Protein AF-0000000084926775 (afdb_homodimer)

Solvent-accessible surface area (backbone atoms only — not comparable to full-atom values): 22899 Å² total; per-residue (Å²): 77,38,40,33,48,39,17,22,18,26,62,29,55,31,72,79,33,17,6,27,13,30,39,41,38,49,98,85,39,32,35,34,40,29,31,0,30,30,13,67,26,46,43,47,79,78,42,57,82,84,58,52,57,34,36,39,28,37,33,69,52,37,29,26,39,25,33,50,56,19,51,41,49,56,33,50,78,67,76,38,68,42,47,31,34,32,37,70,37,57,55,71,59,34,62,63,65,49,51,89,34,38,50,69,40,73,56,49,72,70,37,73,48,76,58,88,71,35,39,38,38,30,40,64,50,40,38,95,52,56,18,26,21,40,35,40,34,44,94,90,42,29,41,28,35,38,41,55,18,21,88,52,77,66,51,26,68,68,39,51,59,16,50,34,37,43,30,32,26,52,33,46,66,71,56,49,71,77,40,55,76,92,70,34,42,44,15,18,29,45,55,41,20,45,39,35,51,76,10,51,38,63,31,39,30,38,23,32,33,34,68,84,54,62,60,66,58,43,53,51,49,14,41,75,64,28,74,57,60,51,51,31,82,80,39,56,75,46,78,96,76,36,41,33,49,38,17,21,18,26,59,31,56,30,72,79,32,18,6,29,13,31,39,39,37,47,97,86,40,33,34,35,38,29,32,1,31,29,13,66,25,45,42,47,78,78,43,56,81,85,57,52,57,36,37,40,27,38,31,70,50,38,28,26,39,25,33,50,55,21,51,41,49,56,33,50,78,67,76,40,69,41,46,31,35,30,38,70,38,57,55,71,58,35,61,64,63,49,50,88,33,37,50,69,40,73,56,48,72,70,36,72,47,75,58,89,70,34,39,39,36,30,39,63,49,40,40,95,51,55,18,25,22,40,34,40,33,46,93,89,42,28,40,29,35,38,41,55,18,22,86,52,76,68,52,27,67,69,39,51,60,15,50,34,36,43,31,33,27,53,33,47,66,72,56,51,70,77,41,55,75,93,71,34,40,45,16,18,29,46,56,40,20,46,39,36,50,75,11,52,38,64,32,39,30,38,23,32,33,35,66,85,55,62,60,67,59,43,53,52,49,14,42,75,65,29,73,56,61,49,50,31,80,81,39,55,75,47,78,96

Foldseek 3Di:
DKKFQQAFAPDQADDVGAFGWMWDDDPQFTEIEFDAPPSQVSCVVPPHLVRHQAYEYQEQRRSRHVCLVVSQVVQQVVVAAHEYEYACPDPVSNVVNCDHRYPYDHDDAQDWDDDPQKIKGWHFAQAPTGGIKIWIDGPHAIEIEGTWHEADPVLLCVCAAHQEYEFEAADAPVRQVPDDRSHGRGYHLQSQLQSCVSSVYNAYEYGNYHPVDPVVNRQVNNCVRHPRYDYSRPDGMDDD/DKKFQQAFAPDQADDVGAFGWMWDDDPQFTEIEFDAPRSQVSVVVPPHLVRHQAYEYQEQRRSRHVCLVVSQVVQQVVVAAHEYEYACPDPVSNVVNCDHRYPYDHDDAQDWDDDPQKIKGWHFAQAPTGGIKIWIDGPRAIEIEGTWHEADPVLLQVCAAHQEYEFEAADAPVRQVPDDRSPRRGYHLQSQLQSCVSSVYNAYEYGNYHPVDPVVNRQVNNCVRHPRYYYSRPDGMDDD

Structure (mmCIF, N/CA/C/O backbone):
data_AF-0000000084926775-model_v1
#
loop_
_entity.id
_entity.type
_entity.pdbx_description
1 polymer 'Beta-lactamase domain protein'
#
loop_
_atom_site.group_PDB
_atom_site.id
_atom_site.type_symbol
_atom_site.label_atom_id
_atom_site.label_alt_id
_atom_site.label_comp_id
_atom_site.label_asym_id
_atom_site.label_entity_id
_atom_site.label_seq_id
_atom_site.pdbx_PDB_ins_code
_atom_site.Cartn_x
_atom_site.Cartn_y
_atom_site.Cartn_z
_atom_site.occupancy
_atom_site.B_iso_or_equiv
_atom_site.auth_seq_id
_atom_site.auth_comp_id
_atom_site.auth_asym_id
_atom_site.auth_atom_id
_atom_site.pdbx_PDB_model_num
ATOM 1 N N . MET A 1 1 ? -9.922 -18.312 -19.062 1 97.94 1 MET A N 1
ATOM 2 C CA . MET A 1 1 ? -9.57 -17.469 -17.922 1 97.94 1 MET A CA 1
ATOM 3 C C . MET A 1 1 ? -8.914 -16.172 -18.375 1 97.94 1 MET A C 1
ATOM 5 O O . MET A 1 1 ? -8.383 -16.094 -19.484 1 97.94 1 MET A O 1
ATOM 9 N N . ILE A 1 2 ? -9.102 -15.125 -17.578 1 98.75 2 ILE A N 1
ATOM 10 C CA . ILE A 1 2 ? -8.492 -13.836 -17.875 1 98.75 2 ILE A CA 1
ATOM 11 C C . ILE A 1 2 ? -7.602 -13.414 -16.703 1 98.75 2 ILE A C 1
ATOM 13 O O . ILE A 1 2 ? -8.055 -13.352 -15.562 1 98.75 2 ILE A O 1
ATOM 17 N N . LEU A 1 3 ? -6.34 -13.164 -17.016 1 98.88 3 LEU A N 1
ATOM 18 C CA . LEU A 1 3 ? -5.402 -12.633 -16.031 1 98.88 3 LEU A CA 1
ATOM 19 C C . LEU A 1 3 ? -5.164 -11.141 -16.266 1 98.88 3 LEU A C 1
ATOM 21 O O . LEU A 1 3 ? -4.746 -10.734 -17.344 1 98.88 3 LEU A O 1
ATOM 25 N N . ASN A 1 4 ? -5.484 -10.359 -15.281 1 98.88 4 ASN A N 1
ATOM 26 C CA . ASN A 1 4 ? -5.117 -8.945 -15.266 1 98.88 4 ASN A CA 1
ATOM 27 C C . ASN A 1 4 ? -3.92 -8.688 -14.352 1 98.88 4 ASN A C 1
ATOM 29 O O . ASN A 1 4 ? -3.969 -8.984 -13.156 1 98.88 4 ASN A O 1
ATOM 33 N N . ILE A 1 5 ? -2.867 -8.133 -14.945 1 98.88 5 ILE A N 1
ATOM 34 C CA . ILE A 1 5 ? -1.692 -7.781 -14.156 1 98.88 5 ILE A CA 1
ATOM 35 C C . ILE A 1 5 ? -1.875 -6.391 -13.547 1 98.88 5 ILE A C 1
ATOM 37 O O . ILE A 1 5 ? -1.853 -5.387 -14.266 1 98.88 5 ILE A O 1
ATOM 41 N N . LEU A 1 6 ? -2 -6.363 -12.273 1 98.75 6 LEU A N 1
ATOM 42 C CA . LEU A 1 6 ? -2.219 -5.102 -11.57 1 98.75 6 LEU A CA 1
ATOM 43 C C . LEU A 1 6 ? -0.892 -4.469 -11.164 1 98.75 6 LEU A C 1
ATOM 45 O O . LEU A 1 6 ? -0.759 -3.244 -11.164 1 98.75 6 LEU A O 1
ATOM 49 N N . GLY A 1 7 ? 0.028 -5.262 -10.852 1 98.69 7 GLY A N 1
ATOM 50 C CA . GLY A 1 7 ? 1.386 -4.891 -10.484 1 98.69 7 GLY A CA 1
ATOM 51 C C . GLY A 1 7 ? 2.369 -6.043 -10.602 1 98.69 7 GLY A C 1
ATOM 52 O O . GLY A 1 7 ? 2.08 -7.16 -10.164 1 98.69 7 GLY A O 1
ATOM 53 N N . ALA A 1 8 ? 3.525 -5.742 -11.109 1 98.81 8 ALA A N 1
ATOM 54 C CA . ALA A 1 8 ? 4.488 -6.805 -11.383 1 98.81 8 ALA A CA 1
ATOM 55 C C . ALA A 1 8 ? 5.875 -6.438 -10.875 1 98.81 8 ALA A C 1
ATOM 57 O O . ALA A 1 8 ? 6.871 -7.051 -11.266 1 98.81 8 ALA A O 1
ATOM 58 N N . ARG A 1 9 ? 5.957 -5.352 -10.055 1 98.75 9 ARG A N 1
ATOM 59 C CA . ARG A 1 9 ? 7.238 -4.949 -9.484 1 98.75 9 ARG A CA 1
ATOM 60 C C . ARG A 1 9 ? 7.465 -5.602 -8.125 1 98.75 9 ARG A C 1
ATOM 62 O O . ARG A 1 9 ? 6.508 -6.004 -7.457 1 98.75 9 ARG A O 1
ATOM 69 N N . GLY A 1 10 ? 8.727 -5.711 -7.691 1 98.44 10 GLY A N 1
ATOM 70 C CA . GLY A 1 10 ? 9.141 -6.18 -6.375 1 98.44 10 GLY A CA 1
ATOM 71 C C . GLY A 1 10 ? 10.609 -5.945 -6.098 1 98.44 10 GLY A C 1
ATOM 72 O O . GLY A 1 10 ? 11.422 -5.875 -7.023 1 98.44 10 GLY A O 1
ATOM 73 N N . PRO A 1 11 ? 10.906 -5.773 -4.902 1 98.44 11 PRO A N 1
ATOM 74 C CA . PRO A 1 11 ? 10.07 -5.75 -3.699 1 98.44 11 PRO A CA 1
ATOM 75 C C . PRO A 1 11 ? 9.523 -4.355 -3.393 1 98.44 11 PRO A C 1
ATOM 77 O O . PRO A 1 11 ? 8.875 -4.156 -2.361 1 98.44 11 PRO A O 1
ATOM 80 N N . TYR A 1 12 ? 9.773 -3.389 -4.148 1 98.75 12 TYR A N 1
ATOM 81 C CA . TYR A 1 12 ? 9.211 -2.043 -4.055 1 98.75 12 TYR A CA 1
ATOM 82 C C . TYR A 1 12 ? 8.711 -1.565 -5.41 1 98.75 12 TYR A C 1
ATOM 84 O O . TYR A 1 12 ? 9.047 -2.148 -6.445 1 98.75 12 TYR A O 1
ATOM 92 N N . PRO A 1 13 ? 7.844 -0.582 -5.418 1 98.69 13 PRO A N 1
ATOM 93 C CA . PRO A 1 13 ? 7.227 -0.151 -6.672 1 98.69 13 PRO A CA 1
ATOM 94 C C . PRO A 1 13 ? 8.164 0.704 -7.527 1 98.69 13 PRO A C 1
ATOM 96 O O . PRO A 1 13 ? 9.219 1.129 -7.055 1 98.69 13 PRO A O 1
ATOM 99 N N . ALA A 1 14 ? 7.805 0.848 -8.797 1 98.31 14 ALA A N 1
ATOM 100 C CA . ALA A 1 14 ? 8.383 1.814 -9.727 1 98.31 14 ALA A CA 1
ATOM 101 C C . ALA A 1 14 ? 7.391 2.92 -10.062 1 98.31 14 ALA A C 1
ATOM 103 O O . ALA A 1 14 ? 6.262 2.922 -9.562 1 98.31 14 ALA A O 1
ATOM 104 N N . LYS A 1 15 ? 7.891 3.928 -10.797 1 97.56 15 LYS A N 1
ATOM 105 C CA . LYS A 1 15 ? 7.016 5.031 -11.195 1 97.56 15 LYS A CA 1
ATOM 106 C C . LYS A 1 15 ? 5.785 4.516 -11.93 1 97.56 15 LYS A C 1
ATOM 108 O O . LYS A 1 15 ? 5.898 3.951 -13.023 1 97.56 15 LYS A O 1
ATOM 113 N N . GLY A 1 16 ? 4.637 4.652 -11.25 1 96.44 16 GLY A N 1
ATOM 114 C CA . GLY A 1 16 ? 3.381 4.246 -11.852 1 96.44 16 GLY A CA 1
ATOM 115 C C . GLY A 1 16 ? 3.199 2.74 -11.898 1 96.44 16 GLY A C 1
ATOM 116 O O . GLY A 1 16 ? 2.277 2.238 -12.547 1 96.44 16 GLY A O 1
ATOM 117 N N . GLU A 1 17 ? 4.004 2.02 -11.258 1 97.88 17 GLU A N 1
ATOM 118 C CA . GLU A 1 17 ? 3.967 0.562 -11.336 1 97.88 17 GLU A CA 1
ATOM 119 C C . GLU A 1 17 ? 3.9 -0.068 -9.953 1 97.88 17 GLU A C 1
ATOM 121 O O . GLU A 1 17 ? 4.906 -0.122 -9.242 1 97.88 17 GLU A O 1
ATOM 126 N N . PRO A 1 18 ? 2.797 -0.643 -9.594 1 98.62 18 PRO A N 1
ATOM 127 C CA . PRO A 1 18 ? 2.596 -1.248 -8.273 1 98.62 18 PRO A CA 1
ATOM 128 C C . PRO A 1 18 ? 3.424 -2.516 -8.07 1 98.62 18 PRO A C 1
ATOM 130 O O . PRO A 1 18 ? 4.027 -3.021 -9.023 1 98.62 18 PRO A O 1
ATOM 133 N N . THR A 1 19 ? 3.449 -2.895 -6.805 1 98.88 19 THR A N 1
ATOM 134 C CA . THR A 1 19 ? 4.059 -4.188 -6.512 1 98.88 19 THR A CA 1
ATOM 135 C C . THR A 1 19 ? 3.078 -5.324 -6.785 1 98.88 19 THR A C 1
ATOM 137 O O . THR A 1 19 ? 2.051 -5.121 -7.434 1 98.88 19 THR A O 1
ATOM 140 N N . SER A 1 20 ? 3.346 -6.508 -6.309 1 98.88 20 SER A N 1
ATOM 141 C CA . SER A 1 20 ? 2.699 -7.746 -6.727 1 98.88 20 SER A CA 1
ATOM 142 C C . SER A 1 20 ? 1.194 -7.691 -6.48 1 98.88 20 SER A C 1
ATOM 144 O O . SER A 1 20 ? 0.75 -7.449 -5.359 1 98.88 20 SER A O 1
ATOM 146 N N . GLY A 1 21 ? 0.417 -7.867 -7.484 1 98.94 21 GLY A N 1
ATOM 147 C CA . GLY A 1 21 ? -1.032 -7.988 -7.484 1 98.94 21 GLY A CA 1
ATOM 148 C C . GLY A 1 21 ? -1.591 -8.438 -8.82 1 98.94 21 GLY A C 1
ATOM 149 O O . GLY A 1 21 ? -1.212 -7.902 -9.867 1 98.94 21 GLY A O 1
ATOM 150 N N . TYR A 1 22 ? -2.518 -9.406 -8.805 1 98.94 22 TYR A N 1
ATOM 151 C CA . TYR A 1 22 ? -3.059 -10.031 -10.008 1 98.94 22 TYR A CA 1
ATOM 152 C C . TYR A 1 22 ? -4.527 -10.391 -9.82 1 98.94 22 TYR A C 1
ATOM 154 O O . TYR A 1 22 ? -4.926 -10.867 -8.758 1 98.94 22 TYR A O 1
ATOM 162 N N . LEU A 1 23 ? -5.285 -10.094 -10.828 1 98.94 23 LEU A N 1
ATOM 163 C CA . LEU A 1 23 ? -6.691 -10.477 -10.844 1 98.94 23 LEU A CA 1
ATOM 164 C C . LEU A 1 23 ? -6.938 -11.602 -11.844 1 98.94 23 LEU A C 1
ATOM 166 O O . LEU A 1 23 ? -6.773 -11.406 -13.055 1 98.94 23 LEU A O 1
ATOM 170 N N . LEU A 1 24 ? -7.227 -12.781 -11.336 1 98.94 24 LEU A N 1
ATOM 171 C CA . LEU A 1 24 ? -7.617 -13.906 -12.188 1 98.94 24 LEU A CA 1
ATOM 172 C C . LEU A 1 24 ? -9.133 -14.039 -12.25 1 98.94 24 LEU A C 1
ATOM 174 O O . LEU A 1 24 ? -9.773 -14.359 -11.25 1 98.94 24 LEU A O 1
ATOM 178 N N . MET A 1 25 ? -9.672 -13.766 -13.375 1 98.81 25 MET A N 1
ATOM 179 C CA . MET A 1 25 ? -11.109 -13.914 -13.602 1 98.81 25 MET A CA 1
ATOM 180 C C . MET A 1 25 ? -11.422 -15.258 -14.242 1 98.81 25 MET A C 1
ATOM 182 O O . MET A 1 25 ? -10.891 -15.586 -15.305 1 98.81 25 MET A O 1
ATOM 186 N N . THR A 1 26 ? -12.219 -16.031 -13.539 1 98.44 26 THR A N 1
ATOM 187 C CA . THR A 1 26 ? -12.703 -17.312 -14.047 1 98.44 26 THR A CA 1
ATOM 188 C C . THR A 1 26 ? -14.227 -17.297 -14.172 1 98.44 26 THR A C 1
ATOM 190 O O . THR A 1 26 ? -14.867 -16.281 -13.891 1 98.44 26 THR A O 1
ATOM 193 N N . LYS A 1 27 ? -14.797 -18.375 -14.703 1 97 27 LYS A N 1
ATOM 194 C CA . LYS A 1 27 ? -16.25 -18.5 -14.734 1 97 27 LYS A CA 1
ATOM 195 C C . LYS A 1 27 ? -16.828 -18.5 -13.328 1 97 27 LYS A C 1
ATOM 197 O O . LYS A 1 27 ? -17.906 -17.953 -13.094 1 97 27 LYS A O 1
ATOM 202 N N . GLU A 1 28 ? -16.062 -18.953 -12.391 1 96.81 28 GLU A N 1
ATOM 203 C CA . GLU A 1 28 ? -16.547 -19.203 -11.039 1 96.81 28 GLU A CA 1
ATOM 204 C C . GLU A 1 28 ? -16.281 -18.016 -10.133 1 96.81 28 GLU A C 1
ATOM 206 O O . GLU A 1 28 ? -17.062 -17.734 -9.211 1 96.81 28 GLU A O 1
ATOM 211 N N . ALA A 1 29 ? -15.156 -17.312 -10.438 1 98.38 29 ALA A N 1
ATOM 212 C CA . ALA A 1 29 ? -14.758 -16.375 -9.398 1 98.38 29 ALA A CA 1
ATOM 213 C C . ALA A 1 29 ? -13.812 -15.312 -9.961 1 98.38 29 ALA A C 1
ATOM 215 O O . ALA A 1 29 ? -13.102 -15.555 -10.938 1 98.38 29 ALA A O 1
ATOM 216 N N . ASN A 1 30 ? -13.836 -14.125 -9.344 1 98.88 30 ASN A N 1
ATOM 217 C CA . ASN A 1 30 ? -12.773 -13.133 -9.445 1 98.88 30 ASN A CA 1
ATOM 218 C C . ASN A 1 30 ? -11.781 -13.258 -8.297 1 98.88 30 ASN A C 1
ATOM 220 O O . ASN A 1 30 ? -12.07 -12.852 -7.172 1 98.88 30 ASN A O 1
ATOM 224 N N . ILE A 1 31 ? -10.609 -13.773 -8.617 1 98.94 31 ILE A N 1
ATOM 225 C CA . ILE A 1 31 ? -9.633 -14.086 -7.574 1 98.94 31 ILE A CA 1
ATOM 226 C C . ILE A 1 31 ? -8.539 -13.016 -7.559 1 98.94 31 ILE A C 1
ATOM 228 O O . ILE A 1 31 ? -7.871 -12.789 -8.57 1 98.94 31 ILE A O 1
ATOM 232 N N . LEU A 1 32 ? -8.438 -12.336 -6.457 1 99 32 LEU A N 1
ATOM 233 C CA . LEU A 1 32 ? -7.289 -11.453 -6.281 1 99 32 LEU A CA 1
ATOM 234 C C . LEU A 1 32 ? -6.098 -12.219 -5.719 1 99 32 LEU A C 1
ATOM 236 O O . LEU A 1 32 ? -6.164 -12.75 -4.609 1 99 32 LEU A O 1
ATOM 240 N N . ILE A 1 33 ? -5.039 -12.289 -6.477 1 98.94 33 ILE A N 1
ATOM 241 C CA . ILE A 1 33 ? -3.803 -12.953 -6.078 1 98.94 33 ILE A CA 1
ATOM 242 C C . ILE A 1 33 ? -2.752 -11.906 -5.711 1 98.94 33 ILE A C 1
ATOM 244 O O . ILE A 1 33 ? -2.279 -11.164 -6.57 1 98.94 33 ILE A O 1
ATOM 248 N N . GLU A 1 34 ? -2.307 -11.891 -4.465 1 98.94 34 GLU A N 1
ATOM 249 C CA . GLU A 1 34 ? -1.454 -10.859 -3.873 1 98.94 34 GLU A CA 1
ATOM 250 C C . GLU A 1 34 ? -2.172 -9.516 -3.809 1 98.94 34 GLU A C 1
ATOM 252 O O . GLU A 1 34 ? -3.09 -9.258 -4.59 1 98.94 34 GLU A O 1
ATOM 257 N N . CYS A 1 35 ? -1.789 -8.727 -2.873 1 98.94 35 CYS A N 1
ATOM 258 C CA . CYS A 1 35 ? -2.385 -7.418 -2.65 1 98.94 35 CYS A CA 1
ATOM 259 C C . CYS A 1 35 ? -1.339 -6.418 -2.172 1 98.94 35 CYS A C 1
ATOM 261 O O . CYS A 1 35 ? -1.468 -5.852 -1.086 1 98.94 35 CYS A O 1
ATOM 263 N N . GLY A 1 36 ? -0.394 -6.168 -3.023 1 98.88 36 GLY A N 1
ATOM 264 C CA . GLY A 1 36 ? 0.741 -5.324 -2.68 1 98.88 36 GLY A CA 1
ATOM 265 C C . GLY A 1 36 ? 0.439 -3.844 -2.793 1 98.88 36 GLY A C 1
ATOM 266 O O . GLY A 1 36 ? -0.722 -3.447 -2.918 1 98.88 36 GLY A O 1
ATOM 267 N N . SER A 1 37 ? 1.455 -3.045 -2.752 1 98.69 37 SER A N 1
ATOM 268 C CA . SER A 1 37 ? 1.372 -1.588 -2.752 1 98.69 37 SER A CA 1
ATOM 269 C C . SER A 1 37 ? 0.826 -1.063 -4.074 1 98.69 37 SER A C 1
ATOM 271 O O . SER A 1 37 ? 1.401 -1.32 -5.137 1 98.69 37 SER A O 1
ATOM 273 N N . GLY A 1 38 ? -0.266 -0.305 -3.984 1 98.69 38 GLY A N 1
ATOM 274 C CA . GLY A 1 38 ? -0.821 0.349 -5.16 1 98.69 38 GLY A CA 1
ATOM 275 C C . GLY A 1 38 ? -1.719 -0.56 -5.98 1 98.69 38 GLY A C 1
ATOM 276 O 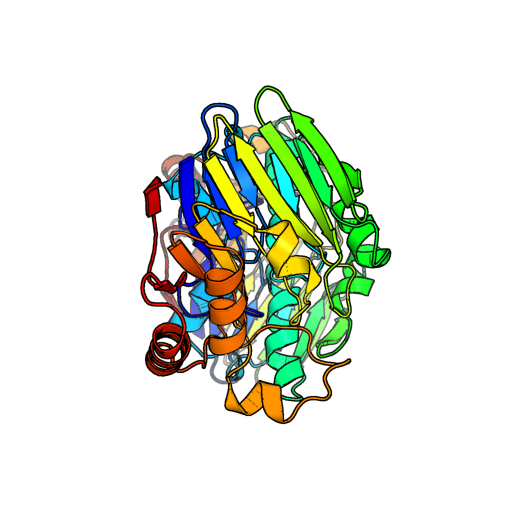O . GLY A 1 38 ? -2.252 -0.147 -7.012 1 98.69 38 GLY A O 1
ATOM 277 N N . VAL A 1 39 ? -1.927 -1.77 -5.551 1 98.81 39 VAL A N 1
ATOM 278 C CA . VAL A 1 39 ? -2.646 -2.781 -6.316 1 98.81 39 VAL A CA 1
ATOM 279 C C . VAL A 1 39 ? -4.125 -2.418 -6.391 1 98.81 39 VAL A C 1
ATOM 281 O O . VAL A 1 39 ? -4.754 -2.557 -7.445 1 98.81 39 VAL A O 1
ATOM 284 N N . LEU A 1 40 ? -4.668 -1.921 -5.309 1 98.88 40 LEU A N 1
ATOM 285 C CA . LEU A 1 40 ? -6.109 -1.702 -5.238 1 98.88 40 LEU A CA 1
ATOM 286 C C . LEU A 1 40 ? -6.531 -0.562 -6.16 1 98.88 40 LEU A C 1
ATOM 288 O O . LEU A 1 40 ? -7.621 -0.597 -6.738 1 98.88 40 LEU A O 1
ATOM 292 N N . THR A 1 41 ? -5.691 0.451 -6.305 1 98.31 41 THR A N 1
ATOM 293 C CA . THR A 1 41 ? -6.004 1.527 -7.238 1 98.31 41 THR A CA 1
ATOM 294 C C . THR A 1 41 ? -6.133 0.989 -8.664 1 98.31 41 THR A C 1
ATOM 296 O O . THR A 1 41 ? -6.996 1.433 -9.422 1 98.31 41 THR A O 1
ATOM 299 N N . ARG A 1 42 ? -5.355 0.001 -9.023 1 98 42 ARG A N 1
ATOM 300 C CA . ARG A 1 42 ? -5.348 -0.585 -10.359 1 98 42 ARG A CA 1
ATOM 301 C C . ARG A 1 42 ? -6.5 -1.566 -10.539 1 98 42 ARG A C 1
ATOM 303 O O . ARG A 1 42 ? -7.07 -1.678 -11.625 1 98 42 ARG A O 1
ATOM 310 N N . LEU A 1 43 ? -6.773 -2.244 -9.461 1 98.81 43 LEU A N 1
ATOM 311 C CA . LEU A 1 43 ? -7.852 -3.227 -9.492 1 98.81 43 LEU A CA 1
ATOM 312 C C . LEU A 1 43 ? -9.156 -2.592 -9.969 1 98.81 43 LEU A C 1
ATOM 314 O O . LEU A 1 43 ? -9.922 -3.215 -10.711 1 98.81 43 LEU A O 1
ATOM 318 N N . LEU A 1 44 ? -9.367 -1.393 -9.641 1 98.69 44 LEU A N 1
ATOM 319 C CA . LEU A 1 44 ? -10.625 -0.688 -9.875 1 98.69 44 LEU A CA 1
ATOM 320 C C . LEU A 1 44 ? -10.797 -0.373 -11.359 1 98.69 44 LEU A C 1
ATOM 322 O O . LEU A 1 44 ? -11.883 0.006 -11.797 1 98.69 44 LEU A O 1
ATOM 326 N N . ASN A 1 45 ? -9.773 -0.541 -12.164 1 98.25 45 ASN A N 1
ATOM 327 C CA . ASN A 1 45 ? -9.922 -0.451 -13.617 1 98.25 45 ASN A CA 1
ATOM 328 C C . ASN A 1 45 ? -10.711 -1.63 -14.172 1 98.25 45 ASN A C 1
ATOM 330 O O . ASN A 1 45 ? -11.211 -1.572 -15.297 1 98.25 45 ASN A O 1
ATOM 334 N N . PHE A 1 46 ? -10.82 -2.678 -13.398 1 98.56 46 PHE A N 1
ATOM 335 C CA . PHE A 1 46 ? -11.352 -3.916 -13.945 1 98.56 46 PHE A CA 1
ATOM 336 C C . PHE A 1 46 ? -12.625 -4.328 -13.211 1 98.56 46 PHE A C 1
ATOM 338 O O . PHE A 1 46 ? -13.602 -4.754 -13.836 1 98.56 46 PHE A O 1
ATOM 345 N N . ILE A 1 47 ? -12.578 -4.195 -11.891 1 98.75 47 ILE A N 1
ATOM 346 C CA . ILE A 1 47 ? -13.734 -4.574 -11.086 1 98.75 47 ILE A CA 1
ATOM 347 C C . ILE A 1 47 ? -13.812 -3.686 -9.852 1 98.75 47 ILE A C 1
ATOM 349 O O . ILE A 1 47 ? -12.844 -3.002 -9.508 1 98.75 47 ILE A O 1
ATOM 353 N N . SER A 1 48 ? -14.984 -3.68 -9.164 1 98.56 48 SER A N 1
ATOM 354 C CA . SER A 1 48 ? -15.094 -3.035 -7.863 1 98.56 48 SER A CA 1
ATOM 355 C C . SER A 1 48 ? -14.586 -3.945 -6.75 1 98.56 48 SER A C 1
ATOM 357 O O . SER A 1 48 ? -14.414 -5.148 -6.957 1 98.56 48 SER A O 1
ATOM 359 N N . PHE A 1 49 ? -14.375 -3.383 -5.629 1 98.81 49 PHE A N 1
ATOM 360 C CA . PHE A 1 49 ? -13.93 -4.18 -4.492 1 98.81 49 PHE A CA 1
ATOM 361 C C . PHE A 1 49 ? -14.961 -5.25 -4.145 1 98.81 49 PHE A C 1
ATOM 363 O O . PHE A 1 49 ? -14.602 -6.344 -3.705 1 98.81 49 PHE A O 1
ATOM 370 N N . ASP A 1 50 ? -16.188 -4.949 -4.383 1 98.5 50 ASP A N 1
ATOM 371 C CA . ASP A 1 50 ? -17.281 -5.852 -4.039 1 98.5 50 ASP A CA 1
ATOM 372 C C . ASP A 1 50 ? -17.281 -7.086 -4.938 1 98.5 50 ASP A C 1
ATOM 374 O O . ASP A 1 50 ? -17.922 -8.094 -4.621 1 98.5 50 ASP A O 1
ATOM 378 N N . ASP A 1 51 ? -16.594 -6.996 -6.02 1 98.75 51 ASP A N 1
ATOM 379 C CA . ASP A 1 51 ? -16.625 -8.062 -7.012 1 98.75 51 ASP A CA 1
ATOM 380 C C . ASP A 1 51 ? -15.508 -9.078 -6.754 1 98.75 51 ASP A C 1
ATOM 382 O O . ASP A 1 51 ? -15.43 -10.109 -7.43 1 98.75 51 ASP A O 1
ATOM 386 N N . ILE A 1 52 ? -14.664 -8.867 -5.773 1 98.88 52 ILE A N 1
ATOM 387 C CA . ILE A 1 52 ? -13.648 -9.844 -5.406 1 98.88 52 ILE A CA 1
ATOM 388 C C . ILE A 1 52 ? -14.305 -11.047 -4.727 1 98.88 52 ILE A C 1
ATOM 390 O O . ILE A 1 52 ? -15.008 -10.898 -3.73 1 98.88 52 ILE A O 1
ATOM 394 N N . SER A 1 53 ? -14.039 -12.188 -5.262 1 98.81 53 SER A N 1
ATOM 395 C CA . SER A 1 53 ? -14.602 -13.391 -4.664 1 98.81 53 SER A CA 1
ATOM 396 C C . SER A 1 53 ? -13.82 -13.812 -3.426 1 98.81 53 SER A C 1
ATOM 398 O O . SER A 1 53 ? -14.398 -14.094 -2.377 1 98.81 53 SER A O 1
ATOM 400 N N . PHE A 1 54 ? -12.539 -13.922 -3.523 1 98.81 54 PHE A N 1
ATOM 401 C CA . PHE A 1 54 ? -11.633 -14.195 -2.416 1 98.81 54 PHE A CA 1
ATOM 402 C C . PHE A 1 54 ? -10.203 -13.797 -2.777 1 98.81 54 PHE A C 1
ATOM 404 O O . PHE A 1 54 ? -9.922 -13.461 -3.928 1 98.81 54 PHE A O 1
ATOM 411 N N . ILE A 1 55 ? -9.344 -13.781 -1.79 1 98.94 55 ILE A N 1
ATOM 412 C CA . ILE A 1 55 ? -7.969 -13.312 -1.954 1 98.94 55 ILE A CA 1
ATOM 413 C C . ILE A 1 55 ? -6.992 -14.414 -1.556 1 98.94 55 ILE A C 1
ATOM 415 O O . ILE A 1 55 ? -7.223 -15.133 -0.579 1 98.94 55 ILE A O 1
ATOM 419 N N . ILE A 1 56 ? -5.941 -14.578 -2.334 1 98.94 56 ILE A N 1
ATOM 420 C CA . ILE A 1 56 ? -4.824 -15.453 -1.991 1 98.94 56 ILE A CA 1
ATOM 421 C C . ILE A 1 56 ? -3.529 -14.641 -1.941 1 98.94 56 ILE A C 1
ATOM 423 O O . ILE A 1 56 ? -3.164 -13.984 -2.92 1 98.94 56 ILE A O 1
ATOM 427 N N . CYS A 1 57 ? -2.879 -14.609 -0.817 1 98.94 57 CYS A N 1
ATOM 428 C CA . CYS A 1 57 ? -1.514 -14.094 -0.744 1 98.94 57 CYS A CA 1
ATOM 429 C C . CYS A 1 57 ? -0.524 -15.219 -0.466 1 98.94 57 CYS A C 1
ATOM 431 O O . CYS A 1 57 ? -0.654 -15.938 0.53 1 98.94 57 CYS A O 1
ATOM 433 N N . SER A 1 58 ? 0.433 -15.305 -1.316 1 98.94 58 SER A N 1
ATOM 434 C CA . SER A 1 58 ? 1.396 -16.406 -1.242 1 98.94 58 SER A CA 1
ATOM 435 C C . SER A 1 58 ? 2.205 -16.344 0.048 1 98.94 58 SER A C 1
ATOM 437 O O . SER A 1 58 ? 2.625 -17.375 0.575 1 98.94 58 SER A O 1
ATOM 439 N N . HIS A 1 59 ? 2.549 -15.148 0.481 1 98.88 59 HIS A N 1
ATOM 440 C CA . HIS A 1 59 ? 3.293 -14.945 1.718 1 98.88 59 HIS A CA 1
ATOM 441 C C . HIS A 1 59 ? 3.092 -13.531 2.256 1 98.88 59 HIS A C 1
ATOM 443 O O . HIS A 1 59 ? 2.346 -12.742 1.672 1 98.88 59 HIS A O 1
ATOM 449 N N . LEU A 1 60 ? 3.758 -13.242 3.389 1 98.75 60 LEU A N 1
ATOM 450 C CA . LEU A 1 60 ? 3.281 -12.102 4.164 1 98.75 60 LEU A CA 1
ATOM 451 C C . LEU A 1 60 ? 4.258 -10.93 4.062 1 98.75 60 LEU A C 1
ATOM 453 O O . LEU A 1 60 ? 4.242 -10.031 4.906 1 98.75 60 LEU A O 1
ATOM 457 N N . HIS A 1 61 ? 5.113 -10.891 3.014 1 98.62 61 HIS A N 1
ATOM 458 C CA . HIS A 1 61 ? 5.906 -9.688 2.779 1 98.62 61 HIS A CA 1
ATOM 459 C C . HIS A 1 61 ? 5.016 -8.508 2.391 1 98.62 61 HIS A C 1
ATOM 461 O O . HIS A 1 61 ? 3.977 -8.695 1.754 1 98.62 61 HIS A O 1
ATOM 467 N N . ALA A 1 62 ? 5.473 -7.363 2.668 1 98.31 62 ALA A N 1
ATOM 468 C CA . ALA A 1 62 ? 4.684 -6.145 2.492 1 98.31 62 ALA A CA 1
ATOM 469 C C . ALA A 1 62 ? 4.363 -5.906 1.019 1 98.31 62 ALA A C 1
ATOM 471 O O . ALA A 1 62 ? 3.277 -5.43 0.682 1 98.31 62 ALA A O 1
ATOM 472 N N . ASP A 1 63 ? 5.293 -6.184 0.123 1 98.75 63 ASP A N 1
ATOM 473 C CA . ASP A 1 63 ? 5.074 -5.918 -1.295 1 98.75 63 ASP A CA 1
ATOM 474 C C . ASP A 1 63 ? 4.055 -6.891 -1.885 1 98.75 63 ASP A C 1
ATOM 476 O O . ASP A 1 63 ? 3.689 -6.777 -3.057 1 98.75 63 ASP A O 1
ATOM 480 N N . HIS A 1 64 ? 3.521 -7.805 -1.091 1 98.94 64 HIS A N 1
ATOM 481 C CA . HIS A 1 64 ? 2.473 -8.734 -1.501 1 98.94 64 HIS A CA 1
ATOM 482 C C . HIS A 1 64 ? 1.188 -8.492 -0.714 1 98.94 64 HIS A C 1
ATOM 484 O O . HIS A 1 64 ? 0.134 -9.031 -1.063 1 98.94 64 HIS A O 1
ATOM 490 N N . THR A 1 65 ? 1.25 -7.648 0.392 1 98.81 65 THR A N 1
ATOM 491 C CA . THR A 1 65 ? 0.105 -7.637 1.295 1 98.81 65 THR A CA 1
ATOM 492 C C . THR A 1 65 ? -0.232 -6.211 1.723 1 98.81 65 THR A C 1
ATOM 494 O O . THR A 1 65 ? -1.213 -5.984 2.436 1 98.81 65 THR A O 1
ATOM 497 N N . SER A 1 66 ? 0.499 -5.219 1.329 1 98.38 66 SER A N 1
ATOM 498 C CA . SER A 1 66 ? 0.452 -3.871 1.89 1 98.38 66 SER A CA 1
ATOM 499 C C . SER A 1 66 ? -0.955 -3.289 1.812 1 98.38 66 SER A C 1
ATOM 501 O O . SER A 1 66 ? -1.375 -2.543 2.699 1 98.38 66 SER A O 1
ATOM 503 N N . ASP A 1 67 ? -1.689 -3.596 0.772 1 98.81 67 ASP A N 1
ATOM 504 C CA . ASP A 1 67 ? -2.969 -2.93 0.543 1 98.81 67 ASP A CA 1
ATOM 505 C C . ASP A 1 67 ? -4.098 -3.639 1.287 1 98.81 67 ASP A C 1
ATOM 507 O O . ASP A 1 67 ? -5.223 -3.133 1.347 1 98.81 67 ASP A O 1
ATOM 511 N N . LEU A 1 68 ? -3.857 -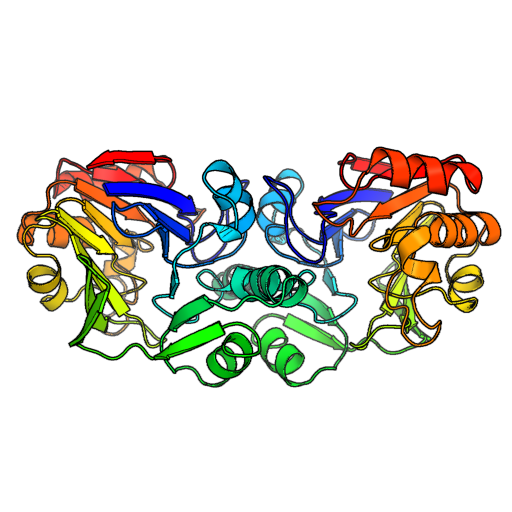4.77 1.954 1 98.81 68 LEU A N 1
ATOM 512 C CA . LEU A 1 68 ? -4.906 -5.477 2.682 1 98.81 68 LEU A CA 1
ATOM 513 C C . LEU A 1 68 ? -5.477 -4.605 3.795 1 98.81 68 LEU A C 1
ATOM 515 O O . LEU A 1 68 ? -6.668 -4.688 4.105 1 98.81 68 LEU A O 1
ATOM 519 N N . GLY A 1 69 ? -4.602 -3.832 4.348 1 98.25 69 GLY A N 1
ATOM 520 C CA . GLY A 1 69 ? -5.047 -2.99 5.445 1 98.25 69 GLY A CA 1
ATOM 521 C C . GLY A 1 69 ? -6.102 -1.981 5.031 1 98.25 69 GLY A C 1
ATOM 522 O O . GLY A 1 69 ? -7.031 -1.7 5.793 1 98.25 69 GLY A O 1
ATOM 523 N N . VAL A 1 70 ? -5.996 -1.371 3.848 1 98.56 70 VAL A N 1
ATOM 524 C CA . VAL A 1 70 ? -6.945 -0.348 3.422 1 98.56 70 VAL A CA 1
ATOM 525 C C . VAL A 1 70 ? -8.211 -1.011 2.873 1 98.56 70 VAL A C 1
ATOM 527 O O . VAL A 1 70 ? -9.312 -0.474 3.012 1 98.56 70 VAL A O 1
ATOM 530 N N . LEU A 1 71 ? -8.062 -2.234 2.275 1 98.81 71 LEU A N 1
ATOM 531 C CA . LEU A 1 71 ? -9.242 -2.982 1.856 1 98.81 71 LEU A CA 1
ATOM 532 C C . LEU A 1 71 ? -10.125 -3.328 3.057 1 98.81 71 LEU A C 1
ATOM 534 O O . LEU A 1 71 ? -11.352 -3.328 2.951 1 98.81 71 LEU A O 1
ATOM 538 N N . ARG A 1 72 ? -9.492 -3.596 4.145 1 98.56 72 ARG A N 1
ATOM 539 C CA . ARG A 1 72 ? -10.188 -3.883 5.391 1 98.56 72 ARG A CA 1
ATOM 540 C C . ARG A 1 72 ? -11.172 -2.764 5.738 1 98.56 72 ARG A C 1
ATOM 542 O O . ARG A 1 72 ? -12.305 -3.027 6.148 1 98.56 72 ARG A O 1
ATOM 549 N N . TYR A 1 73 ? -10.766 -1.536 5.566 1 98.25 73 TYR A N 1
ATOM 550 C CA . TYR A 1 73 ? -11.609 -0.4 5.91 1 98.25 73 TYR A CA 1
ATOM 551 C C . TYR A 1 73 ? -12.836 -0.34 5.004 1 98.25 73 TYR A C 1
ATOM 553 O O . TYR A 1 73 ? -13.945 -0.053 5.461 1 98.25 73 TYR A O 1
ATOM 561 N N . TYR A 1 74 ? -12.617 -0.616 3.729 1 98.62 74 TYR A N 1
ATOM 562 C CA . TYR A 1 74 ? -13.734 -0.633 2.791 1 98.62 74 TYR A CA 1
ATOM 563 C C . TYR A 1 74 ? -14.773 -1.668 3.201 1 98.62 74 TYR A C 1
ATOM 565 O O . TYR A 1 74 ? -15.961 -1.352 3.32 1 98.62 74 TYR A O 1
ATOM 573 N N . LEU A 1 75 ? -14.305 -2.869 3.414 1 98.69 75 LEU A N 1
ATOM 574 C CA . LEU A 1 75 ? -15.195 -3.973 3.746 1 98.69 75 LEU A CA 1
ATOM 575 C C . LEU A 1 75 ? -15.875 -3.732 5.09 1 98.69 75 LEU A C 1
ATOM 577 O O . LEU A 1 75 ? -17.094 -3.928 5.219 1 98.69 75 LEU A O 1
ATOM 581 N N . ALA A 1 76 ? -15.125 -3.273 6.055 1 98.19 76 ALA A N 1
ATOM 582 C CA . ALA A 1 76 ? -15.656 -3.037 7.391 1 98.19 76 ALA A CA 1
ATOM 583 C C . ALA A 1 76 ? -16.766 -1.994 7.359 1 98.19 76 ALA A C 1
ATOM 585 O O . ALA A 1 76 ? -17.797 -2.152 8.023 1 98.19 76 ALA A O 1
ATOM 586 N N . SER A 1 77 ? -16.578 -0.936 6.598 1 96.56 77 SER A N 1
ATOM 587 C CA . SER A 1 77 ? -17.562 0.149 6.535 1 96.56 77 SER A CA 1
ATOM 588 C C . SER A 1 77 ? -18.859 -0.319 5.91 1 96.56 77 SER A C 1
ATOM 590 O O . SER A 1 77 ? -19.891 0.359 6.02 1 96.56 77 SER A O 1
ATOM 592 N N . ARG A 1 78 ? -18.812 -1.513 5.32 1 97.38 78 ARG A N 1
ATOM 593 C CA . ARG A 1 78 ? -20 -2.043 4.652 1 97.38 78 ARG A CA 1
ATOM 594 C C . ARG A 1 78 ? -20.484 -3.322 5.328 1 97.38 78 ARG A C 1
ATOM 596 O O . ARG A 1 78 ? -21.391 -3.992 4.824 1 97.38 78 ARG A O 1
ATOM 603 N N . GLY A 1 79 ? -19.859 -3.684 6.43 1 97.88 79 GLY A N 1
ATOM 604 C CA . GLY A 1 79 ? -20.219 -4.891 7.156 1 97.88 79 GLY A CA 1
ATOM 605 C C . GLY A 1 79 ? -19.984 -6.16 6.359 1 97.88 79 GLY A C 1
ATOM 606 O O . GLY A 1 79 ? -20.75 -7.121 6.465 1 97.88 79 GLY A O 1
ATOM 607 N N . LYS A 1 80 ? -18.984 -6.125 5.52 1 98.31 80 LYS A N 1
ATOM 608 C CA . LYS A 1 80 ? -18.703 -7.27 4.66 1 98.31 80 LYS A CA 1
ATOM 609 C C . LYS A 1 80 ? -17.438 -8 5.125 1 98.31 80 LYS A C 1
ATOM 611 O O . LYS A 1 80 ? -16.562 -7.395 5.727 1 98.31 80 LYS A O 1
ATOM 616 N N . GLU A 1 81 ? -17.391 -9.227 4.855 1 98.56 81 GLU A N 1
ATOM 617 C CA . GLU A 1 81 ? -16.219 -10.078 5.078 1 98.56 81 GLU A CA 1
ATOM 618 C C . GLU A 1 81 ? -15.781 -10.758 3.789 1 98.56 81 GLU A C 1
ATOM 620 O O . GLU A 1 81 ? -16.547 -10.836 2.826 1 98.56 81 GLU A O 1
ATOM 625 N N . ILE A 1 82 ? -14.594 -11.258 3.781 1 98.69 82 ILE A N 1
ATOM 626 C CA . ILE A 1 82 ? -14.094 -11.938 2.592 1 98.69 82 ILE A CA 1
ATOM 627 C C . ILE A 1 82 ? -13.109 -13.031 3 1 98.69 82 ILE A C 1
ATOM 629 O O . ILE A 1 82 ? -12.391 -12.891 3.992 1 98.69 82 ILE A O 1
ATOM 633 N N . ASP A 1 83 ? -13.078 -14.148 2.254 1 98.81 83 ASP A N 1
ATOM 634 C CA . ASP A 1 83 ? -12.102 -15.211 2.482 1 98.81 83 ASP A CA 1
ATOM 635 C C . ASP A 1 83 ? -10.703 -14.773 2.053 1 98.81 83 ASP A C 1
ATOM 637 O O . ASP A 1 83 ? -10.523 -14.234 0.959 1 98.81 83 ASP A O 1
ATOM 641 N N . LEU A 1 84 ? -9.789 -14.945 2.928 1 98.88 84 LEU A N 1
ATOM 642 C CA . LEU A 1 84 ? -8.383 -14.625 2.682 1 98.88 84 LEU A CA 1
ATOM 643 C C . LEU A 1 84 ? -7.496 -15.836 2.973 1 98.88 84 LEU A C 1
ATOM 645 O O . LEU A 1 84 ? -7.422 -16.297 4.113 1 98.88 84 LEU A O 1
ATOM 649 N N . TYR A 1 85 ? -6.852 -16.328 1.938 1 98.88 85 TYR A N 1
ATOM 650 C CA . TYR A 1 85 ? -5.902 -17.422 2.082 1 98.88 85 TYR A CA 1
ATOM 651 C C . TYR A 1 85 ? -4.484 -16.906 2.26 1 98.88 85 TYR A C 1
ATOM 653 O O . TYR A 1 85 ? -3.93 -16.266 1.355 1 98.88 85 TYR A O 1
ATOM 661 N N . ILE A 1 86 ? -3.873 -17.156 3.41 1 98.88 86 ILE A N 1
ATOM 662 C CA . ILE A 1 86 ? -2.52 -16.703 3.709 1 98.88 86 ILE A CA 1
ATOM 663 C C . ILE A 1 86 ? -1.803 -17.734 4.562 1 98.88 86 ILE A C 1
ATOM 665 O O . ILE A 1 86 ? -2.445 -18.578 5.211 1 98.88 86 ILE A O 1
ATOM 669 N N . PRO A 1 87 ? -0.434 -17.719 4.531 1 98.81 87 PRO A N 1
ATOM 670 C CA . PRO A 1 87 ? 0.296 -18.531 5.516 1 98.81 87 PRO A CA 1
ATOM 671 C C . PRO A 1 87 ? 0.131 -18.016 6.941 1 98.81 87 PRO A C 1
ATOM 673 O O . PRO A 1 87 ? -0.162 -16.828 7.145 1 98.81 87 PRO A O 1
ATOM 676 N N . SER A 1 88 ? 0.416 -18.844 7.934 1 97.88 88 SER A N 1
ATOM 677 C CA . SER A 1 88 ? 0.211 -18.484 9.328 1 97.88 88 SER A CA 1
ATOM 678 C C . SER A 1 88 ? 1.462 -17.844 9.93 1 97.88 88 SER A C 1
ATOM 680 O O . SER A 1 88 ? 1.471 -17.469 11.094 1 97.88 88 SER A O 1
ATOM 682 N N . GLU A 1 89 ? 2.52 -17.781 9.094 1 96.94 89 GLU A N 1
ATOM 683 C CA . GLU A 1 89 ? 3.793 -17.219 9.531 1 96.94 89 GLU A CA 1
ATOM 684 C C . GLU A 1 89 ? 4.336 -16.219 8.516 1 96.94 89 GLU A C 1
ATOM 686 O O . GLU A 1 89 ? 4.094 -16.344 7.312 1 96.94 89 GLU A O 1
ATOM 691 N N . PRO A 1 90 ? 5.055 -15.242 9.102 1 96.75 90 PRO A N 1
ATOM 692 C CA . PRO A 1 90 ? 5.406 -14.977 10.5 1 96.75 90 PRO A CA 1
ATOM 693 C C . PRO A 1 90 ? 4.227 -14.469 11.32 1 96.75 90 PRO A C 1
ATOM 695 O O . PRO A 1 90 ? 3.322 -13.828 10.773 1 96.75 90 PRO A O 1
ATOM 698 N N . LYS A 1 91 ? 4.273 -14.617 12.586 1 96.25 91 LYS A N 1
ATOM 699 C CA . LYS A 1 91 ? 3.133 -14.391 13.469 1 96.25 91 LYS A CA 1
ATOM 700 C C . LYS A 1 91 ? 2.799 -12.906 13.57 1 96.25 91 LYS A C 1
ATOM 702 O O . LYS A 1 91 ? 1.627 -12.531 13.656 1 96.25 91 LYS A O 1
ATOM 707 N N . GLU A 1 92 ? 3.73 -12.094 13.656 1 94.94 92 GLU A N 1
ATOM 708 C CA . GLU A 1 92 ? 3.494 -10.664 13.812 1 94.94 92 GLU A CA 1
ATOM 709 C C . GLU A 1 92 ? 2.652 -10.117 12.656 1 94.94 92 GLU A C 1
ATOM 711 O O . GLU A 1 92 ? 1.629 -9.469 12.883 1 94.94 92 GLU A O 1
ATOM 716 N N . GLU A 1 93 ? 3.133 -10.398 11.406 1 96.94 93 GLU A N 1
ATOM 717 C CA . GLU A 1 93 ? 2.377 -9.984 10.227 1 96.94 93 GLU A CA 1
ATOM 718 C C . GLU A 1 93 ? 1.01 -10.656 10.188 1 96.94 93 GLU A C 1
ATOM 720 O O . GLU A 1 93 ? -0.006 -10 9.945 1 96.94 93 GLU A O 1
ATOM 725 N N . TYR A 1 94 ? 1.035 -11.953 10.492 1 98.06 94 TYR A N 1
ATOM 726 C CA . TYR A 1 94 ? -0.196 -12.734 10.461 1 98.06 94 TYR A CA 1
ATOM 727 C C . TYR A 1 94 ? -1.242 -12.133 11.398 1 98.06 94 TYR A C 1
ATOM 729 O O . TYR A 1 94 ? -2.398 -11.961 11.008 1 98.06 94 TYR A O 1
ATOM 737 N N . ASN A 1 95 ? -0.84 -11.766 12.594 1 96.38 95 ASN A N 1
ATOM 738 C CA . ASN A 1 95 ? -1.755 -11.258 13.609 1 96.38 95 ASN A CA 1
ATOM 739 C C . ASN A 1 95 ? -2.35 -9.914 13.203 1 96.38 95 ASN A C 1
ATOM 741 O O . ASN A 1 95 ? -3.512 -9.625 13.5 1 96.38 95 ASN A O 1
ATOM 745 N N . LEU A 1 96 ? -1.62 -9.172 12.57 1 95.81 96 LEU A N 1
ATOM 746 C CA . LEU A 1 96 ? -2.113 -7.871 12.133 1 95.81 96 LEU A CA 1
ATOM 747 C C . LEU A 1 96 ? -3.07 -8.023 10.953 1 95.81 96 LEU A C 1
ATOM 749 O O . LEU A 1 96 ? -4.105 -7.355 10.898 1 95.81 96 LEU A O 1
ATOM 753 N N . ILE A 1 97 ? -2.75 -8.891 10.023 1 97.12 97 ILE A N 1
ATOM 754 C CA . ILE A 1 97 ? -3.484 -9.047 8.773 1 97.12 97 ILE A CA 1
ATOM 755 C C . ILE A 1 97 ? -4.824 -9.727 9.039 1 97.12 97 ILE A C 1
ATOM 757 O O . ILE A 1 97 ? -5.836 -9.383 8.422 1 97.12 97 ILE A O 1
ATOM 761 N N . ARG A 1 98 ? -4.902 -10.586 9.945 1 95.38 98 ARG A N 1
ATOM 762 C CA . ARG A 1 98 ? -6.059 -11.461 10.109 1 95.38 98 ARG A CA 1
ATOM 763 C C . ARG A 1 98 ? -7.191 -10.734 10.828 1 95.38 98 ARG A C 1
ATOM 765 O O . ARG A 1 98 ? -8.281 -11.289 10.992 1 95.38 98 ARG A O 1
ATOM 772 N N . LYS A 1 99 ? -7.07 -9.594 11.266 1 90.44 99 LYS A N 1
ATOM 773 C CA . LYS A 1 99 ? -8.062 -8.891 12.078 1 90.44 99 LYS A CA 1
ATOM 774 C C . LYS A 1 99 ? -9.258 -8.461 11.234 1 90.44 99 LYS A C 1
ATOM 776 O O . LYS A 1 99 ? -9.109 -8.133 10.055 1 90.44 99 LYS A O 1
ATOM 781 N N . GLY A 1 100 ? -10.477 -8.5 11.992 1 93.69 100 GLY A N 1
ATOM 782 C CA . GLY A 1 100 ? -11.609 -7.773 11.438 1 93.69 100 GLY A CA 1
ATOM 783 C C . GLY A 1 100 ? -12.406 -8.586 10.43 1 93.69 100 GLY A C 1
ATOM 784 O O . GLY A 1 100 ? -12.984 -9.617 10.781 1 93.69 100 GLY A O 1
ATOM 785 N N . VAL A 1 101 ? -12.25 -8.172 9.117 1 98 101 VAL A N 1
ATOM 786 C CA . VAL A 1 101 ? -13.195 -8.523 8.062 1 98 101 VAL A CA 1
ATOM 787 C C . VAL A 1 101 ? -12.664 -9.727 7.277 1 98 101 VAL A C 1
ATOM 789 O O . VAL A 1 101 ? -13.359 -10.258 6.41 1 98 101 VAL A O 1
ATOM 792 N N . TYR A 1 102 ? -11.469 -10.188 7.551 1 98.62 102 TYR A N 1
ATOM 793 C CA . TYR A 1 102 ? -10.875 -11.281 6.797 1 98.62 102 TYR A CA 1
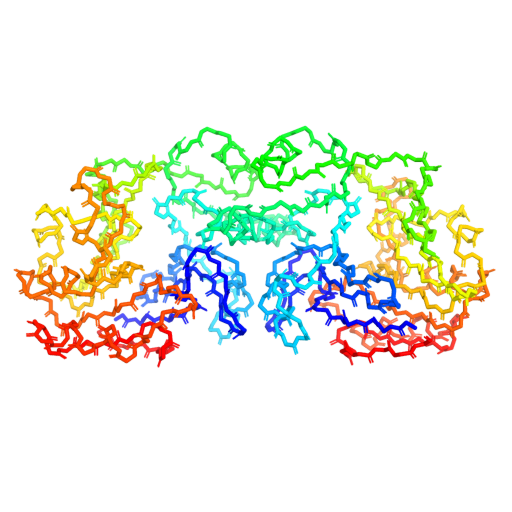ATOM 794 C C . TYR A 1 102 ? -11.164 -12.625 7.465 1 98.62 102 TYR A C 1
ATOM 796 O O . TYR A 1 102 ? -10.781 -12.852 8.609 1 98.62 102 TYR A O 1
ATOM 804 N N . ARG A 1 103 ? -11.938 -13.469 6.797 1 98.56 103 ARG A N 1
ATOM 805 C CA . ARG A 1 103 ? -12.047 -14.875 7.164 1 98.56 103 ARG A CA 1
ATOM 806 C C . ARG A 1 103 ? -10.828 -15.656 6.699 1 98.56 103 ARG A C 1
ATOM 808 O O . ARG A 1 103 ? -10.805 -16.172 5.578 1 98.56 103 ARG A O 1
ATOM 815 N N . VAL A 1 104 ? -9.906 -15.812 7.559 1 98.75 104 VAL A N 1
ATOM 816 C CA . VAL A 1 104 ? -8.586 -16.312 7.18 1 98.75 104 VAL A CA 1
ATOM 817 C C . VAL A 1 104 ? -8.625 -17.828 7.055 1 98.75 104 VAL A C 1
ATOM 819 O O . VAL A 1 104 ? -9.164 -18.516 7.922 1 98.75 104 VAL A O 1
ATOM 822 N N . LYS A 1 105 ? -8.148 -18.266 5.98 1 98.44 105 LYS A N 1
ATOM 823 C CA . LYS A 1 105 ? -7.84 -19.672 5.727 1 98.44 105 LYS A CA 1
ATOM 824 C C . LYS A 1 105 ? -6.336 -19.891 5.605 1 98.44 105 LYS A C 1
ATOM 826 O O . LYS A 1 105 ? -5.707 -19.406 4.66 1 98.44 105 LYS A O 1
ATOM 831 N N . GLU A 1 106 ? -5.762 -20.641 6.531 1 98.69 106 GLU A N 1
ATOM 832 C CA . GLU A 1 106 ? -4.312 -20.812 6.539 1 98.69 106 GLU A CA 1
ATOM 833 C C . GLU A 1 106 ? -3.869 -21.781 5.445 1 98.69 106 GLU A C 1
ATOM 835 O O . GLU A 1 106 ? -4.375 -22.906 5.359 1 98.69 106 GLU A O 1
ATOM 840 N N . ILE A 1 107 ? -2.963 -21.344 4.656 1 98.75 107 ILE A N 1
ATOM 841 C CA . ILE A 1 107 ? -2.398 -22.172 3.596 1 98.75 107 ILE A CA 1
ATOM 842 C C . ILE A 1 107 ? -1.365 -23.125 4.184 1 98.75 107 ILE A C 1
ATOM 844 O O . ILE A 1 107 ? -0.534 -22.734 5 1 98.75 107 ILE A O 1
ATOM 848 N N . GLU A 1 108 ? -1.396 -24.312 3.756 1 98.31 108 GLU A N 1
ATOM 849 C CA . GLU A 1 108 ? -0.416 -25.328 4.133 1 98.31 108 GLU A CA 1
ATOM 850 C C . GLU A 1 108 ? 0.169 -26.016 2.902 1 98.31 108 GLU A C 1
ATOM 852 O O . GLU A 1 108 ? -0.431 -25.984 1.826 1 98.31 108 GLU A O 1
ATOM 857 N N . ASN A 1 109 ? 1.333 -26.578 3.121 1 98.44 109 ASN A N 1
ATOM 858 C CA . ASN A 1 109 ? 1.962 -27.312 2.025 1 98.44 109 ASN A CA 1
ATOM 859 C C . ASN A 1 109 ? 1.094 -28.469 1.558 1 98.44 109 ASN A C 1
ATOM 861 O O . ASN A 1 109 ? 0.568 -29.234 2.377 1 98.44 109 ASN A O 1
ATOM 865 N N . ASN A 1 110 ? 0.907 -28.547 0.235 1 98.31 110 ASN A N 1
ATOM 866 C CA . ASN A 1 110 ? 0.153 -29.609 -0.432 1 98.31 110 ASN A CA 1
ATOM 867 C C . ASN A 1 110 ? -1.337 -29.516 -0.111 1 98.31 110 ASN A C 1
ATOM 869 O O . ASN A 1 110 ? -2.061 -30.516 -0.227 1 98.31 110 ASN A O 1
ATOM 873 N N . MET A 1 111 ? -1.717 -28.375 0.357 1 98.31 111 MET A N 1
ATOM 874 C CA . MET A 1 111 ? -3.137 -28.125 0.592 1 98.31 111 MET A CA 1
ATOM 875 C C . MET A 1 111 ? -3.898 -28.031 -0.725 1 98.31 111 MET A C 1
ATOM 877 O O . MET A 1 111 ? -3.396 -27.469 -1.702 1 98.31 111 MET A O 1
ATOM 881 N N . GLU A 1 112 ? -5.043 -28.688 -0.773 1 98.12 112 GLU A N 1
ATOM 882 C CA . GLU A 1 112 ? -5.949 -28.625 -1.915 1 98.12 112 GLU A CA 1
ATOM 883 C C . GLU A 1 112 ? -7.344 -28.172 -1.489 1 98.12 112 GLU A C 1
ATOM 885 O O . GLU A 1 112 ? -7.863 -28.625 -0.467 1 98.12 112 GLU A O 1
ATOM 890 N N . ILE A 1 113 ? -7.863 -27.203 -2.232 1 97.44 113 ILE A N 1
ATOM 891 C CA . ILE A 1 113 ? -9.211 -26.703 -1.943 1 97.44 113 ILE A CA 1
ATOM 892 C C . ILE A 1 113 ? -10.062 -26.766 -3.209 1 97.44 113 ILE A C 1
ATOM 894 O O . ILE A 1 113 ? -9.547 -26.609 -4.32 1 97.44 113 ILE A O 1
ATOM 898 N N . GLU A 1 114 ? -11.305 -27.062 -2.982 1 97.31 114 GLU A N 1
ATOM 899 C CA . GLU A 1 114 ? -12.289 -27.016 -4.059 1 97.31 114 GLU A CA 1
ATOM 900 C C . GLU A 1 114 ? -13.352 -25.953 -3.795 1 97.31 114 GLU A C 1
ATOM 902 O O . GLU A 1 114 ? -13.945 -25.922 -2.713 1 97.31 114 GLU A O 1
ATOM 907 N N . ILE A 1 115 ? -13.523 -25.062 -4.723 1 95.81 115 ILE A N 1
ATOM 908 C CA . ILE A 1 115 ? -14.578 -24.047 -4.695 1 95.81 115 ILE A CA 1
ATOM 909 C C . ILE A 1 115 ? -15.375 -24.094 -5.992 1 95.81 115 ILE A C 1
ATOM 911 O O . ILE A 1 115 ? -14.953 -23.547 -7.012 1 95.81 115 ILE A O 1
ATOM 915 N N . GLY A 1 116 ? -16.578 -24.641 -5.945 1 96 116 GLY A N 1
ATOM 916 C CA . GLY A 1 116 ? -17.281 -24.891 -7.191 1 96 116 GLY A CA 1
ATOM 917 C C . GLY A 1 116 ? -16.484 -25.734 -8.164 1 96 116 GLY A C 1
ATOM 918 O O . GLY A 1 116 ? -16.031 -26.828 -7.82 1 96 116 GLY A O 1
ATOM 919 N N . ASN A 1 117 ? -16.281 -25.125 -9.281 1 96.25 117 ASN A N 1
ATOM 920 C CA . ASN A 1 117 ? -15.547 -25.859 -10.312 1 96.25 117 ASN A CA 1
ATOM 921 C C . ASN A 1 117 ? -14.055 -25.531 -10.273 1 96.25 117 ASN A C 1
ATOM 923 O O . ASN A 1 117 ? -13.305 -25.953 -11.148 1 96.25 117 ASN A O 1
ATOM 927 N N . LEU A 1 118 ? -13.648 -24.781 -9.273 1 97.69 118 LEU A N 1
ATOM 928 C CA . LEU A 1 118 ? -12.242 -24.438 -9.117 1 97.69 118 LEU A CA 1
ATOM 929 C C . LEU A 1 118 ? -11.516 -25.453 -8.25 1 97.69 118 LEU A C 1
ATOM 931 O O . LEU A 1 118 ? -12.016 -25.844 -7.199 1 97.69 118 LEU A O 1
ATOM 935 N N . SER A 1 119 ? -10.422 -25.906 -8.758 1 98.56 119 SER A N 1
ATOM 936 C CA . SER A 1 119 ? -9.445 -26.625 -7.945 1 98.56 119 SER A CA 1
ATOM 937 C C . SER A 1 119 ? -8.203 -25.781 -7.691 1 98.56 119 SER A C 1
ATOM 939 O O . SER A 1 119 ? -7.582 -25.281 -8.633 1 98.56 119 SER A O 1
ATOM 941 N N . ILE A 1 120 ? -7.844 -25.594 -6.4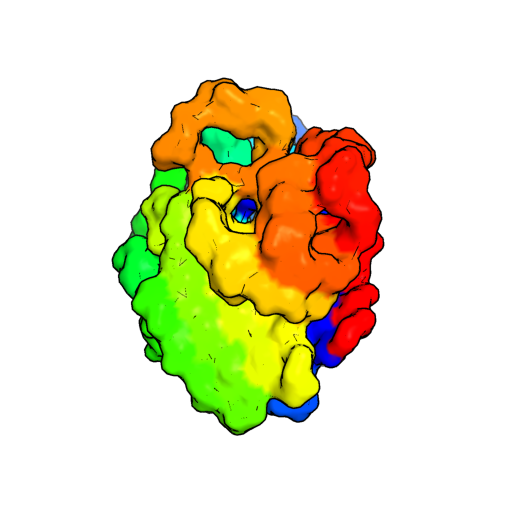02 1 98.88 120 ILE A N 1
ATOM 942 C CA . ILE A 1 120 ? -6.691 -24.797 -6.016 1 98.88 120 ILE A CA 1
ATOM 943 C C . ILE A 1 120 ? -5.723 -25.641 -5.188 1 98.88 120 ILE A C 1
ATOM 945 O O . ILE A 1 120 ? -6.129 -26.281 -4.223 1 98.88 120 ILE A O 1
ATOM 949 N N . LYS A 1 121 ? -4.523 -25.656 -5.617 1 98.88 121 LYS A N 1
ATOM 950 C CA . LYS A 1 121 ? -3.479 -26.391 -4.906 1 98.88 121 LYS A CA 1
ATOM 951 C C . LYS A 1 121 ? -2.332 -25.469 -4.508 1 98.88 121 LYS A C 1
ATOM 953 O O . LYS A 1 121 ? -2.057 -24.469 -5.188 1 98.88 121 LYS A O 1
ATOM 958 N N . PHE A 1 122 ? -1.699 -25.812 -3.406 1 98.88 122 PHE A N 1
ATOM 959 C CA . PHE A 1 122 ? -0.589 -25.016 -2.896 1 98.88 122 PHE A CA 1
ATOM 960 C C . PHE A 1 122 ? 0.655 -25.875 -2.713 1 98.88 122 PHE A C 1
ATOM 962 O O . PHE A 1 122 ? 0.558 -27.031 -2.311 1 98.88 122 PHE A O 1
ATOM 969 N N . LEU A 1 123 ? 1.788 -25.328 -2.99 1 98.88 123 LEU A N 1
ATOM 970 C CA . LEU A 1 123 ? 3.086 -25.969 -2.775 1 98.88 123 LEU A CA 1
ATOM 971 C C . LEU A 1 123 ? 4.062 -24.984 -2.129 1 98.88 123 LEU A C 1
ATOM 973 O O . LEU A 1 123 ? 4.258 -23.875 -2.627 1 98.88 123 LEU A O 1
ATOM 977 N N . GLU A 1 124 ? 4.625 -25.391 -1.028 1 98.69 124 GLU A N 1
ATOM 978 C CA . GLU A 1 124 ? 5.566 -24.5 -0.337 1 98.69 124 GLU A CA 1
ATOM 979 C C . GLU A 1 124 ? 6.84 -24.312 -1.154 1 98.69 124 GLU A C 1
ATOM 981 O O . GLU A 1 124 ? 7.398 -25.266 -1.683 1 98.69 124 GLU A O 1
ATOM 986 N N . GLY A 1 125 ? 7.273 -23.047 -1.305 1 98.25 125 GLY A N 1
ATOM 987 C CA . GLY A 1 125 ? 8.484 -22.703 -2.033 1 98.25 125 GLY A CA 1
ATOM 988 C C . GLY A 1 125 ? 9.695 -22.547 -1.137 1 98.25 125 GLY A C 1
ATOM 989 O O . GLY A 1 125 ? 9.727 -23.078 -0.027 1 98.25 125 GLY A O 1
ATOM 990 N N . GLN A 1 126 ? 10.789 -22 -1.706 1 97.94 126 GLN A N 1
ATOM 991 C CA . GLN A 1 126 ? 12.016 -21.656 -0.996 1 97.94 126 GLN A CA 1
ATOM 992 C C . GLN A 1 126 ? 12.125 -20.141 -0.794 1 97.94 126 GLN A C 1
ATOM 994 O O . GLN A 1 126 ? 12.492 -19.406 -1.718 1 97.94 126 GLN A O 1
ATOM 999 N N . HIS A 1 127 ? 11.852 -19.703 0.34 1 98.06 127 HIS A N 1
ATOM 1000 C CA . HIS A 1 127 ? 11.805 -18.297 0.693 1 98.06 127 HIS A CA 1
ATOM 1001 C C . HIS A 1 127 ? 11.953 -18.094 2.197 1 98.06 127 HIS A C 1
ATOM 1003 O O . HIS A 1 127 ? 11.672 -19 2.979 1 98.06 127 HIS A O 1
ATOM 1009 N N . PRO A 1 128 ? 12.508 -16.938 2.639 1 96.12 128 PRO A N 1
ATOM 1010 C CA . PRO A 1 128 ? 12.672 -16.734 4.078 1 96.12 128 PRO A CA 1
ATOM 1011 C C . PRO A 1 128 ? 11.352 -16.797 4.844 1 96.12 128 PRO A C 1
ATOM 1013 O O . PRO A 1 128 ? 11.297 -17.344 5.949 1 96.12 128 PRO A O 1
ATOM 1016 N N . TYR A 1 129 ? 10.352 -16.125 4.305 1 97 129 TYR A N 1
ATOM 1017 C CA . TYR A 1 129 ? 8.992 -16.312 4.812 1 97 129 TYR A CA 1
ATOM 1018 C C . TYR A 1 129 ? 8.359 -17.578 4.223 1 97 129 TYR A C 1
ATOM 1020 O O . TYR A 1 129 ? 8.695 -17.984 3.107 1 97 129 TYR A O 1
ATOM 1028 N N . LYS A 1 130 ? 7.492 -18.219 5.039 1 97.94 130 LYS A N 1
ATOM 1029 C CA . LYS A 1 130 ? 6.68 -19.266 4.414 1 97.94 130 LYS A CA 1
ATOM 1030 C C . LYS A 1 130 ? 5.941 -18.719 3.191 1 97.94 130 LYS A C 1
ATOM 1032 O O . LYS A 1 130 ? 5.168 -17.766 3.299 1 97.94 130 LYS A O 1
ATOM 1037 N N . SER A 1 131 ? 6.234 -19.266 2.066 1 98.62 131 SER A N 1
ATOM 1038 C CA . SER A 1 131 ? 5.703 -18.797 0.79 1 98.62 131 SER A CA 1
ATOM 1039 C C . SER A 1 131 ? 5.188 -19.953 -0.051 1 98.62 131 SER A C 1
ATOM 1041 O O . SER A 1 131 ? 5.777 -21.047 -0.048 1 98.62 131 SER A O 1
ATOM 1043 N N . PHE A 1 132 ? 4.141 -19.719 -0.831 1 98.94 132 PHE A N 1
ATOM 1044 C CA . PHE A 1 132 ? 3.5 -20.844 -1.509 1 98.94 132 PHE A CA 1
ATOM 1045 C C . PHE A 1 132 ? 3.262 -20.531 -2.98 1 98.94 132 PHE A C 1
ATOM 1047 O O . PHE A 1 132 ? 2.867 -19.406 -3.32 1 98.94 132 PHE A O 1
ATOM 1054 N N . ALA A 1 133 ? 3.521 -21.516 -3.826 1 98.94 133 ALA A N 1
ATOM 1055 C CA . ALA A 1 133 ? 3.016 -21.531 -5.195 1 98.94 133 ALA A CA 1
ATOM 1056 C C . ALA A 1 133 ? 1.542 -21.922 -5.234 1 98.94 133 ALA A C 1
ATOM 1058 O O . ALA A 1 133 ? 1.06 -22.625 -4.344 1 98.94 133 ALA A O 1
ATOM 1059 N N . VAL A 1 134 ? 0.844 -21.453 -6.254 1 98.94 134 VAL A N 1
ATOM 1060 C CA . VAL A 1 134 ? -0.589 -21.703 -6.379 1 98.94 134 VAL A CA 1
ATOM 1061 C C . VAL A 1 134 ? -0.901 -22.25 -7.77 1 98.94 134 VAL A C 1
ATOM 1063 O O . VAL A 1 134 ? -0.433 -21.719 -8.773 1 98.94 134 VAL A O 1
ATOM 1066 N N . ARG A 1 135 ? -1.58 -23.375 -7.859 1 98.94 135 ARG A N 1
ATOM 1067 C CA . ARG A 1 135 ? -2.109 -23.953 -9.086 1 98.94 135 ARG A CA 1
ATOM 1068 C C . ARG A 1 135 ? -3.633 -23.922 -9.094 1 98.94 135 ARG A C 1
ATOM 1070 O O . ARG A 1 135 ? -4.27 -24.453 -8.18 1 98.94 135 ARG A O 1
ATOM 1077 N N . ILE A 1 136 ? -4.219 -23.219 -10.055 1 98.94 136 ILE A N 1
ATOM 1078 C CA . ILE A 1 136 ? -5.668 -23.094 -10.148 1 98.94 136 ILE A CA 1
ATOM 1079 C C . ILE A 1 136 ? -6.16 -23.75 -11.438 1 98.94 136 ILE A C 1
ATOM 1081 O O . ILE A 1 136 ? -5.656 -23.438 -12.523 1 98.94 136 ILE A O 1
ATOM 1085 N N . GLU A 1 137 ? -7.098 -24.609 -11.32 1 98.75 137 GLU A N 1
ATOM 1086 C CA . GLU A 1 137 ? -7.656 -25.312 -12.477 1 98.75 137 GLU A CA 1
ATOM 1087 C C . GLU A 1 137 ? -9.172 -25.156 -12.539 1 98.75 137 GLU A C 1
ATOM 1089 O O . GLU A 1 137 ? -9.852 -25.203 -11.516 1 98.75 137 GLU A O 1
ATOM 1094 N N . GLU A 1 138 ? -9.625 -24.812 -13.688 1 98.19 138 GLU A N 1
ATOM 1095 C CA . GLU A 1 138 ? -11.055 -24.766 -13.984 1 98.19 138 GLU A CA 1
ATOM 1096 C C . GLU A 1 138 ? -11.336 -25.172 -15.422 1 98.19 138 GLU A C 1
ATOM 1098 O O . GLU A 1 138 ? -10.734 -24.641 -16.359 1 98.19 138 GLU A O 1
ATOM 1103 N N . ASP A 1 139 ? -12.266 -26.172 -15.602 1 96.38 139 ASP A N 1
ATOM 1104 C CA . ASP A 1 139 ? -12.719 -26.625 -16.906 1 96.38 139 ASP A CA 1
ATOM 1105 C C . ASP A 1 139 ? -11.531 -26.953 -17.812 1 96.38 139 ASP A C 1
ATOM 1107 O O . ASP A 1 139 ? -11.469 -26.5 -18.969 1 96.38 139 ASP A O 1
ATOM 1111 N N . GLY A 1 140 ? -10.5 -27.578 -17.281 1 96.31 140 GLY A N 1
ATOM 1112 C CA . GLY A 1 140 ? -9.367 -28.062 -18.047 1 96.31 140 GLY A CA 1
ATOM 1113 C C . GLY A 1 140 ? -8.289 -27.016 -18.25 1 96.31 140 GLY A C 1
ATOM 1114 O O . GLY A 1 140 ? -7.215 -27.312 -18.781 1 96.31 140 GLY A O 1
ATOM 1115 N N . LYS A 1 141 ? -8.562 -25.766 -17.859 1 98.31 141 LYS A N 1
ATOM 1116 C CA . LYS A 1 141 ? -7.562 -24.719 -17.938 1 98.31 141 LYS A CA 1
ATOM 1117 C C . LYS A 1 141 ? -6.762 -24.625 -16.641 1 98.31 141 LYS A C 1
ATOM 1119 O O . LYS A 1 141 ? -7.316 -24.75 -15.555 1 98.31 141 LYS A O 1
ATOM 1124 N N . ILE A 1 142 ? -5.461 -24.406 -16.844 1 98.81 142 ILE A N 1
ATOM 1125 C CA . ILE A 1 142 ? -4.586 -24.422 -15.672 1 98.81 142 ILE A CA 1
ATOM 1126 C C . ILE A 1 142 ? -3.801 -23.109 -15.609 1 98.81 142 ILE A C 1
ATOM 1128 O O . ILE A 1 142 ? -3.139 -22.734 -16.578 1 98.81 142 ILE A O 1
ATOM 1132 N N . PHE A 1 143 ? -3.92 -22.406 -14.5 1 98.94 143 PHE A N 1
ATOM 1133 C CA . PHE A 1 143 ? -3.117 -21.234 -14.156 1 98.94 143 PHE A CA 1
ATOM 1134 C C . PHE A 1 143 ? -2.143 -21.562 -13.031 1 98.94 143 PHE A C 1
ATOM 1136 O O . PHE A 1 143 ? -2.506 -22.234 -12.062 1 98.94 143 PHE A O 1
ATOM 1143 N N . GLY A 1 144 ? -0.917 -21.125 -13.172 1 98.94 144 GLY A N 1
ATOM 1144 C CA . GLY A 1 144 ? 0.073 -21.281 -12.117 1 98.94 144 GLY A CA 1
ATOM 1145 C C . GLY A 1 144 ? 0.721 -19.969 -11.711 1 98.94 144 GLY A C 1
ATOM 1146 O O . GLY A 1 144 ? 1.025 -19.141 -12.562 1 98.94 144 GLY A O 1
ATOM 1147 N N . PHE A 1 145 ? 0.938 -19.797 -10.453 1 98.94 145 PHE A N 1
ATOM 1148 C CA . PHE A 1 145 ? 1.623 -18.656 -9.852 1 98.94 145 PHE A CA 1
ATOM 1149 C C . PHE A 1 145 ? 2.676 -19.125 -8.859 1 98.94 145 PHE A C 1
ATOM 1151 O O . PHE A 1 145 ? 2.379 -19.906 -7.949 1 98.94 145 PHE A O 1
ATOM 1158 N N . SER A 1 146 ? 3.854 -18.609 -8.953 1 98.81 146 SER A N 1
ATOM 1159 C CA . SER A 1 146 ? 4.941 -19.188 -8.172 1 98.81 146 SER A CA 1
ATOM 1160 C C . SER A 1 146 ? 5.008 -18.578 -6.773 1 98.81 146 SER A C 1
ATOM 1162 O O . SER A 1 146 ? 5.629 -19.141 -5.871 1 98.81 146 SER A O 1
ATOM 1164 N N . GLY A 1 147 ? 4.375 -17.375 -6.539 1 98.62 147 GLY A N 1
ATOM 1165 C CA . GLY A 1 147 ? 4.828 -16.609 -5.391 1 98.62 147 GLY A CA 1
ATOM 1166 C C . GLY A 1 147 ? 6.305 -16.266 -5.449 1 98.62 147 GLY A C 1
ATOM 1167 O O . GLY A 1 147 ? 6.887 -16.188 -6.535 1 98.62 147 GLY A O 1
ATOM 1168 N N . ASP A 1 148 ? 6.859 -15.898 -4.309 1 98.81 148 ASP A N 1
ATOM 1169 C CA . ASP A 1 148 ? 8.312 -15.734 -4.234 1 98.81 148 ASP A CA 1
ATOM 1170 C C . ASP A 1 148 ? 8.984 -17.047 -3.828 1 98.81 148 ASP A C 1
ATOM 1172 O O . ASP A 1 148 ? 8.648 -17.625 -2.799 1 98.81 148 ASP A O 1
ATOM 1176 N N . THR A 1 149 ? 9.906 -17.5 -4.641 1 98.81 149 THR A N 1
ATOM 1177 C CA . THR A 1 149 ? 10.602 -18.766 -4.395 1 98.81 149 THR A CA 1
ATOM 1178 C C . THR A 1 149 ? 11.844 -18.875 -5.27 1 98.81 149 THR A C 1
ATOM 1180 O O . THR A 1 149 ? 11.906 -18.297 -6.355 1 98.81 149 THR A O 1
ATOM 1183 N N . GLY A 1 150 ? 12.805 -19.578 -4.746 1 98.5 150 GLY A N 1
ATOM 1184 C CA . GLY A 1 150 ? 13.867 -20.078 -5.609 1 98.5 150 GLY A CA 1
ATOM 1185 C C . GLY A 1 150 ? 13.445 -21.281 -6.438 1 98.5 150 GLY A C 1
ATOM 1186 O O . GLY A 1 150 ? 12.289 -21.688 -6.398 1 98.5 150 GLY A O 1
ATOM 1187 N N . PHE A 1 151 ? 14.422 -21.766 -7.207 1 98.12 151 PHE A N 1
ATOM 1188 C CA . PHE A 1 151 ? 14.156 -22.906 -8.062 1 98.12 151 PHE A CA 1
ATOM 1189 C C . PHE A 1 151 ? 13.938 -24.172 -7.227 1 98.12 151 PHE A C 1
ATOM 1191 O O . PHE A 1 151 ? 14.719 -24.453 -6.32 1 98.12 151 PHE A O 1
ATOM 1198 N N . LYS A 1 152 ? 12.961 -24.812 -7.449 1 97.19 152 LYS A N 1
ATOM 1199 C CA . LYS A 1 152 ? 12.641 -26.125 -6.918 1 97.19 152 LYS A CA 1
ATOM 1200 C C . LYS A 1 152 ? 12.164 -27.062 -8.023 1 97.19 152 LYS A C 1
ATOM 1202 O O . LYS A 1 152 ? 11.242 -26.734 -8.781 1 97.19 152 LYS A O 1
ATOM 1207 N N . GLU A 1 153 ? 12.75 -28.219 -8.016 1 97.12 153 GLU A N 1
ATOM 1208 C CA . GLU A 1 153 ? 12.359 -29.188 -9.031 1 97.12 153 GLU A CA 1
ATOM 1209 C C . GLU A 1 153 ? 10.883 -29.547 -8.914 1 97.12 153 GLU A C 1
ATOM 1211 O O . GLU A 1 153 ? 10.219 -29.812 -9.922 1 97.12 153 GLU A O 1
ATOM 1216 N N . GLU A 1 154 ? 10.352 -29.547 -7.742 1 98.56 154 GLU A N 1
ATOM 1217 C CA . GLU A 1 154 ? 8.961 -29.922 -7.473 1 98.56 154 GLU A CA 1
ATOM 1218 C C . GLU A 1 154 ? 7.996 -28.984 -8.203 1 98.56 154 GLU A C 1
ATOM 1220 O O . GLU A 1 154 ? 6.848 -29.359 -8.461 1 98.56 154 GLU A O 1
ATOM 1225 N N . LEU A 1 155 ? 8.461 -27.828 -8.508 1 98.81 155 LEU A N 1
ATOM 1226 C CA . LEU A 1 155 ? 7.605 -26.859 -9.195 1 98.81 155 LEU A CA 1
ATOM 1227 C C . LEU A 1 155 ? 7.258 -27.344 -10.602 1 98.81 155 LEU A C 1
ATOM 1229 O O . LEU A 1 155 ? 6.184 -27.031 -11.117 1 98.81 155 LEU A O 1
ATOM 1233 N N . ILE A 1 156 ? 8.164 -28.078 -11.234 1 98.88 156 ILE A N 1
ATOM 1234 C CA . ILE A 1 156 ? 7.965 -28.562 -12.594 1 98.88 156 ILE A CA 1
ATOM 1235 C C . ILE A 1 156 ? 6.742 -29.469 -12.648 1 98.88 156 ILE A C 1
ATOM 1237 O O . ILE A 1 156 ? 5.84 -29.266 -13.469 1 98.88 156 ILE A O 1
ATOM 1241 N N . GLU A 1 157 ? 6.734 -30.406 -11.742 1 98.81 157 GLU A N 1
ATOM 1242 C CA . GLU A 1 157 ? 5.578 -31.297 -11.688 1 98.81 157 GLU A CA 1
ATOM 1243 C C . GLU A 1 157 ? 4.332 -30.562 -11.219 1 98.81 157 GLU A C 1
ATOM 1245 O O . GLU A 1 157 ? 3.23 -30.812 -11.719 1 98.81 157 GLU A O 1
ATOM 1250 N N . PHE A 1 158 ? 4.438 -29.672 -10.305 1 98.88 158 PHE A N 1
ATOM 1251 C CA . PHE A 1 158 ? 3.328 -28.922 -9.734 1 98.88 158 PHE A CA 1
ATOM 1252 C C . PHE A 1 158 ? 2.611 -28.109 -10.812 1 98.88 158 PHE A C 1
ATOM 1254 O O . PHE A 1 158 ? 1.384 -28 -10.797 1 98.88 158 PHE A O 1
ATOM 1261 N N . PHE A 1 159 ? 3.355 -27.594 -11.812 1 98.88 159 PHE A N 1
ATOM 1262 C CA . PHE A 1 159 ? 2.805 -26.703 -12.82 1 98.88 159 PHE A CA 1
ATOM 1263 C C . PHE A 1 159 ? 2.607 -27.438 -14.141 1 98.88 159 PHE A C 1
ATOM 1265 O O . PHE A 1 159 ? 2.404 -26.812 -15.188 1 98.88 159 PHE A O 1
ATOM 1272 N N . LYS A 1 160 ? 2.668 -28.766 -14.133 1 98.81 160 LYS A N 1
ATOM 1273 C CA . LYS A 1 160 ? 2.625 -29.562 -15.352 1 98.81 160 LYS A CA 1
ATOM 1274 C C . LYS A 1 160 ? 1.421 -29.203 -16.219 1 98.81 160 LYS A C 1
ATOM 1276 O O . LYS A 1 160 ? 0.298 -29.109 -15.711 1 98.81 160 LYS A O 1
ATOM 1281 N N . ASP A 1 161 ? 1.659 -28.906 -17.5 1 98.88 161 ASP A N 1
ATOM 1282 C CA . ASP A 1 161 ? 0.678 -28.688 -18.562 1 98.88 161 ASP A CA 1
ATOM 1283 C C . ASP A 1 161 ? -0.103 -27.406 -18.328 1 98.88 161 ASP A C 1
ATOM 1285 O O . ASP A 1 161 ? -1.245 -27.281 -18.781 1 98.88 161 ASP A O 1
ATOM 1289 N N . ALA A 1 162 ? 0.472 -26.469 -17.594 1 98.88 162 ALA A N 1
ATOM 1290 C CA . ALA A 1 162 ? -0.19 -25.188 -17.328 1 98.88 162 ALA A CA 1
ATOM 1291 C C . ALA A 1 162 ? -0.433 -24.438 -18.641 1 98.88 162 ALA A C 1
ATOM 1293 O O . ALA A 1 162 ? 0.418 -24.422 -19.531 1 98.88 162 ALA A O 1
ATOM 1294 N N . ASP A 1 163 ? -1.617 -23.828 -18.703 1 98.94 163 ASP A N 1
ATOM 1295 C CA . ASP A 1 163 ? -1.894 -22.953 -19.844 1 98.94 163 ASP A CA 1
ATOM 1296 C C . ASP A 1 163 ? -1.146 -21.625 -19.688 1 98.94 163 ASP A C 1
ATOM 1298 O O . ASP A 1 163 ? -0.661 -21.062 -20.688 1 98.94 163 ASP A O 1
ATOM 1302 N N . LEU A 1 164 ? -1.05 -21.094 -18.531 1 98.94 164 LEU A N 1
ATOM 1303 C CA . LEU A 1 164 ? -0.326 -19.875 -18.219 1 98.94 164 LEU A CA 1
ATOM 1304 C C . LEU A 1 164 ? 0.399 -19.984 -16.891 1 98.94 164 LEU A C 1
ATOM 1306 O O . LEU A 1 164 ? -0.199 -20.375 -15.883 1 98.94 164 LEU A O 1
ATOM 1310 N N . LEU A 1 165 ? 1.698 -19.672 -16.922 1 98.94 165 LEU A N 1
ATOM 1311 C CA . LEU A 1 165 ? 2.502 -19.562 -15.711 1 98.94 165 LEU A CA 1
ATOM 1312 C C . LEU A 1 165 ? 2.908 -18.125 -15.453 1 98.94 165 LEU A C 1
ATOM 1314 O O . LEU A 1 165 ? 3.398 -17.438 -16.359 1 98.94 165 LEU A O 1
ATOM 1318 N N . LEU A 1 166 ? 2.619 -17.656 -14.281 1 98.94 166 LEU A N 1
ATOM 1319 C CA . LEU A 1 166 ? 3.098 -16.391 -13.742 1 98.94 166 LEU A CA 1
ATOM 1320 C C . LEU A 1 166 ? 4.211 -16.609 -12.727 1 98.94 166 LEU A C 1
ATOM 1322 O O . LEU A 1 166 ? 3.941 -16.938 -11.562 1 98.94 166 LEU A O 1
ATOM 1326 N N . LEU A 1 167 ? 5.488 -16.453 -13.102 1 98.94 167 LEU A N 1
ATOM 1327 C CA . LEU A 1 167 ? 6.609 -16.844 -12.258 1 98.94 167 LEU A CA 1
ATOM 1328 C C . LEU A 1 167 ? 7.488 -15.648 -11.922 1 98.94 167 LEU A C 1
ATOM 1330 O O . LEU A 1 167 ? 7.75 -14.805 -12.781 1 98.94 167 LEU A O 1
ATOM 1334 N N . ASN A 1 168 ? 7.945 -15.547 -10.695 1 98.75 168 ASN A N 1
ATOM 1335 C CA . ASN A 1 168 ? 8.828 -14.461 -10.289 1 98.75 168 ASN A CA 1
ATOM 1336 C C . ASN A 1 168 ? 10.18 -14.547 -10.992 1 98.75 168 ASN A C 1
ATOM 1338 O O . ASN A 1 168 ? 10.648 -15.641 -11.312 1 98.75 168 ASN A O 1
ATOM 1342 N N . ALA A 1 169 ? 10.758 -13.477 -11.227 1 98 169 ALA A N 1
ATOM 1343 C CA . ALA A 1 169 ? 12.078 -13.398 -11.828 1 98 169 ALA A CA 1
ATOM 1344 C C . ALA A 1 169 ? 12.852 -12.188 -11.305 1 98 169 ALA A C 1
ATOM 1346 O O . ALA A 1 169 ? 13.352 -11.375 -12.086 1 98 169 ALA A O 1
ATOM 1347 N N . ALA A 1 170 ? 13.023 -12.164 -10.055 1 97.56 170 ALA A N 1
ATOM 1348 C CA . ALA A 1 170 ? 13.602 -10.992 -9.406 1 97.56 170 ALA A CA 1
ATOM 1349 C C . ALA A 1 170 ? 15.117 -10.961 -9.594 1 97.56 170 ALA A C 1
ATOM 1351 O O . ALA A 1 170 ? 15.719 -9.883 -9.648 1 97.56 170 ALA A O 1
ATOM 1352 N N . TYR A 1 171 ? 15.789 -12.133 -9.68 1 97.75 171 TYR A N 1
ATOM 1353 C CA . TYR A 1 171 ? 17.234 -12.188 -9.891 1 97.75 171 TYR A CA 1
ATOM 1354 C C . TYR A 1 171 ? 17.578 -12.086 -11.367 1 97.75 171 TYR A C 1
ATOM 1356 O O . TYR A 1 171 ? 16.797 -12.523 -12.219 1 97.75 171 TYR A O 1
ATOM 1364 N N . THR A 1 172 ? 18.766 -11.523 -11.641 1 97.12 172 THR A N 1
ATOM 1365 C CA . THR A 1 172 ? 19.359 -11.781 -12.945 1 97.12 172 THR A CA 1
ATOM 1366 C C . THR A 1 172 ? 20.016 -13.156 -12.984 1 97.12 172 THR A C 1
ATOM 1368 O O . THR A 1 172 ? 20.297 -13.742 -11.938 1 97.12 172 THR A O 1
ATOM 1371 N N . ASP A 1 173 ? 20.25 -13.57 -14.203 1 97.44 173 ASP A N 1
ATOM 1372 C CA . ASP A 1 173 ? 20.922 -14.859 -14.344 1 97.44 173 ASP A CA 1
ATOM 1373 C C . ASP A 1 173 ? 22.328 -14.812 -13.758 1 97.44 173 ASP A C 1
ATOM 1375 O O . ASP A 1 173 ? 22.797 -15.797 -13.18 1 97.44 173 ASP A O 1
ATOM 1379 N N . LYS A 1 174 ? 22.969 -13.672 -13.852 1 96.38 174 LYS A N 1
ATOM 1380 C CA . LYS A 1 174 ? 24.312 -13.508 -13.289 1 96.38 174 LYS A CA 1
ATOM 1381 C C . LYS A 1 174 ? 24.266 -13.461 -11.766 1 96.38 174 LYS A C 1
ATOM 1383 O O . LYS A 1 174 ? 25.094 -14.086 -11.094 1 96.38 174 LYS A O 1
ATOM 1388 N N . GLU A 1 175 ? 23.25 -12.781 -11.227 1 95.06 175 GLU A N 1
ATOM 1389 C CA . GLU A 1 175 ? 23.094 -12.625 -9.781 1 95.06 175 GLU A CA 1
ATOM 1390 C C . GLU A 1 175 ? 22.844 -13.969 -9.109 1 95.06 175 GLU A C 1
ATOM 1392 O O . GLU A 1 175 ? 23.422 -14.258 -8.055 1 95.06 175 GLU A O 1
ATOM 1397 N N . VAL A 1 176 ? 21.984 -14.719 -9.711 1 96.62 176 VAL A N 1
ATOM 1398 C CA . VAL A 1 176 ? 21.547 -15.953 -9.062 1 96.62 176 VAL A CA 1
ATOM 1399 C C . VAL A 1 176 ? 22.719 -16.938 -8.969 1 96.62 176 VAL A C 1
ATOM 1401 O O . VAL A 1 176 ? 22.812 -17.688 -8 1 96.62 176 VAL A O 1
ATOM 1404 N N . GLU A 1 177 ? 23.609 -16.922 -9.852 1 95.06 177 GLU A N 1
ATOM 1405 C CA . GLU A 1 177 ? 24.766 -17.812 -9.867 1 95.06 177 GLU A CA 1
ATOM 1406 C C . GLU A 1 177 ? 25.703 -17.516 -8.703 1 95.06 177 GLU A C 1
ATOM 1408 O O . GLU A 1 177 ? 26.469 -18.391 -8.281 1 95.06 177 GLU A O 1
ATOM 1413 N N . LYS A 1 178 ? 25.719 -16.312 -8.211 1 96.25 178 LYS A N 1
ATOM 1414 C CA . LYS A 1 178 ? 26.609 -15.883 -7.137 1 96.25 178 LYS A CA 1
ATOM 1415 C C . LYS A 1 178 ? 26.016 -16.203 -5.766 1 96.25 178 LYS A C 1
ATOM 1417 O O . LYS A 1 178 ? 26.672 -16.016 -4.742 1 96.25 178 LYS A O 1
ATOM 1422 N N . ILE A 1 179 ? 24.781 -16.688 -5.801 1 97 179 ILE A N 1
ATOM 1423 C CA . ILE A 1 179 ? 24.094 -16.969 -4.547 1 97 179 ILE A CA 1
ATOM 1424 C C . ILE A 1 179 ? 24.094 -18.469 -4.285 1 97 179 ILE A C 1
ATOM 1426 O O . ILE A 1 179 ? 23.828 -19.266 -5.191 1 97 179 ILE A O 1
ATOM 1430 N N . GLU A 1 180 ? 24.344 -18.797 -3.029 1 96.69 180 GLU A N 1
ATOM 1431 C CA . GLU A 1 180 ? 24.266 -20.203 -2.664 1 96.69 180 GLU A CA 1
ATOM 1432 C C . GLU A 1 180 ? 22.859 -20.75 -2.896 1 96.69 180 GLU A C 1
ATOM 1434 O O . GLU A 1 180 ? 21.859 -20.078 -2.613 1 96.69 180 GLU A O 1
ATOM 1439 N N . PRO A 1 181 ? 22.75 -21.953 -3.391 1 94 181 PRO A N 1
ATOM 1440 C CA . PRO A 1 181 ? 21.453 -22.516 -3.768 1 94 181 PRO A CA 1
ATOM 1441 C C . PRO A 1 181 ? 20.422 -22.438 -2.641 1 94 181 PRO A C 1
ATOM 1443 O O . PRO A 1 181 ? 19.266 -22.109 -2.879 1 94 181 PRO A O 1
ATOM 1446 N N . GLU A 1 182 ? 20.875 -22.672 -1.442 1 93.62 182 GLU A N 1
ATOM 1447 C CA . GLU A 1 182 ? 19.953 -22.703 -0.301 1 93.62 182 GLU A CA 1
ATOM 1448 C C . GLU A 1 182 ? 19.484 -21.312 0.069 1 93.62 182 GLU A C 1
ATOM 1450 O O . GLU A 1 182 ? 18.516 -21.156 0.819 1 93.62 182 GLU A O 1
ATOM 1455 N N . LYS A 1 183 ? 20.172 -20.281 -0.495 1 96 183 LYS A N 1
ATOM 1456 C CA . LYS A 1 183 ? 19.828 -18.906 -0.172 1 96 183 LYS A CA 1
ATOM 1457 C C . LYS A 1 183 ? 19.203 -18.188 -1.37 1 96 183 LYS A C 1
ATOM 1459 O O . LYS A 1 183 ? 19.062 -16.969 -1.37 1 96 183 LYS A O 1
ATOM 1464 N N . ARG A 1 184 ? 18.891 -19 -2.414 1 97.94 184 ARG A N 1
ATOM 1465 C CA . ARG A 1 184 ? 18.203 -18.453 -3.57 1 97.94 184 ARG A CA 1
ATOM 1466 C C . ARG A 1 184 ? 16.688 -18.375 -3.312 1 97.94 184 ARG A C 1
ATOM 1468 O O . ARG A 1 184 ? 16 -19.391 -3.359 1 97.94 184 ARG A O 1
ATOM 1475 N N . PHE A 1 185 ? 16.188 -17.188 -3.133 1 98.31 185 PHE A N 1
ATOM 1476 C CA . PHE A 1 185 ? 14.82 -17.016 -2.666 1 98.31 185 PHE A CA 1
ATOM 1477 C C . PHE A 1 185 ? 13.938 -16.469 -3.783 1 98.31 185 PHE A C 1
ATOM 1479 O O . PHE A 1 185 ? 12.75 -16.203 -3.566 1 98.31 185 PHE A O 1
ATOM 1486 N N . HIS A 1 186 ? 14.516 -16.281 -4.938 1 98.69 186 HIS A N 1
ATOM 1487 C CA . HIS A 1 186 ? 13.805 -15.922 -6.16 1 98.69 186 HIS A CA 1
ATOM 1488 C C . HIS A 1 186 ? 14.391 -16.656 -7.367 1 98.69 186 HIS A C 1
ATOM 1490 O O . HIS A 1 186 ? 15.492 -17.203 -7.297 1 98.69 186 HIS A O 1
ATOM 1496 N N . LEU A 1 187 ? 13.664 -16.641 -8.422 1 98.69 187 LEU A N 1
ATOM 1497 C CA . LEU A 1 187 ? 14.102 -17.219 -9.68 1 98.69 187 LEU A CA 1
ATOM 1498 C C . LEU A 1 187 ? 14.805 -16.188 -10.547 1 98.69 187 LEU A C 1
ATOM 1500 O O . LEU A 1 187 ? 14.562 -14.984 -10.398 1 98.69 187 LEU A O 1
ATOM 1504 N N . SER A 1 188 ? 15.672 -16.672 -11.422 1 98.31 188 SER A N 1
ATOM 1505 C CA . SER A 1 188 ? 16.156 -15.906 -12.57 1 98.31 188 SER A CA 1
ATOM 1506 C C . SER A 1 188 ? 15.297 -16.156 -13.805 1 98.31 188 SER A C 1
ATOM 1508 O O . SER A 1 188 ? 14.5 -17.109 -13.828 1 98.31 188 SER A O 1
ATOM 1510 N N . PRO A 1 189 ? 15.469 -15.305 -14.812 1 98.56 189 PRO A N 1
ATOM 1511 C CA . PRO A 1 189 ? 14.695 -15.516 -16.031 1 98.56 189 PRO A CA 1
ATOM 1512 C C . PRO A 1 189 ? 14.906 -16.891 -16.641 1 98.56 189 PRO A C 1
ATOM 1514 O O . PRO A 1 189 ? 13.938 -17.562 -17.031 1 98.56 189 PRO A O 1
ATOM 1517 N N . LYS A 1 190 ? 16.047 -17.375 -16.688 1 98.56 190 LYS A N 1
ATOM 1518 C CA . LYS A 1 190 ? 16.344 -18.688 -17.266 1 98.56 190 LYS A CA 1
ATOM 1519 C C . LYS A 1 190 ? 15.711 -19.797 -16.438 1 98.56 190 LYS A C 1
ATOM 1521 O O . LYS A 1 190 ? 15.188 -20.766 -16.984 1 98.56 190 LYS A O 1
ATOM 1526 N N . GLN A 1 191 ? 15.812 -19.672 -15.156 1 98.69 191 GLN A N 1
ATOM 1527 C CA . GLN A 1 191 ? 15.219 -20.672 -14.273 1 98.69 191 GLN A CA 1
ATOM 1528 C C . GLN A 1 191 ? 13.711 -20.719 -14.445 1 98.69 191 GLN A C 1
ATOM 1530 O O . GLN A 1 191 ? 13.125 -21.797 -14.5 1 98.69 191 GLN A O 1
ATOM 1535 N N . ALA A 1 192 ? 13.07 -19.578 -14.461 1 98.88 192 ALA A N 1
ATOM 1536 C CA . ALA A 1 192 ? 11.633 -19.516 -14.695 1 98.88 192 ALA A CA 1
ATOM 1537 C C . ALA A 1 192 ? 11.273 -20.172 -16.031 1 98.88 192 ALA A C 1
ATOM 1539 O O . ALA A 1 192 ? 10.328 -20.969 -16.109 1 98.88 192 ALA A O 1
ATOM 1540 N N . ALA A 1 193 ? 12.047 -19.859 -17.047 1 98.88 193 ALA A N 1
ATOM 1541 C CA . ALA A 1 193 ? 11.82 -20.406 -18.375 1 98.88 193 ALA A CA 1
ATOM 1542 C C . ALA A 1 193 ? 12.016 -21.922 -18.391 1 98.88 193 ALA A C 1
ATOM 1544 O O . ALA A 1 193 ? 11.289 -22.641 -19.078 1 98.88 193 ALA A O 1
ATOM 1545 N N . GLU A 1 194 ? 12.992 -22.375 -17.688 1 98.81 194 GLU A N 1
ATOM 1546 C CA . GLU A 1 194 ? 13.242 -23.812 -17.594 1 98.81 194 GLU A CA 1
ATOM 1547 C C . GLU A 1 194 ? 12.039 -24.531 -16.984 1 98.81 194 GLU A C 1
ATOM 1549 O O . GLU A 1 194 ? 11.641 -25.594 -17.453 1 98.81 194 GLU A O 1
ATOM 1554 N N . ILE A 1 195 ? 11.5 -23.969 -15.922 1 98.88 195 ILE A N 1
ATOM 1555 C CA . ILE A 1 195 ? 10.312 -24.531 -15.297 1 98.88 195 ILE A CA 1
ATOM 1556 C C . ILE A 1 195 ? 9.172 -24.594 -16.312 1 98.88 195 ILE A C 1
ATOM 1558 O O . ILE A 1 195 ? 8.516 -25.625 -16.469 1 98.88 195 ILE A O 1
ATOM 1562 N N . ALA A 1 196 ? 8.977 -23.5 -17 1 98.94 196 ALA A N 1
ATOM 1563 C CA . ALA A 1 196 ? 7.898 -23.438 -17.984 1 98.94 196 ALA A CA 1
ATOM 1564 C C . ALA A 1 196 ? 8.07 -24.484 -19.062 1 98.94 196 ALA A C 1
ATOM 1566 O O . ALA A 1 196 ? 7.117 -25.188 -19.422 1 98.94 196 ALA A O 1
ATOM 1567 N N . LYS A 1 197 ? 9.266 -24.578 -19.547 1 98.88 197 LYS A N 1
ATOM 1568 C CA . LYS A 1 197 ? 9.57 -25.547 -20.609 1 98.88 197 LYS A CA 1
ATOM 1569 C C . LYS A 1 197 ? 9.328 -26.969 -20.125 1 98.88 197 LYS A C 1
ATOM 1571 O O . LYS A 1 197 ? 8.602 -27.734 -20.781 1 98.88 197 LYS A O 1
ATOM 1576 N N . LYS A 1 198 ? 9.898 -27.328 -19.031 1 98.88 198 LYS A N 1
ATOM 1577 C CA . LYS A 1 198 ? 9.82 -28.688 -18.5 1 98.88 198 LYS A CA 1
ATOM 1578 C C . LYS A 1 198 ? 8.398 -29.031 -18.062 1 98.88 198 LYS A C 1
ATOM 1580 O O . LYS A 1 198 ? 7.992 -30.188 -18.109 1 98.88 198 LYS A O 1
ATOM 1585 N N . ALA A 1 199 ? 7.609 -28.031 -17.656 1 98.88 199 ALA A N 1
ATOM 1586 C CA . ALA A 1 199 ? 6.227 -28.234 -17.234 1 98.88 199 ALA A CA 1
ATOM 1587 C C . ALA A 1 199 ? 5.285 -28.297 -18.438 1 98.88 199 ALA A C 1
ATOM 1589 O O . ALA A 1 199 ? 4.086 -28.531 -18.281 1 98.88 199 ALA A O 1
ATOM 1590 N N . ASN A 1 200 ? 5.812 -28.078 -19.594 1 98.75 200 ASN A N 1
ATOM 1591 C CA . ASN A 1 200 ? 5.016 -28.031 -20.812 1 98.75 200 ASN A CA 1
ATOM 1592 C C . ASN A 1 200 ? 3.961 -26.922 -20.75 1 98.75 200 ASN A C 1
ATOM 1594 O O . ASN A 1 200 ? 2.793 -27.156 -21.078 1 98.75 200 ASN A O 1
ATOM 1598 N N . ALA A 1 201 ? 4.352 -25.797 -20.266 1 98.88 201 ALA A N 1
ATOM 1599 C CA . ALA A 1 201 ? 3.439 -24.656 -20.188 1 98.88 201 ALA A CA 1
ATOM 1600 C C . ALA A 1 201 ? 3.215 -24.047 -21.562 1 98.88 201 ALA A C 1
ATOM 1602 O O . ALA A 1 201 ? 4.059 -24.172 -22.453 1 98.88 201 ALA A O 1
ATOM 1603 N N . LYS A 1 202 ? 2.098 -23.391 -21.75 1 98.88 202 LYS A N 1
ATOM 1604 C CA . LYS A 1 202 ? 1.818 -22.75 -23.031 1 98.88 202 LYS A CA 1
ATOM 1605 C C . LYS A 1 202 ? 2.332 -21.312 -23.062 1 98.88 202 LYS A C 1
ATOM 1607 O O . LYS A 1 202 ? 2.766 -20.828 -24.109 1 98.88 202 LYS A O 1
ATOM 1612 N N . LEU A 1 203 ? 2.252 -20.609 -21.969 1 98.81 203 LEU A N 1
ATOM 1613 C CA . LEU A 1 203 ? 2.658 -19.203 -21.859 1 98.81 203 LEU A CA 1
ATOM 1614 C C . LEU A 1 203 ? 3.318 -18.938 -20.516 1 98.81 203 LEU A C 1
ATOM 1616 O O . LEU A 1 203 ? 2.832 -19.391 -19.484 1 98.81 203 LEU A O 1
ATOM 1620 N N . LEU A 1 204 ? 4.477 -18.234 -20.562 1 98.88 204 LEU A N 1
ATOM 1621 C CA . LEU A 1 204 ? 5.176 -17.812 -19.359 1 98.88 204 LEU A CA 1
ATOM 1622 C C . LEU A 1 204 ? 5.141 -16.297 -19.219 1 98.88 204 LEU A C 1
ATOM 1624 O O . LEU A 1 204 ? 5.469 -15.57 -20.156 1 98.88 204 LEU A O 1
ATOM 1628 N N . VAL A 1 205 ? 4.672 -15.797 -18.109 1 98.88 205 VAL A N 1
ATOM 1629 C CA . VAL A 1 205 ? 4.723 -14.391 -17.734 1 98.88 205 VAL A CA 1
ATOM 1630 C C . VAL A 1 205 ? 5.727 -14.188 -16.594 1 98.88 205 VAL A C 1
ATOM 1632 O O . VAL A 1 205 ? 5.594 -14.789 -15.531 1 98.88 205 VAL A O 1
ATOM 1635 N N . LEU A 1 206 ? 6.73 -13.375 -16.828 1 98.81 206 LEU A N 1
ATOM 1636 C CA . LEU A 1 206 ? 7.676 -13.039 -15.781 1 98.81 206 LEU A CA 1
ATOM 1637 C C . LEU A 1 206 ? 7.152 -11.875 -14.938 1 98.81 206 LEU A C 1
ATOM 1639 O O . LEU A 1 206 ? 6.703 -10.859 -15.477 1 98.81 206 LEU A O 1
ATOM 1643 N N . THR A 1 207 ? 7.234 -12.047 -13.633 1 98.75 207 THR A N 1
ATOM 1644 C CA . THR A 1 207 ? 6.754 -11.008 -12.719 1 98.75 207 THR A CA 1
ATOM 1645 C C . THR A 1 207 ? 7.754 -10.773 -11.594 1 98.75 207 THR A C 1
ATOM 1647 O O . THR A 1 207 ? 8.859 -11.312 -11.617 1 98.75 207 THR A O 1
ATOM 1650 N N . HIS A 1 208 ? 7.348 -9.836 -10.633 1 98.75 208 HIS A N 1
ATOM 1651 C CA . HIS A 1 208 ? 8.18 -9.461 -9.492 1 98.75 208 HIS A CA 1
ATOM 1652 C C . HIS A 1 208 ? 9.531 -8.93 -9.945 1 98.75 208 HIS A C 1
ATOM 1654 O O . HIS A 1 208 ? 10.57 -9.352 -9.445 1 98.75 208 HIS A O 1
ATOM 1660 N N . ILE A 1 209 ? 9.5 -8.086 -10.953 1 98.44 209 ILE A N 1
ATOM 1661 C CA . ILE A 1 209 ? 10.695 -7.543 -11.586 1 98.44 209 ILE A CA 1
ATOM 1662 C C . ILE A 1 209 ? 11.188 -6.328 -10.797 1 98.44 209 ILE A C 1
ATOM 1664 O O . ILE A 1 209 ? 10.43 -5.395 -10.547 1 98.44 209 ILE A O 1
ATOM 1668 N N . LYS A 1 210 ? 12.484 -6.348 -10.461 1 98.06 210 LYS A N 1
ATOM 1669 C CA . LYS A 1 210 ? 13.055 -5.188 -9.789 1 98.06 210 LYS A CA 1
ATOM 1670 C C . LYS A 1 210 ? 12.969 -3.941 -10.664 1 98.06 210 LYS A C 1
ATOM 1672 O O . LYS A 1 210 ? 13.211 -4.008 -11.875 1 98.06 210 LYS A O 1
ATOM 1677 N N . PRO A 1 211 ? 12.641 -2.809 -10.031 1 97.56 211 PRO A N 1
ATOM 1678 C CA . PRO A 1 211 ? 12.508 -1.589 -10.828 1 97.56 211 PRO A CA 1
ATOM 1679 C C . PRO A 1 211 ? 13.789 -1.241 -11.586 1 97.56 211 PRO A C 1
ATOM 1681 O O . PRO A 1 211 ? 13.727 -0.673 -12.68 1 97.56 211 PRO A O 1
ATOM 1684 N N . GLU A 1 212 ? 14.906 -1.611 -11.133 1 95.94 212 GLU A N 1
ATOM 1685 C CA . GLU A 1 212 ? 16.172 -1.249 -11.75 1 95.94 212 GLU A CA 1
ATOM 1686 C C . GLU A 1 212 ? 16.594 -2.279 -12.797 1 95.94 212 GLU A C 1
ATOM 1688 O O . GLU A 1 212 ? 17.609 -2.107 -13.477 1 95.94 212 GLU A O 1
ATOM 1693 N N . CYS A 1 213 ? 15.836 -3.275 -12.922 1 94.44 213 CYS A N 1
ATOM 1694 C CA . CYS A 1 213 ? 16.172 -4.398 -13.797 1 94.44 213 CYS A CA 1
ATOM 1695 C C . CYS A 1 213 ? 16.203 -3.959 -15.258 1 94.44 213 CYS A C 1
ATOM 1697 O O . CYS A 1 213 ? 15.352 -3.172 -15.688 1 94.44 213 CYS A O 1
ATOM 1699 N N . ASN A 1 214 ? 17.203 -4.445 -16.047 1 97.12 214 ASN A N 1
ATOM 1700 C CA . ASN A 1 214 ? 17.125 -4.379 -17.5 1 97.12 214 ASN A CA 1
ATOM 1701 C C . ASN A 1 214 ? 16.125 -5.379 -18.062 1 97.12 214 ASN A C 1
ATOM 1703 O O . ASN A 1 214 ? 16.453 -6.543 -18.281 1 97.12 214 ASN A O 1
ATOM 1707 N N . GLU A 1 215 ? 14.984 -4.93 -18.344 1 97.5 215 GLU A N 1
ATOM 1708 C CA . GLU A 1 215 ? 13.867 -5.801 -18.703 1 97.5 215 GLU A CA 1
ATOM 1709 C C . GLU A 1 215 ? 14.117 -6.504 -20.031 1 97.5 215 GLU A C 1
ATOM 1711 O O . GLU A 1 215 ? 13.727 -7.66 -20.219 1 97.5 215 GLU A O 1
ATOM 1716 N N . LYS A 1 216 ? 14.766 -5.812 -20.938 1 97.25 216 LYS A N 1
ATOM 1717 C CA . LYS A 1 216 ? 15.102 -6.438 -22.203 1 97.25 216 LYS A CA 1
ATOM 1718 C C . LYS A 1 216 ? 16.016 -7.637 -22.016 1 97.25 216 LYS A C 1
ATOM 1720 O O . LYS A 1 216 ? 15.812 -8.688 -22.625 1 97.25 216 LYS A O 1
ATOM 1725 N N . GLU A 1 217 ? 16.953 -7.445 -21.203 1 97.06 217 GLU A N 1
ATOM 1726 C CA . GLU A 1 217 ? 17.875 -8.531 -20.922 1 97.06 217 GLU A CA 1
ATOM 1727 C C . GLU A 1 217 ? 17.172 -9.695 -20.234 1 97.06 217 GLU A C 1
ATOM 1729 O O . GLU A 1 217 ? 17.453 -10.859 -20.531 1 97.06 217 GLU A O 1
ATOM 1734 N N . HIS A 1 218 ? 16.297 -9.367 -19.328 1 97.31 218 HIS A N 1
ATOM 1735 C CA . HIS A 1 218 ? 15.508 -10.391 -18.656 1 97.31 218 HIS A CA 1
ATOM 1736 C C . HIS A 1 218 ? 14.711 -11.219 -19.656 1 97.31 218 HIS A C 1
ATOM 1738 O O . HIS A 1 218 ? 14.742 -12.453 -19.609 1 97.31 218 HIS A O 1
ATOM 1744 N N . LEU A 1 219 ? 14.016 -10.516 -20.5 1 97.62 219 LEU A N 1
ATOM 1745 C CA . LEU A 1 219 ? 13.164 -11.172 -21.484 1 97.62 219 LEU A CA 1
ATOM 1746 C C . LEU A 1 219 ? 13.992 -12.039 -22.422 1 97.62 219 LEU A C 1
ATOM 1748 O O . LEU A 1 219 ? 13.648 -13.195 -22.672 1 97.62 219 LEU A O 1
ATOM 1752 N N . MET A 1 220 ? 15.102 -11.516 -22.906 1 97.75 220 MET A N 1
ATOM 1753 C CA . MET A 1 220 ? 15.938 -12.227 -23.875 1 97.75 220 MET A CA 1
ATOM 1754 C C . MET A 1 220 ? 16.562 -13.469 -23.25 1 97.75 220 MET A C 1
ATOM 1756 O O . MET A 1 220 ? 16.656 -14.516 -23.875 1 97.75 220 MET A O 1
ATOM 1760 N N . SER A 1 221 ? 16.953 -13.273 -22.047 1 97.5 221 SER A N 1
ATOM 1761 C CA . SER A 1 221 ? 17.531 -14.406 -21.328 1 97.5 221 SER A CA 1
ATOM 1762 C C . SER A 1 221 ? 16.547 -15.555 -21.203 1 97.5 221 SER A C 1
ATOM 1764 O O . SER A 1 221 ? 16.891 -16.719 -21.438 1 97.5 221 SER A O 1
ATOM 1766 N N . ALA A 1 222 ? 15.344 -15.289 -20.828 1 98.31 222 ALA A N 1
ATOM 1767 C CA . ALA A 1 222 ? 14.305 -16.312 -20.703 1 98.31 222 ALA A CA 1
ATOM 1768 C C . ALA A 1 222 ? 13.953 -16.906 -22.047 1 98.31 222 ALA A C 1
ATOM 1770 O O . ALA A 1 222 ? 13.727 -18.109 -22.172 1 98.31 222 ALA A O 1
ATOM 1771 N N . LYS A 1 223 ? 13.953 -16.125 -23.109 1 98.19 223 LYS A N 1
ATOM 1772 C CA . LYS A 1 223 ? 13.57 -16.547 -24.453 1 98.19 223 LYS A CA 1
ATOM 1773 C C . LYS A 1 223 ? 14.578 -17.547 -25 1 98.19 223 LYS A C 1
ATOM 1775 O O . LYS A 1 223 ? 14.242 -18.344 -25.891 1 98.19 223 LYS A O 1
ATOM 1780 N N . ASP A 1 224 ? 15.711 -17.453 -24.531 1 97.88 224 ASP A N 1
ATOM 1781 C CA . ASP A 1 224 ? 16.734 -18.422 -24.938 1 97.88 224 ASP A CA 1
ATOM 1782 C C . ASP A 1 224 ? 16.328 -19.844 -24.547 1 97.88 224 ASP A C 1
ATOM 1784 O O . ASP A 1 224 ? 16.828 -20.812 -25.125 1 97.88 224 ASP A O 1
ATOM 1788 N N . VAL A 1 225 ? 15.438 -19.969 -23.609 1 98.44 225 VAL A N 1
ATOM 1789 C CA . VAL A 1 225 ? 15.086 -21.281 -23.047 1 98.44 225 VAL A CA 1
ATOM 1790 C C . VAL A 1 225 ? 13.648 -21.641 -23.422 1 98.44 225 VAL A C 1
ATOM 1792 O O . VAL A 1 225 ? 13.344 -22.797 -23.688 1 98.44 225 VAL A O 1
ATOM 1795 N N . PHE A 1 226 ? 12.789 -20.688 -23.422 1 98.38 226 PHE A N 1
ATOM 1796 C CA . PHE A 1 226 ? 11.359 -20.844 -23.672 1 98.38 226 PHE A CA 1
ATOM 1797 C C . PHE A 1 226 ? 10.828 -19.703 -24.531 1 98.38 226 PHE A C 1
ATOM 1799 O O . PHE A 1 226 ? 11.023 -18.531 -24.203 1 98.38 226 PHE A O 1
ATOM 1806 N N . GLU A 1 227 ? 10.109 -19.953 -25.547 1 97.12 227 GLU A N 1
ATOM 1807 C CA . GLU A 1 227 ? 9.828 -18.969 -26.594 1 97.12 227 GLU A CA 1
ATOM 1808 C C . GLU A 1 227 ? 8.617 -18.125 -26.234 1 97.12 227 GLU A C 1
ATOM 1810 O O . GLU A 1 227 ? 8.656 -16.891 -26.359 1 97.12 227 GLU A O 1
ATOM 1815 N N . ASN A 1 228 ? 7.457 -18.719 -25.812 1 98.19 228 ASN A N 1
ATOM 1816 C CA . ASN A 1 228 ? 6.219 -17.984 -25.562 1 98.19 228 ASN A CA 1
ATOM 1817 C C . ASN A 1 228 ? 6.219 -17.328 -24.188 1 98.19 228 ASN A C 1
ATOM 1819 O O . ASN A 1 228 ? 5.66 -17.875 -23.234 1 98.19 228 ASN A O 1
ATOM 1823 N N . ILE A 1 229 ? 6.836 -16.141 -24.141 1 98.06 229 ILE A N 1
ATOM 1824 C CA . ILE A 1 229 ? 7.082 -15.477 -22.875 1 98.06 229 ILE A CA 1
ATOM 1825 C C . ILE A 1 229 ? 6.77 -13.992 -23 1 98.06 229 ILE A C 1
ATOM 1827 O O . ILE A 1 229 ? 7.055 -13.375 -24.031 1 98.06 229 ILE A O 1
ATOM 1831 N N . VAL A 1 230 ? 6.18 -13.336 -21.984 1 98.19 230 VAL A N 1
ATOM 1832 C CA . VAL A 1 230 ? 6 -11.891 -21.891 1 98.19 230 VAL A CA 1
ATOM 1833 C C . VAL A 1 230 ? 6.406 -11.406 -20.5 1 98.19 230 VAL A C 1
ATOM 1835 O O . VAL A 1 230 ? 6.59 -12.211 -19.594 1 98.19 230 VAL A O 1
ATOM 1838 N N . LEU A 1 231 ? 6.633 -10.117 -20.375 1 98.38 231 LEU A N 1
ATOM 1839 C CA . LEU A 1 231 ? 6.879 -9.492 -19.078 1 98.38 231 LEU A CA 1
ATOM 1840 C C . LEU A 1 231 ? 5.578 -8.977 -18.469 1 98.38 231 LEU A C 1
ATOM 1842 O O . LEU A 1 231 ? 4.785 -8.32 -19.141 1 98.38 231 LEU A O 1
ATOM 1846 N N . GLY A 1 232 ? 5.465 -9.297 -17.188 1 98.31 232 GLY A N 1
ATOM 1847 C CA . GLY A 1 232 ? 4.293 -8.805 -16.469 1 98.31 232 GLY A CA 1
ATOM 1848 C C . GLY A 1 232 ? 4.23 -7.289 -16.406 1 98.31 232 GLY A C 1
ATOM 1849 O O . GLY A 1 232 ? 3.15 -6.711 -16.281 1 98.31 232 GLY A O 1
ATOM 1850 N N . THR A 1 233 ? 5.352 -6.598 -16.547 1 97.25 233 THR A N 1
ATOM 1851 C CA . THR A 1 233 ? 5.418 -5.141 -16.453 1 97.25 233 THR A CA 1
ATOM 1852 C C . THR A 1 233 ? 4.867 -4.488 -17.719 1 97.25 233 THR A C 1
ATOM 1854 O O . THR A 1 233 ? 4.535 -3.299 -17.703 1 97.25 233 THR A O 1
ATOM 1857 N N . ASN A 1 234 ? 4.754 -5.266 -18.797 1 92.19 234 ASN A N 1
ATOM 1858 C CA . ASN A 1 234 ? 4.336 -4.723 -20.094 1 92.19 234 ASN A CA 1
ATOM 1859 C C . ASN A 1 234 ? 3.021 -5.348 -20.562 1 92.19 234 ASN A C 1
ATOM 1861 O O . ASN A 1 234 ? 2.686 -5.277 -21.75 1 92.19 234 ASN A O 1
ATOM 1865 N N . THR A 1 235 ? 2.424 -6.031 -19.625 1 91.31 235 THR A N 1
ATOM 1866 C CA . THR A 1 235 ? 1.193 -6.738 -19.969 1 91.31 235 THR A CA 1
ATOM 1867 C C . THR A 1 235 ? 0.082 -6.387 -18.984 1 91.31 235 THR A C 1
ATOM 1869 O O . THR A 1 235 ? 0.312 -6.34 -17.766 1 91.31 235 THR A O 1
ATOM 1872 N N . GLN A 1 236 ? -1.067 -6.102 -19.625 1 91.69 236 GLN A N 1
ATOM 1873 C CA . GLN A 1 236 ? -2.15 -5.711 -18.719 1 91.69 236 GLN A CA 1
ATOM 1874 C C . GLN A 1 236 ? -3.217 -6.801 -18.641 1 91.69 236 GLN A C 1
ATOM 1876 O O . GLN A 1 236 ? -3.705 -7.121 -17.562 1 91.69 236 GLN A O 1
ATOM 1881 N N . VAL A 1 237 ? -3.533 -7.387 -19.781 1 98.31 237 VAL A N 1
ATOM 1882 C CA . VAL A 1 237 ? -4.617 -8.359 -19.828 1 98.31 237 VAL A CA 1
ATOM 1883 C C . VAL A 1 237 ? -4.211 -9.555 -20.688 1 98.31 237 VAL A C 1
ATOM 1885 O O . VAL A 1 237 ? -3.736 -9.375 -21.812 1 98.31 237 VAL A O 1
ATOM 1888 N N . ILE A 1 238 ? -4.391 -10.773 -20.219 1 98.56 238 ILE A N 1
ATOM 1889 C CA . ILE A 1 238 ? -4.098 -12.008 -20.938 1 98.56 238 ILE A CA 1
ATOM 1890 C C . ILE A 1 238 ? -5.297 -12.953 -20.859 1 98.56 238 ILE A C 1
ATOM 1892 O O . ILE A 1 238 ? -5.723 -13.336 -19.766 1 98.56 238 ILE A O 1
ATOM 1896 N N . GLU A 1 239 ? -5.809 -13.289 -21.984 1 98.19 239 GLU A N 1
ATOM 1897 C CA . GLU A 1 239 ? -6.855 -14.305 -22.062 1 98.19 239 GLU A CA 1
ATOM 1898 C C . GLU A 1 239 ? -6.289 -15.648 -22.516 1 98.19 239 GLU A C 1
ATOM 1900 O O . GLU A 1 239 ? -5.488 -15.703 -23.453 1 98.19 239 GLU A O 1
ATOM 1905 N N . PHE A 1 240 ? -6.711 -16.672 -21.828 1 97.56 240 PHE A N 1
ATOM 1906 C CA . PHE A 1 240 ? -6.195 -17.984 -22.188 1 97.56 240 PHE A CA 1
ATOM 1907 C C . PHE A 1 240 ? -7.215 -19.062 -21.875 1 97.56 240 PHE A C 1
ATOM 1909 O O . PHE A 1 240 ? -8.117 -18.859 -21.062 1 97.56 240 PHE A O 1
ATOM 1916 N N . MET B 1 1 ? 7.566 27.234 -0.336 1 97.94 1 MET B N 1
ATOM 1917 C CA . MET B 1 1 ? 7.391 25.797 -0.179 1 97.94 1 MET B CA 1
ATOM 1918 C C . MET B 1 1 ? 6.516 25.219 -1.293 1 97.94 1 MET B C 1
ATOM 1920 O O . MET B 1 1 ? 5.75 25.953 -1.92 1 97.94 1 MET B O 1
ATOM 1924 N N . ILE B 1 2 ? 6.77 23.984 -1.632 1 98.75 2 ILE B N 1
ATOM 1925 C CA . ILE B 1 2 ? 5.973 23.297 -2.645 1 98.75 2 ILE B CA 1
ATOM 1926 C C . ILE B 1 2 ? 5.332 22.047 -2.041 1 98.75 2 ILE B C 1
ATOM 1928 O O . ILE B 1 2 ? 6.023 21.203 -1.474 1 98.75 2 ILE B O 1
ATOM 1932 N N . LEU B 1 3 ? 4.012 21.984 -2.137 1 98.88 3 LEU B N 1
ATOM 1933 C CA . LEU B 1 3 ? 3.27 20.812 -1.715 1 98.88 3 LEU B CA 1
ATOM 1934 C C . LEU B 1 3 ? 2.834 19.984 -2.92 1 98.88 3 LEU B C 1
ATOM 1936 O O . LEU B 1 3 ? 2.143 20.484 -3.807 1 98.88 3 LEU B O 1
ATOM 1940 N N . ASN B 1 4 ? 3.285 18.766 -2.982 1 98.88 4 ASN B N 1
ATOM 1941 C CA . ASN B 1 4 ? 2.787 17.797 -3.949 1 98.88 4 ASN B CA 1
ATOM 1942 C C . ASN B 1 4 ? 1.802 16.828 -3.307 1 98.88 4 ASN B C 1
ATOM 1944 O O . ASN B 1 4 ? 2.145 16.125 -2.348 1 98.88 4 ASN B O 1
ATOM 1948 N N . ILE B 1 5 ? 0.596 16.797 -3.857 1 98.88 5 ILE B N 1
ATOM 1949 C CA . ILE B 1 5 ? -0.403 15.852 -3.369 1 98.88 5 ILE B CA 1
ATOM 1950 C C . ILE B 1 5 ? -0.234 14.516 -4.078 1 98.88 5 ILE B C 1
ATOM 1952 O O . ILE B 1 5 ? -0.52 14.391 -5.273 1 98.88 5 ILE B O 1
ATOM 1956 N N . LEU B 1 6 ? 0.179 13.547 -3.34 1 98.75 6 LEU B N 1
ATOM 1957 C CA . LEU B 1 6 ? 0.415 12.219 -3.898 1 98.75 6 LEU B CA 1
ATOM 1958 C C . LEU B 1 6 ? -0.847 11.359 -3.826 1 98.75 6 LEU B C 1
ATOM 1960 O O . LEU B 1 6 ? -1.104 10.555 -4.719 1 98.75 6 LEU B O 1
ATOM 1964 N N . GLY B 1 7 ? -1.587 11.555 -2.822 1 98.69 7 GLY B N 1
ATOM 1965 C CA . GLY B 1 7 ? -2.863 10.898 -2.568 1 98.69 7 GLY B CA 1
ATOM 1966 C C . GLY B 1 7 ? -3.719 11.641 -1.559 1 98.69 7 GLY B C 1
ATOM 1967 O O . GLY B 1 7 ? -3.221 12.086 -0.521 1 98.69 7 GLY B O 1
ATOM 1968 N N . ALA B 1 8 ? -4.984 11.695 -1.832 1 98.81 8 ALA B N 1
ATOM 1969 C CA . ALA B 1 8 ? -5.867 12.5 -0.991 1 98.81 8 ALA B CA 1
ATOM 1970 C C . ALA B 1 8 ? -7.137 11.734 -0.639 1 98.81 8 ALA B C 1
ATOM 1972 O O . ALA B 1 8 ? -8.125 12.32 -0.201 1 98.81 8 ALA B O 1
ATOM 1973 N N . ARG B 1 9 ? -7.137 10.406 -0.928 1 98.75 9 ARG B N 1
ATOM 1974 C CA . ARG B 1 9 ? -8.289 9.578 -0.59 1 98.75 9 ARG B CA 1
ATOM 1975 C C . ARG B 1 9 ? -8.141 8.961 0.796 1 98.75 9 ARG B C 1
ATOM 1977 O O . ARG B 1 9 ? -7.02 8.828 1.301 1 98.75 9 ARG B O 1
ATOM 1984 N N . GLY B 1 10 ? -9.258 8.57 1.431 1 98.44 10 GLY B N 1
ATOM 1985 C CA . GLY B 1 10 ? -9.312 7.84 2.688 1 98.44 10 GLY B CA 1
ATOM 1986 C C . GLY B 1 10 ? -10.695 7.324 3.016 1 98.44 10 GLY B C 1
ATOM 1987 O O . GLY B 1 10 ? -11.695 7.887 2.568 1 98.44 10 GLY B O 1
ATOM 1988 N N . PRO B 1 11 ? -10.742 6.285 3.701 1 98.44 11 PRO B N 1
ATOM 1989 C CA . PRO B 1 11 ? -9.664 5.449 4.238 1 98.44 11 PRO B CA 1
ATOM 1990 C C . PRO B 1 11 ? -9.211 4.367 3.26 1 98.44 11 PRO B C 1
ATOM 1992 O O . PRO B 1 11 ? -8.383 3.52 3.607 1 98.44 11 PRO B O 1
ATOM 1995 N N . TYR B 1 12 ? -9.703 4.281 2.115 1 98.75 12 TYR B N 1
ATOM 1996 C CA . TYR B 1 12 ? -9.289 3.395 1.035 1 98.75 12 TYR B CA 1
ATOM 1997 C C . TYR B 1 12 ? -9.148 4.156 -0.277 1 98.75 12 TYR B C 1
ATOM 1999 O O . TYR B 1 12 ? -9.648 5.277 -0.405 1 98.75 12 TYR B O 1
ATOM 2007 N N . PRO B 1 13 ? -8.422 3.611 -1.214 1 98.69 13 PRO B N 1
ATOM 2008 C CA . PRO B 1 13 ? -8.148 4.34 -2.457 1 98.69 13 PRO B CA 1
ATOM 2009 C C . PRO B 1 13 ? -9.336 4.328 -3.42 1 98.69 13 PRO B C 1
ATOM 2011 O O . PRO B 1 13 ? -10.305 3.592 -3.203 1 98.69 13 PRO B O 1
ATOM 2014 N N . ALA B 1 14 ? -9.273 5.219 -4.395 1 98.31 14 ALA B N 1
ATOM 2015 C CA . ALA B 1 14 ? -10.148 5.223 -5.562 1 98.31 14 ALA B CA 1
ATOM 2016 C C . ALA B 1 14 ? -9.375 4.867 -6.832 1 98.31 14 ALA B C 1
ATOM 2018 O O . ALA B 1 14 ? -8.172 4.609 -6.777 1 98.31 14 ALA B O 1
ATOM 2019 N N . LYS B 1 15 ? -10.141 4.703 -7.93 1 97.56 15 LYS B N 1
ATOM 2020 C CA . LYS B 1 15 ? -9.5 4.379 -9.203 1 97.56 15 LYS B CA 1
ATOM 2021 C C . LYS B 1 15 ? -8.422 5.395 -9.555 1 97.56 15 LYS B C 1
ATOM 2023 O O . LYS B 1 15 ? -8.719 6.57 -9.789 1 97.56 15 LYS B O 1
ATOM 2028 N N . GLY B 1 16 ? -7.168 4.91 -9.492 1 96.44 16 GLY B N 1
ATOM 2029 C CA . GLY B 1 16 ? -6.047 5.766 -9.844 1 96.44 16 GLY B CA 1
ATOM 2030 C C . GLY B 1 16 ? -5.727 6.797 -8.773 1 96.44 16 GLY B C 1
ATOM 2031 O O . GLY B 1 16 ? -4.938 7.715 -9.008 1 96.44 16 GLY B O 1
ATOM 2032 N N . GLU B 1 17 ? -6.285 6.699 -7.652 1 97.81 17 GLU B N 1
ATOM 2033 C CA . GLU B 1 17 ? -6.117 7.715 -6.617 1 97.81 17 GLU B CA 1
ATOM 2034 C C . GLU B 1 17 ? -5.676 7.086 -5.297 1 97.81 17 GLU B C 1
ATOM 2036 O O . GLU B 1 17 ? -6.484 6.48 -4.59 1 97.81 17 GLU B O 1
ATOM 2041 N N . PRO B 1 18 ? -4.465 7.305 -4.887 1 98.62 18 PRO B N 1
ATOM 2042 C CA . PRO B 1 18 ? -3.91 6.73 -3.66 1 98.62 18 PRO B CA 1
ATOM 2043 C C . PRO B 1 18 ? -4.539 7.32 -2.398 1 98.62 18 PRO B C 1
ATOM 2045 O O . PRO B 1 18 ? -5.281 8.297 -2.473 1 98.62 18 PRO B O 1
ATOM 2048 N N . THR B 1 19 ? -4.246 6.621 -1.321 1 98.88 19 THR B N 1
ATOM 2049 C CA . THR B 1 19 ? -4.641 7.18 -0.032 1 98.88 19 THR B CA 1
ATOM 2050 C C . THR B 1 19 ? -3.637 8.227 0.432 1 98.88 19 THR B C 1
ATOM 2052 O O . THR B 1 19 ? -2.818 8.703 -0.358 1 98.88 19 THR B O 1
ATOM 2055 N N . SER B 1 20 ? -3.654 8.602 1.675 1 98.88 20 SER B N 1
ATOM 2056 C CA . SER B 1 20 ? -2.994 9.789 2.201 1 98.88 20 SER B CA 1
ATOM 2057 C C . SER B 1 20 ? -1.487 9.734 1.975 1 98.88 20 SER B C 1
ATOM 2059 O O . SER B 1 20 ? -0.828 8.781 2.389 1 98.88 20 SER B O 1
ATOM 2061 N N . GLY B 1 21 ? -0.943 10.68 1.313 1 98.88 21 GLY B N 1
ATOM 2062 C CA . GLY B 1 21 ? 0.473 10.914 1.08 1 98.88 21 GLY B CA 1
ATOM 2063 C C . GLY B 1 21 ? 0.76 12.273 0.458 1 98.88 21 GLY B C 1
ATOM 2064 O O . GLY B 1 21 ? 0.1 12.672 -0.503 1 98.88 21 GLY B O 1
ATOM 2065 N N . TYR B 1 22 ? 1.766 12.984 0.992 1 98.94 22 TYR B N 1
ATOM 2066 C CA . TYR B 1 22 ? 2.086 14.344 0.591 1 98.94 22 TYR B CA 1
ATOM 2067 C C . TYR B 1 22 ? 3.59 14.594 0.646 1 98.94 22 TYR B C 1
ATOM 2069 O O . TYR B 1 22 ? 4.266 14.141 1.574 1 98.94 22 TYR B O 1
ATOM 2077 N N . LEU B 1 23 ? 4.066 15.234 -0.364 1 98.94 23 LEU B N 1
ATOM 2078 C CA . LEU B 1 23 ? 5.465 15.648 -0.402 1 98.94 23 LEU B CA 1
ATOM 2079 C C . LEU B 1 23 ? 5.59 17.156 -0.235 1 98.94 23 LEU B C 1
ATOM 2081 O O . LEU B 1 23 ? 5.141 17.922 -1.094 1 98.94 23 LEU B O 1
ATOM 2085 N N . LEU B 1 24 ? 6.109 17.578 0.902 1 98.94 24 LEU B N 1
ATOM 2086 C CA . LEU B 1 24 ? 6.41 18.984 1.13 1 98.94 24 LEU B CA 1
ATOM 2087 C C . LEU B 1 24 ? 7.883 19.281 0.847 1 98.94 24 LEU B C 1
ATOM 2089 O O . LEU B 1 24 ? 8.766 18.797 1.564 1 98.94 24 LEU B O 1
ATOM 2093 N N . MET B 1 25 ? 8.125 20.016 -0.165 1 98.81 25 MET B N 1
ATOM 2094 C CA . MET B 1 25 ? 9.477 20.422 -0.519 1 98.81 25 MET B CA 1
ATOM 2095 C C . MET B 1 25 ? 9.781 21.812 0.023 1 98.81 25 MET B C 1
ATOM 2097 O O . MET B 1 25 ? 9.062 22.766 -0.272 1 98.81 25 MET B O 1
ATOM 2101 N N . THR B 1 26 ? 10.781 21.859 0.864 1 98.44 26 THR B N 1
ATOM 2102 C CA . THR B 1 26 ? 11.273 23.125 1.398 1 98.44 26 THR B CA 1
ATOM 2103 C C . THR B 1 26 ? 12.719 23.375 0.964 1 98.44 26 THR B C 1
ATOM 2105 O O . THR B 1 26 ? 13.297 22.578 0.231 1 98.44 26 THR B O 1
ATOM 2108 N N . LYS B 1 27 ? 13.273 24.531 1.327 1 97.06 27 LYS B N 1
ATOM 2109 C CA . LYS B 1 27 ? 14.688 24.781 1.062 1 97.06 27 LYS B CA 1
ATOM 2110 C C . LYS B 1 27 ? 15.57 23.797 1.812 1 97.06 27 LYS B C 1
ATOM 2112 O O . LYS B 1 27 ? 16.609 23.359 1.298 1 97.06 27 LYS B O 1
ATOM 2117 N N . GLU B 1 28 ? 15.078 23.297 2.916 1 96.81 28 GLU B N 1
ATOM 2118 C CA . GLU B 1 28 ? 15.883 22.484 3.83 1 96.81 28 GLU B CA 1
ATOM 2119 C C . GLU B 1 28 ? 15.703 21 3.549 1 96.81 28 GLU B C 1
ATOM 2121 O O . GLU B 1 28 ? 16.641 20.219 3.746 1 96.81 28 GLU B O 1
ATOM 2126 N N . ALA B 1 29 ? 14.469 20.672 3.092 1 98.38 29 ALA B N 1
ATOM 2127 C CA . ALA B 1 29 ? 14.211 19.234 3.111 1 98.38 29 ALA B CA 1
ATOM 2128 C C . ALA B 1 29 ? 13.062 18.875 2.174 1 98.38 29 ALA B C 1
ATOM 2130 O O . ALA B 1 29 ? 12.188 19.688 1.912 1 98.38 29 ALA B O 1
ATOM 2131 N N . ASN B 1 30 ? 13.102 17.625 1.656 1 98.88 30 ASN B N 1
ATOM 2132 C CA . ASN B 1 30 ? 11.945 16.953 1.085 1 98.88 30 ASN B CA 1
ATOM 2133 C C . ASN B 1 30 ? 11.25 16.062 2.115 1 98.88 30 ASN B C 1
ATOM 2135 O O . ASN B 1 30 ? 11.742 14.984 2.436 1 98.88 30 ASN B O 1
ATOM 2139 N N . ILE B 1 31 ? 10.102 16.531 2.578 1 98.94 31 ILE B N 1
ATOM 2140 C CA . ILE B 1 31 ? 9.422 15.836 3.674 1 98.94 31 ILE B CA 1
ATOM 2141 C C . ILE B 1 31 ? 8.258 15.016 3.127 1 98.94 31 ILE B C 1
ATOM 2143 O O . ILE B 1 31 ? 7.355 15.555 2.486 1 98.94 31 ILE B O 1
ATOM 2147 N N . LEU B 1 32 ? 8.344 13.734 3.314 1 98.94 32 LEU B N 1
ATOM 2148 C CA . LEU B 1 32 ? 7.18 12.906 3.02 1 98.94 32 LEU B CA 1
ATOM 2149 C C . LEU B 1 32 ? 6.227 12.859 4.211 1 98.94 32 LEU B C 1
ATOM 2151 O O . LEU B 1 32 ? 6.598 12.383 5.289 1 98.94 32 LEU B O 1
ATOM 2155 N N . ILE B 1 33 ? 5.043 13.359 4.031 1 98.94 33 ILE B N 1
ATOM 2156 C CA . ILE B 1 33 ? 4.004 13.367 5.059 1 98.94 33 ILE B CA 1
ATOM 2157 C C . ILE B 1 33 ? 2.957 12.297 4.742 1 98.94 33 ILE B C 1
ATOM 2159 O O . ILE B 1 33 ? 2.232 12.406 3.75 1 98.94 33 ILE B O 1
ATOM 2163 N N . GLU B 1 34 ? 2.797 11.312 5.59 1 98.94 34 GLU B N 1
ATOM 2164 C CA . GLU B 1 34 ? 1.996 10.109 5.383 1 98.94 34 GLU B CA 1
ATOM 2165 C C . GLU B 1 34 ? 2.564 9.258 4.25 1 98.94 34 GLU B C 1
ATOM 2167 O O . GLU B 1 34 ? 3.248 9.773 3.361 1 98.94 34 GLU B O 1
ATOM 2172 N N . CYS B 1 35 ? 2.32 8.008 4.328 1 98.94 35 CYS B N 1
ATOM 2173 C CA . CYS B 1 35 ? 2.812 7.043 3.348 1 98.94 35 CYS B CA 1
ATOM 2174 C C . CYS B 1 35 ? 1.802 5.926 3.127 1 98.94 35 CYS B C 1
ATOM 2176 O O . CYS B 1 35 ? 2.111 4.75 3.338 1 98.94 35 CYS B O 1
ATOM 2178 N N . GLY B 1 36 ? 0.675 6.305 2.627 1 98.88 36 GLY B N 1
ATOM 2179 C CA . GLY B 1 36 ? -0.435 5.383 2.461 1 98.88 36 GLY B CA 1
ATOM 2180 C C . GLY B 1 36 ? -0.325 4.535 1.206 1 98.88 36 GLY B C 1
ATOM 2181 O O . GLY B 1 36 ? 0.729 4.5 0.565 1 98.88 36 GLY B O 1
ATOM 2182 N N . SER B 1 37 ? -1.383 3.869 0.862 1 98.69 37 SER B N 1
ATOM 2183 C CA . SER B 1 37 ? -1.454 2.932 -0.254 1 98.69 37 SER B CA 1
ATOM 2184 C C . SER B 1 37 ? -1.277 3.646 -1.59 1 98.69 37 SER B C 1
ATOM 2186 O O . SER B 1 37 ? -2.043 4.555 -1.9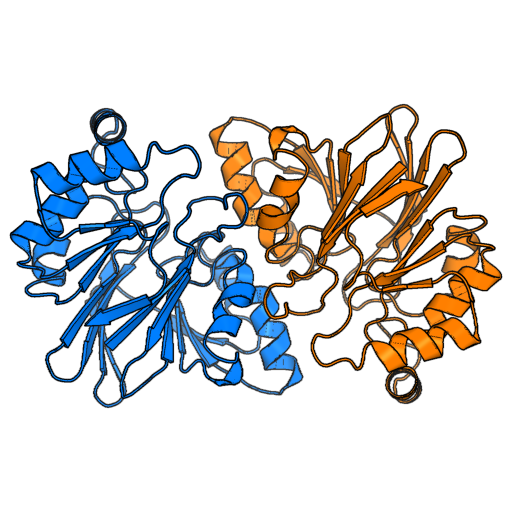19 1 98.69 37 SER B O 1
ATOM 2188 N N . GLY B 1 38 ? -0.28 3.203 -2.354 1 98.69 38 GLY B N 1
ATOM 2189 C CA . GLY B 1 38 ? -0.075 3.721 -3.695 1 98.69 38 GLY B CA 1
ATOM 2190 C C . GLY B 1 38 ? 0.706 5.02 -3.723 1 98.69 38 GLY B C 1
ATOM 2191 O O . GLY B 1 38 ? 0.943 5.586 -4.793 1 98.69 38 GLY B O 1
ATOM 2192 N N . VAL B 1 39 ? 1.133 5.504 -2.594 1 98.81 39 VAL B N 1
ATOM 2193 C CA . VAL B 1 39 ? 1.764 6.812 -2.471 1 98.81 39 VAL B CA 1
ATOM 2194 C C . VAL B 1 39 ? 3.145 6.785 -3.121 1 98.81 39 VAL B C 1
ATOM 2196 O O . VAL B 1 39 ? 3.533 7.734 -3.809 1 98.81 39 VAL B O 1
ATOM 2199 N N . LEU B 1 40 ? 3.857 5.707 -2.949 1 98.88 40 LEU B N 1
ATOM 2200 C CA . LEU B 1 40 ? 5.246 5.656 -3.393 1 98.88 40 LEU B CA 1
ATOM 2201 C C . LEU B 1 40 ? 5.332 5.656 -4.914 1 98.88 40 LEU B C 1
ATOM 2203 O O . LEU B 1 40 ? 6.262 6.227 -5.488 1 98.88 40 LEU B O 1
ATOM 2207 N N . THR B 1 41 ? 4.375 5.016 -5.578 1 98.31 41 THR B N 1
ATOM 2208 C CA . THR B 1 41 ? 4.359 5.051 -7.035 1 98.31 41 THR B CA 1
ATOM 2209 C C . THR B 1 41 ? 4.223 6.484 -7.539 1 98.31 41 THR B C 1
ATOM 2211 O O . THR B 1 41 ? 4.84 6.855 -8.539 1 98.31 41 THR B O 1
ATOM 2214 N N . ARG B 1 42 ? 3.488 7.305 -6.855 1 97.94 42 ARG B N 1
ATOM 2215 C CA . ARG B 1 42 ? 3.242 8.688 -7.242 1 97.94 42 ARG B CA 1
ATOM 2216 C C . ARG B 1 42 ? 4.426 9.578 -6.871 1 97.94 42 ARG B C 1
ATOM 2218 O O . ARG B 1 42 ? 4.742 10.531 -7.594 1 97.94 42 ARG B O 1
ATOM 2225 N N . LEU B 1 43 ? 5.004 9.25 -5.758 1 98.81 43 LEU B N 1
ATOM 2226 C CA . LEU B 1 43 ? 6.145 10.023 -5.281 1 98.81 43 LEU B CA 1
ATOM 2227 C C . LEU B 1 43 ? 7.234 10.102 -6.348 1 98.81 43 LEU B C 1
ATOM 2229 O O . LEU B 1 43 ? 7.879 11.141 -6.508 1 98.81 43 LEU B O 1
ATOM 2233 N N . LEU B 1 44 ? 7.391 9.094 -7.09 1 98.75 44 LEU B N 1
ATOM 2234 C CA . LEU B 1 44 ? 8.477 8.945 -8.047 1 98.75 44 LEU B CA 1
ATOM 2235 C C . LEU B 1 44 ? 8.281 9.867 -9.242 1 98.75 44 LEU B C 1
ATOM 2237 O O . LEU B 1 44 ? 9.195 10.055 -10.047 1 98.75 44 LEU B O 1
ATOM 2241 N N . ASN B 1 45 ? 7.133 10.484 -9.383 1 98.25 45 ASN B N 1
ATOM 2242 C CA . ASN B 1 45 ? 6.938 11.531 -10.383 1 98.25 45 ASN B CA 1
ATOM 2243 C C . ASN B 1 45 ? 7.703 12.797 -10.016 1 98.25 45 ASN B C 1
ATOM 2245 O O . ASN B 1 45 ? 7.926 13.656 -10.875 1 98.25 45 ASN B O 1
ATOM 2249 N N . PHE B 1 46 ? 8.078 12.906 -8.773 1 98.56 46 PHE B N 1
ATOM 2250 C CA . PHE B 1 46 ? 8.602 14.188 -8.305 1 98.56 46 PHE B CA 1
ATOM 2251 C C . PHE B 1 46 ? 10.039 14.039 -7.824 1 98.56 46 PHE B C 1
ATOM 2253 O O . PHE B 1 46 ? 10.883 14.891 -8.102 1 98.56 46 PHE B O 1
ATOM 2260 N N . ILE B 1 47 ? 10.289 12.945 -7.102 1 98.75 47 ILE B N 1
ATOM 2261 C CA . ILE B 1 47 ? 11.625 12.711 -6.574 1 98.75 47 ILE B CA 1
ATOM 2262 C C . ILE B 1 47 ? 11.891 11.211 -6.496 1 98.75 47 ILE B C 1
ATOM 2264 O O . ILE B 1 47 ? 10.961 10.398 -6.602 1 98.75 47 ILE B O 1
ATOM 2268 N N . SER B 1 48 ? 13.172 10.82 -6.324 1 98.56 48 SER B N 1
ATOM 2269 C CA . SER B 1 48 ? 13.508 9.43 -6.027 1 98.56 48 SER B CA 1
ATOM 2270 C C . SER B 1 48 ? 13.359 9.133 -4.539 1 98.56 48 SER B C 1
ATOM 2272 O O . SER B 1 48 ? 13.273 10.055 -3.721 1 98.56 48 SER B O 1
ATOM 2274 N N . PHE B 1 49 ? 13.352 7.898 -4.223 1 98.81 49 PHE B N 1
ATOM 2275 C CA . PHE B 1 49 ? 13.266 7.516 -2.816 1 98.81 49 PHE B CA 1
ATOM 2276 C C . PHE B 1 49 ? 14.453 8.055 -2.029 1 98.81 49 PHE B C 1
ATOM 2278 O O . PHE B 1 49 ? 14.32 8.391 -0.852 1 98.81 49 PHE B O 1
ATOM 2285 N N . ASP B 1 50 ? 15.562 8.18 -2.676 1 98.56 50 ASP B N 1
ATOM 2286 C CA . ASP B 1 50 ? 16.797 8.617 -2.031 1 98.56 50 ASP B CA 1
ATOM 2287 C C . ASP B 1 50 ? 16.719 10.102 -1.658 1 98.56 50 ASP B C 1
ATOM 2289 O O . ASP B 1 50 ? 17.516 10.586 -0.851 1 98.56 50 ASP B O 1
ATOM 2293 N N . ASP B 1 51 ? 15.789 10.781 -2.244 1 98.75 51 ASP B N 1
ATOM 2294 C CA . ASP B 1 51 ? 15.703 12.227 -2.061 1 98.75 51 ASP B CA 1
ATOM 2295 C C . ASP B 1 51 ? 14.789 12.578 -0.886 1 98.75 51 ASP B C 1
ATOM 2297 O O . ASP B 1 51 ? 14.68 13.742 -0.512 1 98.75 51 ASP B O 1
ATOM 2301 N N . ILE B 1 52 ? 14.172 11.609 -0.256 1 98.88 52 ILE B N 1
ATOM 2302 C CA . ILE B 1 52 ? 13.367 11.859 0.934 1 98.88 52 ILE B CA 1
ATOM 2303 C C . ILE B 1 52 ? 14.281 12.203 2.109 1 98.88 52 ILE B C 1
ATOM 2305 O O . ILE B 1 52 ? 15.172 11.43 2.457 1 98.88 52 ILE B O 1
ATOM 2309 N N . SER B 1 53 ? 14.023 13.328 2.691 1 98.88 53 SER B N 1
ATOM 2310 C CA . SER B 1 53 ? 14.828 13.719 3.842 1 98.88 53 SER B CA 1
ATOM 2311 C C . SER B 1 53 ? 14.391 12.984 5.105 1 98.88 53 SER B C 1
ATOM 2313 O O . SER B 1 53 ? 15.219 12.445 5.832 1 98.88 53 SER B O 1
ATOM 2315 N N . PHE B 1 54 ? 13.148 13 5.414 1 98.81 54 PHE B N 1
ATOM 2316 C CA . PHE B 1 54 ? 12.547 12.25 6.512 1 98.81 54 PHE B CA 1
ATOM 2317 C C . PHE B 1 54 ? 11.039 12.117 6.309 1 98.81 54 PHE B C 1
ATOM 2319 O O . PHE B 1 54 ? 10.477 12.727 5.398 1 98.81 54 PHE B O 1
ATOM 2326 N N . ILE B 1 55 ? 10.414 11.266 7.105 1 98.94 55 ILE B N 1
ATOM 2327 C CA . ILE B 1 55 ? 9 10.938 6.957 1 98.94 55 ILE B CA 1
ATOM 2328 C C . ILE B 1 55 ? 8.258 11.258 8.25 1 98.94 55 ILE B C 1
ATOM 2330 O O . ILE B 1 55 ? 8.773 11.016 9.344 1 98.94 55 ILE B O 1
ATOM 2334 N N . ILE B 1 56 ? 7.078 11.844 8.125 1 98.94 56 ILE B N 1
ATOM 2335 C CA . ILE B 1 56 ? 6.16 12.039 9.242 1 98.94 56 ILE B CA 1
ATOM 2336 C C . ILE B 1 56 ? 4.836 11.336 8.953 1 98.94 56 ILE B C 1
ATOM 2338 O O . ILE B 1 56 ? 4.195 11.602 7.934 1 98.94 56 ILE B O 1
ATOM 2342 N N . CYS B 1 57 ? 4.449 10.406 9.773 1 98.94 57 CYS B N 1
ATOM 2343 C CA . CYS B 1 57 ? 3.092 9.875 9.742 1 98.94 57 CYS B CA 1
ATOM 2344 C C . CYS B 1 57 ? 2.311 10.297 10.977 1 98.94 57 CYS B C 1
ATOM 2346 O O . CYS B 1 57 ? 2.734 10.023 12.109 1 98.94 57 CYS B O 1
ATOM 2348 N N . SER B 1 58 ? 1.206 10.891 10.727 1 98.94 58 SER B N 1
ATOM 2349 C CA . SER B 1 58 ? 0.404 11.453 11.812 1 98.94 58 SER B CA 1
ATOM 2350 C C . SER B 1 58 ? -0.1 10.352 12.75 1 98.94 58 SER B C 1
ATOM 2352 O O . SER B 1 58 ? -0.282 10.586 13.945 1 98.94 58 SER B O 1
ATOM 2354 N N . HIS B 1 59 ? -0.458 9.227 12.195 1 98.88 59 HIS B N 1
ATOM 2355 C CA . HIS B 1 59 ? -0.928 8.086 12.977 1 98.88 59 HIS B CA 1
ATOM 2356 C C . HIS B 1 59 ? -0.759 6.781 12.203 1 98.88 59 HIS B C 1
ATOM 2358 O O . HIS B 1 59 ? -0.236 6.781 11.086 1 98.88 59 HIS B O 1
ATOM 2364 N N . LEU B 1 60 ? -1.184 5.668 12.836 1 98.75 60 LEU B N 1
ATOM 2365 C CA . LEU B 1 60 ? -0.665 4.391 12.352 1 98.75 60 LEU B CA 1
ATOM 2366 C C . LEU B 1 60 ? -1.75 3.602 11.625 1 98.75 60 LEU B C 1
ATOM 2368 O O . LEU B 1 60 ? -1.636 2.385 11.461 1 98.75 60 LEU B O 1
ATOM 2372 N N . HIS B 1 61 ? -2.822 4.266 11.141 1 98.62 61 HIS B N 1
ATOM 2373 C CA . HIS B 1 61 ? -3.766 3.572 10.273 1 98.62 61 HIS B CA 1
ATOM 2374 C C . HIS B 1 61 ? -3.115 3.193 8.945 1 98.62 61 HIS B C 1
ATOM 2376 O O . HIS B 1 61 ? -2.229 3.9 8.461 1 98.62 61 HIS B O 1
ATOM 2382 N N . ALA B 1 62 ? -3.605 2.193 8.352 1 98.38 62 ALA B N 1
ATOM 2383 C CA . ALA B 1 62 ? -3.006 1.617 7.152 1 98.38 62 ALA B CA 1
ATOM 2384 C C . ALA B 1 62 ? -3.053 2.604 5.988 1 98.38 62 ALA B C 1
ATOM 2386 O O . ALA B 1 62 ? -2.125 2.662 5.176 1 98.38 62 ALA B O 1
ATOM 2387 N N . ASP B 1 63 ? -4.129 3.359 5.852 1 98.75 63 ASP B N 1
ATOM 2388 C CA . ASP B 1 63 ? -4.266 4.277 4.723 1 98.75 63 ASP B CA 1
ATOM 2389 C C . ASP B 1 63 ? -3.309 5.461 4.863 1 98.75 63 ASP B C 1
ATOM 2391 O O . ASP B 1 63 ? -3.227 6.309 3.971 1 98.75 63 ASP B O 1
ATOM 2395 N N . HIS B 1 64 ? -2.52 5.512 5.926 1 98.94 64 HIS B N 1
ATOM 2396 C CA . HIS B 1 64 ? -1.5 6.535 6.137 1 98.94 64 HIS B CA 1
ATOM 2397 C C . HIS B 1 64 ? -0.103 5.922 6.16 1 98.94 64 HIS B C 1
ATOM 2399 O O . HIS B 1 64 ? 0.896 6.645 6.117 1 98.94 64 HIS B O 1
ATOM 2405 N N . THR B 1 65 ? -0.004 4.539 6.219 1 98.81 65 THR B N 1
ATOM 2406 C CA . THR B 1 65 ? 1.307 3.971 6.516 1 98.81 65 THR B CA 1
ATOM 2407 C C . THR B 1 65 ? 1.577 2.754 5.637 1 98.81 65 THR B C 1
ATOM 2409 O O . THR B 1 65 ? 2.66 2.168 5.691 1 98.81 65 THR B O 1
ATOM 2412 N N . SER B 1 66 ? 0.678 2.328 4.805 1 98.38 66 SER B N 1
ATOM 2413 C CA . SER B 1 66 ? 0.704 1.032 4.137 1 98.38 66 SER B CA 1
ATOM 2414 C C . SER B 1 66 ? 1.984 0.853 3.328 1 98.38 66 SER B C 1
ATOM 2416 O O . SER B 1 66 ? 2.504 -0.26 3.217 1 98.38 66 SER B O 1
ATOM 2418 N N . ASP B 1 67 ? 2.508 1.912 2.752 1 98.81 67 ASP B N 1
ATOM 2419 C CA . ASP B 1 67 ? 3.625 1.777 1.821 1 98.81 67 ASP B CA 1
ATOM 2420 C C . ASP B 1 67 ? 4.961 1.796 2.559 1 98.81 67 ASP B C 1
ATOM 2422 O O . ASP B 1 67 ? 6.008 1.534 1.964 1 98.81 67 ASP B O 1
ATOM 2426 N N . LEU B 1 68 ? 5 2.008 3.883 1 98.81 68 LEU B N 1
ATOM 2427 C CA . LEU B 1 68 ? 6.254 2.035 4.625 1 98.81 68 LEU B CA 1
ATOM 2428 C C . LEU B 1 68 ? 6.973 0.693 4.531 1 98.81 68 LEU B C 1
ATOM 2430 O O . LEU B 1 68 ? 8.203 0.642 4.52 1 98.81 68 LEU B O 1
ATOM 2434 N N . GLY B 1 69 ? 6.164 -0.324 4.492 1 98.25 69 GLY B N 1
ATOM 2435 C CA . GLY B 1 69 ? 6.762 -1.65 4.438 1 98.25 69 GLY B CA 1
ATOM 2436 C C . GLY B 1 69 ? 7.582 -1.884 3.184 1 98.25 69 GLY B C 1
ATOM 2437 O O . GLY B 1 69 ? 8.625 -2.539 3.232 1 98.25 69 GLY B O 1
ATOM 2438 N N . VAL B 1 70 ? 7.148 -1.403 2.014 1 98.56 70 VAL B N 1
ATOM 2439 C CA . VAL B 1 70 ? 7.863 -1.647 0.767 1 98.56 70 VAL B CA 1
ATOM 2440 C C . VAL B 1 70 ? 9.031 -0.67 0.64 1 98.56 70 VAL B C 1
ATOM 2442 O O . VAL B 1 70 ? 10.07 -1.007 0.076 1 98.56 70 VAL B O 1
ATOM 2445 N N . LEU B 1 71 ? 8.883 0.566 1.225 1 98.81 71 LEU B N 1
ATOM 2446 C CA . LEU B 1 71 ? 10.008 1.492 1.265 1 98.81 71 LEU B CA 1
ATOM 2447 C C . LEU B 1 71 ? 11.164 0.906 2.068 1 98.81 71 LEU B C 1
ATOM 2449 O O . LEU B 1 71 ? 12.328 1.11 1.726 1 98.81 71 LEU B O 1
ATOM 2453 N N . ARG B 1 72 ? 10.828 0.201 3.086 1 98.56 72 ARG B N 1
ATOM 2454 C CA . ARG B 1 72 ? 11.82 -0.48 3.916 1 98.56 72 ARG B CA 1
ATOM 2455 C C . ARG B 1 72 ? 12.727 -1.366 3.072 1 98.56 72 ARG B C 1
ATOM 2457 O O . ARG B 1 72 ? 13.945 -1.386 3.27 1 98.56 72 ARG B O 1
ATOM 2464 N N . TYR B 1 73 ? 12.164 -2.078 2.133 1 98.25 73 TYR B N 1
ATOM 2465 C CA . TYR B 1 73 ? 12.945 -2.988 1.302 1 98.25 73 TYR B CA 1
ATOM 2466 C C . TYR B 1 73 ? 13.922 -2.219 0.418 1 98.25 73 TYR B C 1
ATOM 2468 O O . TYR B 1 73 ? 15.07 -2.641 0.233 1 98.25 73 TYR B O 1
ATOM 2476 N N . TYR B 1 74 ? 13.453 -1.106 -0.116 1 98.62 74 TYR B N 1
ATOM 2477 C CA . TYR B 1 74 ? 14.328 -0.275 -0.934 1 98.62 74 TYR B CA 1
ATOM 2478 C C . TYR B 1 74 ? 15.531 0.197 -0.134 1 98.62 74 TYR B C 1
ATOM 2480 O O . TYR B 1 74 ? 16.672 0.022 -0.562 1 98.62 74 TYR B O 1
ATOM 2488 N N . LEU B 1 75 ? 15.25 0.771 1.012 1 98.69 75 LEU B N 1
ATOM 2489 C CA . LEU B 1 75 ? 16.312 1.333 1.847 1 98.69 75 LEU B CA 1
ATOM 2490 C C . LEU B 1 75 ? 17.25 0.238 2.346 1 98.69 75 LEU B C 1
ATOM 2492 O O . LEU B 1 75 ? 18.469 0.394 2.303 1 98.69 75 LEU B O 1
ATOM 2496 N N . ALA B 1 76 ? 16.672 -0.862 2.764 1 98.19 76 ALA B N 1
ATOM 2497 C CA . ALA B 1 76 ? 17.469 -1.966 3.297 1 98.19 76 ALA B CA 1
ATOM 2498 C C . ALA B 1 76 ? 18.438 -2.506 2.244 1 98.19 76 ALA B C 1
ATOM 2500 O O . ALA B 1 76 ? 19.594 -2.795 2.545 1 98.19 76 ALA B O 1
ATOM 2501 N N . SER B 1 77 ? 17.969 -2.641 1.021 1 96.56 77 SER B N 1
ATOM 2502 C CA . SER B 1 77 ? 18.797 -3.197 -0.053 1 96.56 77 SER B CA 1
ATOM 2503 C C . SER B 1 77 ? 19.969 -2.285 -0.381 1 96.56 77 SER B C 1
ATOM 2505 O O . SER B 1 77 ? 20.906 -2.701 -1.055 1 96.56 77 SER B O 1
ATOM 2507 N N . ARG B 1 78 ? 19.922 -1.077 0.165 1 97.38 78 ARG B N 1
ATOM 2508 C CA . ARG B 1 78 ? 20.969 -0.103 -0.117 1 97.38 78 ARG B CA 1
ATOM 2509 C C . ARG B 1 78 ? 21.719 0.274 1.154 1 97.38 78 ARG B C 1
ATOM 2511 O O . ARG B 1 78 ? 22.547 1.182 1.143 1 97.38 78 ARG B O 1
ATOM 2518 N N . GLY B 1 79 ? 21.406 -0.388 2.254 1 97.81 79 GLY B N 1
ATOM 2519 C CA . GLY B 1 79 ? 22.047 -0.107 3.529 1 97.81 79 GLY B CA 1
ATOM 2520 C C . GLY B 1 79 ? 21.766 1.294 4.039 1 97.81 79 GLY B C 1
ATOM 2521 O O . GLY B 1 79 ? 22.625 1.918 4.656 1 97.81 79 GLY B O 1
ATOM 2522 N N . LYS B 1 80 ? 20.609 1.802 3.715 1 98.25 80 LYS B N 1
ATOM 2523 C CA . LYS B 1 80 ? 20.25 3.164 4.105 1 98.25 80 LYS B CA 1
ATOM 2524 C C . LYS B 1 80 ? 19.219 3.164 5.223 1 98.25 80 LYS B C 1
ATOM 2526 O O . LYS B 1 80 ? 18.422 2.23 5.336 1 98.25 80 LYS B O 1
ATOM 2531 N N . GLU B 1 81 ? 19.234 4.148 5.996 1 98.5 81 GLU B N 1
ATOM 2532 C CA . GLU B 1 81 ? 18.234 4.41 7.039 1 98.5 81 GLU B CA 1
ATOM 2533 C C . GLU B 1 81 ? 17.594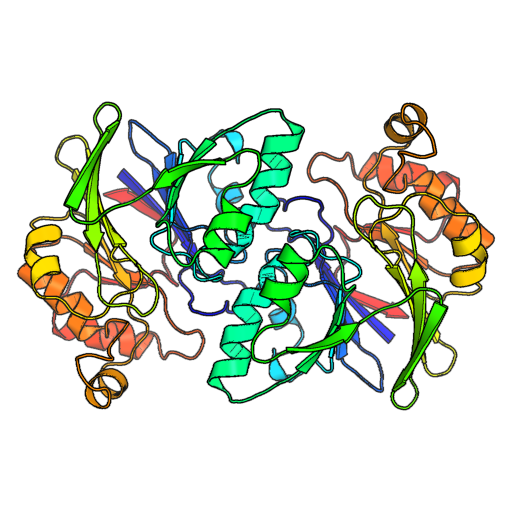 5.781 6.855 1 98.5 81 GLU B C 1
ATOM 2535 O O . GLU B 1 81 ? 18.125 6.633 6.141 1 98.5 81 GLU B O 1
ATOM 2540 N N . ILE B 1 82 ? 16.5 5.988 7.488 1 98.62 82 ILE B N 1
ATOM 2541 C CA . ILE B 1 82 ? 15.812 7.273 7.375 1 98.62 82 ILE B CA 1
ATOM 2542 C C . ILE B 1 82 ? 15.062 7.574 8.672 1 98.62 82 ILE B C 1
ATOM 2544 O O . ILE B 1 82 ? 14.578 6.664 9.344 1 98.62 82 ILE B O 1
ATOM 2548 N N . ASP B 1 83 ? 14.984 8.867 9.055 1 98.81 83 ASP B N 1
ATOM 2549 C CA . ASP B 1 83 ? 14.195 9.281 10.211 1 98.81 83 ASP B CA 1
ATOM 2550 C C . ASP B 1 83 ? 12.703 9.172 9.922 1 98.81 83 ASP B C 1
ATOM 2552 O O . ASP B 1 83 ? 12.227 9.625 8.875 1 98.81 83 ASP B O 1
ATOM 2556 N N . LEU B 1 84 ? 12.023 8.531 10.805 1 98.88 84 LEU B N 1
ATOM 2557 C CA . LEU B 1 84 ? 10.578 8.367 10.727 1 98.88 84 LEU B CA 1
ATOM 2558 C C . LEU B 1 84 ? 9.906 8.836 12.008 1 98.88 84 LEU B C 1
ATOM 2560 O O . LEU B 1 84 ? 10.141 8.273 13.086 1 98.88 84 LEU B O 1
ATOM 2564 N N . TYR B 1 85 ? 9.102 9.867 11.883 1 98.88 85 TYR B N 1
ATOM 2565 C CA . TYR B 1 85 ? 8.328 10.383 13.016 1 98.88 85 TYR B CA 1
ATOM 2566 C C . TYR B 1 85 ? 6.941 9.758 13.047 1 98.88 85 TYR B C 1
ATOM 2568 O O . TYR B 1 85 ? 6.137 9.969 12.133 1 98.88 85 TYR B O 1
ATOM 2576 N N . ILE B 1 86 ? 6.633 8.984 14.086 1 98.88 86 ILE B N 1
ATOM 2577 C CA . ILE B 1 86 ? 5.34 8.328 14.234 1 98.88 86 ILE B CA 1
ATOM 2578 C C . ILE B 1 86 ? 4.941 8.289 15.703 1 98.88 86 ILE B C 1
ATOM 2580 O O . ILE B 1 86 ? 5.797 8.414 16.594 1 98.88 86 ILE B O 1
ATOM 2584 N N . PRO B 1 87 ? 3.611 8.164 15.977 1 98.81 87 PRO B N 1
ATOM 2585 C CA . PRO B 1 87 ? 3.207 7.879 17.359 1 98.81 87 PRO B CA 1
ATOM 2586 C C . PRO B 1 87 ? 3.633 6.488 17.812 1 98.81 87 PRO B C 1
ATOM 2588 O O . PRO B 1 87 ? 3.838 5.594 16.984 1 98.81 87 PRO B O 1
ATOM 2591 N N . SER B 1 88 ? 3.66 6.262 19.125 1 97.88 88 SER B N 1
ATOM 2592 C CA . SER B 1 88 ? 4.137 5 19.672 1 97.88 88 SER B CA 1
ATOM 2593 C C . SER B 1 88 ? 2.992 4 19.844 1 97.88 88 SER B C 1
ATOM 2595 O O . SER B 1 88 ? 3.209 2.865 20.266 1 97.88 88 SER B O 1
ATOM 2597 N N . GLU B 1 89 ? 1.776 4.465 19.5 1 96.94 89 GLU B N 1
ATOM 2598 C CA . GLU B 1 89 ? 0.586 3.631 19.641 1 96.94 89 GLU B CA 1
ATOM 2599 C C . GLU B 1 89 ? -0.276 3.689 18.375 1 96.94 89 GLU B C 1
ATOM 2601 O O . GLU B 1 89 ? -0.296 4.707 17.672 1 96.94 89 GLU B O 1
ATOM 2606 N N . PRO B 1 90 ? -0.947 2.547 18.172 1 96.75 90 PRO B N 1
ATOM 2607 C CA . PRO B 1 90 ? -1.005 1.289 18.922 1 96.75 90 PRO B CA 1
ATOM 2608 C C . PRO B 1 90 ? 0.269 0.459 18.781 1 96.75 90 PRO B C 1
ATOM 2610 O O . PRO B 1 90 ? 0.958 0.545 17.766 1 96.75 90 PRO B O 1
ATOM 2613 N N . LYS B 1 91 ? 0.524 -0.409 19.703 1 96.25 91 LYS B N 1
ATOM 2614 C CA . LYS B 1 91 ? 1.805 -1.101 19.828 1 96.25 91 LYS B CA 1
ATOM 2615 C C . LYS B 1 91 ? 1.996 -2.105 18.688 1 96.25 91 LYS B C 1
ATOM 2617 O O . LYS B 1 91 ? 3.111 -2.291 18.203 1 96.25 91 LYS B O 1
ATOM 2622 N N . GLU B 1 92 ? 1.031 -2.791 18.344 1 94.94 92 GLU B N 1
ATOM 2623 C CA . GLU B 1 92 ? 1.146 -3.814 17.312 1 94.94 92 GLU B CA 1
ATOM 2624 C C . GLU B 1 92 ? 1.648 -3.219 15.992 1 94.94 92 GLU B C 1
ATOM 2626 O O . GLU B 1 92 ? 2.621 -3.707 15.414 1 94.94 92 GLU B O 1
ATOM 2631 N N . GLU B 1 93 ? 0.938 -2.141 15.539 1 96.94 93 GLU B N 1
ATOM 2632 C CA . GLU B 1 93 ? 1.363 -1.444 14.328 1 96.94 93 GLU B CA 1
ATOM 2633 C C . GLU B 1 93 ? 2.75 -0.832 14.5 1 96.94 93 GLU B C 1
ATOM 2635 O O . GLU B 1 93 ? 3.611 -0.972 13.633 1 96.94 93 GLU B O 1
ATOM 2640 N N . TYR B 1 94 ? 2.932 -0.222 15.672 1 98.06 94 TYR B N 1
ATOM 2641 C CA . TYR B 1 94 ? 4.199 0.434 15.969 1 98.06 94 TYR B CA 1
ATOM 2642 C C . TYR B 1 94 ? 5.359 -0.549 15.859 1 98.06 94 TYR B C 1
ATOM 2644 O O . TYR B 1 94 ? 6.375 -0.254 15.227 1 98.06 94 TYR B O 1
ATOM 2652 N N . ASN B 1 95 ? 5.199 -1.736 16.422 1 96.31 95 ASN B N 1
ATOM 2653 C CA . ASN B 1 95 ? 6.258 -2.736 16.453 1 96.31 95 ASN B CA 1
ATOM 2654 C C . ASN B 1 95 ? 6.605 -3.246 15.062 1 96.31 95 ASN B C 1
ATOM 2656 O O . ASN B 1 95 ? 7.77 -3.531 14.773 1 96.31 95 ASN B O 1
ATOM 2660 N N . LEU B 1 96 ? 5.68 -3.328 14.273 1 95.69 96 LEU B N 1
ATOM 2661 C CA . LEU B 1 96 ? 5.926 -3.789 12.906 1 95.69 96 LEU B CA 1
ATOM 2662 C C . LEU B 1 96 ? 6.609 -2.703 12.086 1 95.69 96 LEU B C 1
ATOM 2664 O O . LEU B 1 96 ? 7.527 -2.99 11.312 1 95.69 96 LEU B O 1
ATOM 2668 N N . ILE B 1 97 ? 6.188 -1.474 12.242 1 97.12 97 ILE B N 1
ATOM 2669 C CA . ILE B 1 97 ? 6.641 -0.355 11.422 1 97.12 97 ILE B CA 1
ATOM 2670 C C . ILE B 1 97 ? 8.07 0.022 11.805 1 97.12 97 ILE B C 1
ATOM 2672 O O . ILE B 1 97 ? 8.875 0.365 10.938 1 97.12 97 ILE B O 1
ATOM 2676 N N . ARG B 1 98 ? 8.43 -0.097 12.992 1 95.31 98 ARG B N 1
ATOM 2677 C CA . ARG B 1 98 ? 9.68 0.464 13.492 1 95.31 98 ARG B CA 1
ATOM 2678 C C . ARG B 1 98 ? 10.859 -0.429 13.141 1 95.31 98 ARG B C 1
ATOM 2680 O O . ARG B 1 98 ? 12.016 -0.077 13.406 1 95.31 98 ARG B O 1
ATOM 2687 N N . LYS B 1 99 ? 10.719 -1.509 12.578 1 90.31 99 LYS B N 1
ATOM 2688 C CA . LYS B 1 99 ? 11.789 -2.475 12.328 1 90.31 99 LYS B CA 1
ATOM 2689 C C . LYS B 1 99 ? 12.711 -1.997 11.211 1 90.31 99 LYS B C 1
ATOM 2691 O O . LYS B 1 99 ? 12.266 -1.344 10.266 1 90.31 99 LYS B O 1
ATOM 2696 N N . GLY B 1 100 ? 14.07 -2.398 11.445 1 93.62 100 GLY B N 1
ATOM 2697 C CA . GLY B 1 100 ? 14.961 -2.342 10.297 1 93.62 100 GLY B CA 1
ATOM 2698 C C . GLY B 1 100 ? 15.594 -0.977 10.102 1 93.62 100 GLY B C 1
ATOM 2699 O O . GLY B 1 100 ? 16.344 -0.508 10.953 1 93.62 100 GLY B O 1
ATOM 2700 N N . VAL B 1 101 ? 15.094 -0.271 9.008 1 97.94 101 VAL B N 1
ATOM 2701 C CA . VAL B 1 101 ? 15.812 0.849 8.406 1 97.94 101 VAL B CA 1
ATOM 2702 C C . VAL B 1 101 ? 15.25 2.166 8.93 1 97.94 101 VAL B C 1
ATOM 2704 O O . VAL B 1 101 ? 15.781 3.238 8.641 1 97.94 101 VAL B O 1
ATOM 2707 N N . TYR B 1 102 ? 14.195 2.133 9.711 1 98.62 102 TYR B N 1
ATOM 2708 C CA . TYR B 1 102 ? 13.57 3.352 10.203 1 98.62 102 TYR B CA 1
ATOM 2709 C C . TYR B 1 102 ? 14.141 3.752 11.562 1 98.62 102 TYR B C 1
ATOM 2711 O O . TYR B 1 102 ? 14.047 2.996 12.531 1 98.62 102 TYR B O 1
ATOM 2719 N N . ARG B 1 103 ? 14.828 4.887 11.602 1 98.56 103 ARG B N 1
ATOM 2720 C CA . ARG B 1 103 ? 15.164 5.535 12.867 1 98.56 103 ARG B CA 1
ATOM 2721 C C . ARG B 1 103 ? 13.953 6.27 13.445 1 98.56 103 ARG B C 1
ATOM 2723 O O . ARG B 1 103 ? 13.734 7.445 13.141 1 98.56 103 ARG B O 1
ATOM 2730 N N . VAL B 1 104 ? 13.258 5.621 14.289 1 98.69 104 VAL B N 1
ATOM 2731 C CA . VAL B 1 104 ? 11.953 6.09 14.719 1 98.69 104 VAL B CA 1
ATOM 2732 C C . VAL B 1 104 ? 12.117 7.18 15.781 1 98.69 104 VAL B C 1
ATOM 2734 O O . VAL B 1 104 ? 12.906 7.031 16.719 1 98.69 104 VAL B O 1
ATOM 2737 N N . LYS B 1 105 ? 11.461 8.219 15.547 1 98.44 105 LYS B N 1
ATOM 2738 C CA . LYS B 1 105 ? 11.258 9.289 16.516 1 98.44 105 LYS B CA 1
ATOM 2739 C C . LYS B 1 105 ? 9.797 9.375 16.953 1 98.44 105 LYS B C 1
ATOM 2741 O O . LYS B 1 105 ? 8.93 9.711 16.141 1 98.44 105 LYS B O 1
ATOM 2746 N N . GLU B 1 106 ? 9.523 9.109 18.203 1 98.69 106 GLU B N 1
ATOM 2747 C CA . GLU B 1 106 ? 8.141 9.07 18.672 1 98.69 106 GLU B CA 1
ATOM 2748 C C . GLU B 1 106 ? 7.57 10.477 18.812 1 98.69 106 GLU B C 1
ATOM 2750 O O . GLU B 1 106 ? 8.164 11.328 19.484 1 98.69 106 GLU B O 1
ATOM 2755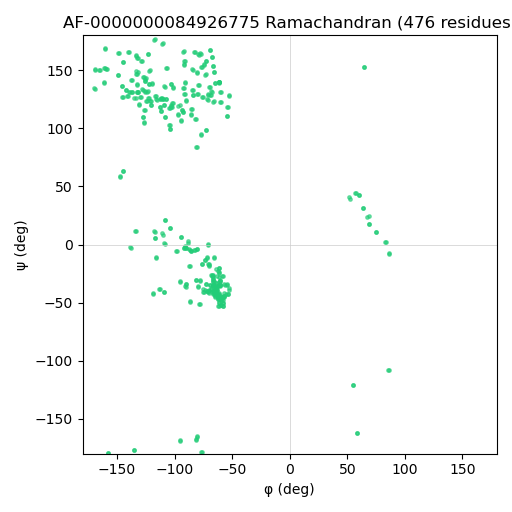 N N . ILE B 1 107 ? 6.465 10.688 18.203 1 98.75 107 ILE B N 1
ATOM 2756 C CA . ILE B 1 107 ? 5.766 11.961 18.297 1 98.75 107 ILE B CA 1
ATOM 2757 C C . ILE B 1 107 ? 4.988 12.031 19.609 1 98.75 107 ILE B C 1
ATOM 2759 O O . ILE B 1 107 ? 4.324 11.07 20 1 98.75 107 ILE B O 1
ATOM 2763 N N . GLU B 1 108 ? 5.051 13.141 20.234 1 98.38 108 GLU B N 1
ATOM 2764 C CA . GLU B 1 108 ? 4.289 13.406 21.453 1 98.38 108 GLU B CA 1
ATOM 2765 C C . GLU B 1 108 ? 3.518 14.719 21.328 1 98.38 108 GLU B C 1
ATOM 2767 O O . GLU B 1 108 ? 3.855 15.578 20.516 1 98.38 108 GLU B O 1
ATOM 2772 N N . ASN B 1 109 ? 2.492 14.797 22.141 1 98.44 109 ASN B N 1
ATOM 2773 C CA . ASN B 1 109 ? 1.714 16.031 22.156 1 98.44 109 ASN B CA 1
ATOM 2774 C C . ASN B 1 109 ? 2.57 17.234 22.547 1 98.44 109 ASN B C 1
ATOM 2776 O O . ASN B 1 109 ? 3.336 17.172 23.516 1 98.44 109 ASN B O 1
ATOM 2780 N N . ASN B 1 110 ? 2.463 18.297 21.75 1 98.31 110 ASN B N 1
ATOM 2781 C CA . ASN B 1 110 ? 3.154 19.562 21.969 1 98.31 110 ASN B CA 1
ATOM 2782 C C . ASN B 1 110 ? 4.66 19.422 21.766 1 98.31 110 ASN B C 1
ATOM 2784 O O . ASN B 1 110 ? 5.438 20.234 22.281 1 98.31 110 ASN B O 1
ATOM 2788 N N . MET B 1 111 ? 5.02 18.359 21.094 1 98.25 111 MET B N 1
ATOM 2789 C CA . MET B 1 111 ? 6.422 18.172 20.75 1 98.25 111 MET B CA 1
ATOM 2790 C C . MET B 1 111 ? 6.859 19.172 19.688 1 98.25 111 MET B C 1
ATOM 2792 O O . MET B 1 111 ? 6.094 19.5 18.781 1 98.25 111 MET B O 1
ATOM 2796 N N . GLU B 1 112 ? 8.023 19.766 19.891 1 98.12 112 GLU B N 1
ATOM 2797 C CA . GLU B 1 112 ? 8.641 20.672 18.922 1 98.12 112 GLU B CA 1
ATOM 2798 C C . GLU B 1 112 ? 10.039 20.203 18.531 1 98.12 112 GLU B C 1
ATOM 2800 O O . GLU B 1 112 ? 10.82 19.781 19.391 1 98.12 112 GLU B O 1
ATOM 2805 N N . ILE B 1 113 ? 10.273 20.188 17.219 1 97.44 113 ILE B N 1
ATOM 2806 C CA . ILE B 1 113 ? 11.586 19.781 16.734 1 97.44 113 ILE B CA 1
ATOM 2807 C C . ILE B 1 113 ? 12.133 20.859 15.797 1 97.44 113 ILE B C 1
ATOM 2809 O O . ILE B 1 113 ? 11.375 21.547 15.109 1 97.44 113 ILE B O 1
ATOM 2813 N N . GLU B 1 114 ? 13.43 21.016 15.891 1 97.38 114 GLU B N 1
ATOM 2814 C CA . GLU B 1 114 ? 14.141 21.891 14.977 1 97.38 114 GLU B CA 1
ATOM 2815 C C . GLU B 1 114 ? 15.125 21.109 14.102 1 97.38 114 GLU B C 1
ATOM 2817 O O . GLU B 1 114 ? 15.93 20.344 14.617 1 97.38 114 GLU B O 1
ATOM 2822 N N . ILE B 1 115 ? 14.992 21.25 12.805 1 95.88 115 ILE B N 1
ATOM 2823 C CA . ILE B 1 115 ? 15.914 20.672 11.828 1 95.88 115 ILE B CA 1
ATOM 2824 C C . ILE B 1 115 ? 16.406 21.766 10.883 1 95.88 115 ILE B C 1
ATOM 2826 O O . ILE B 1 115 ? 15.703 22.141 9.938 1 95.88 115 ILE B O 1
ATOM 2830 N N . GLY B 1 116 ? 17.641 22.203 11.055 1 96.12 116 GLY B N 1
ATOM 2831 C CA . GLY B 1 116 ? 18.062 23.391 10.32 1 96.12 116 GLY B CA 1
ATOM 2832 C C . GLY B 1 116 ? 17.156 24.578 10.539 1 96.12 116 GLY B C 1
ATOM 2833 O O . GLY B 1 116 ? 16.906 24.984 11.672 1 96.12 116 GLY B O 1
ATOM 2834 N N . ASN B 1 117 ? 16.641 25 9.422 1 96.31 117 ASN B N 1
ATOM 2835 C CA . ASN B 1 117 ? 15.781 26.172 9.484 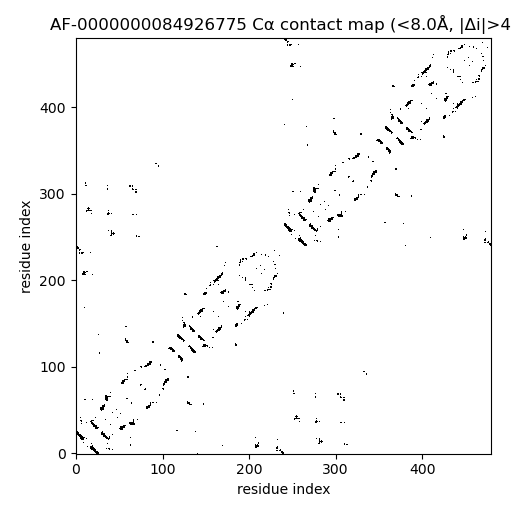1 96.31 117 ASN B CA 1
ATOM 2836 C C . ASN B 1 117 ? 14.312 25.781 9.609 1 96.31 117 ASN B C 1
ATOM 2838 O O . ASN B 1 117 ? 13.422 26.641 9.539 1 96.31 117 ASN B O 1
ATOM 2842 N N . LEU B 1 118 ? 14.07 24.5 9.766 1 97.69 118 LEU B N 1
ATOM 2843 C CA . LEU B 1 118 ? 12.703 24 9.906 1 97.69 118 LEU B CA 1
ATOM 2844 C C . LEU B 1 118 ? 12.297 23.938 11.383 1 97.69 118 LEU B C 1
ATOM 2846 O O . LEU B 1 118 ? 13.062 23.469 12.219 1 97.69 118 LEU B O 1
ATOM 2850 N N . SER B 1 119 ? 11.164 24.516 11.641 1 98.56 119 SER B N 1
ATOM 2851 C CA . SER B 1 119 ? 10.477 24.266 12.906 1 98.56 119 SER B CA 1
ATOM 2852 C C . SER B 1 119 ? 9.234 23.391 12.703 1 98.56 119 SER B C 1
ATOM 2854 O O . SER B 1 119 ? 8.375 23.719 11.883 1 98.56 119 SER B O 1
ATOM 2856 N N . ILE B 1 120 ? 9.148 22.266 13.445 1 98.88 120 ILE B N 1
ATOM 2857 C CA . ILE B 1 120 ? 8.039 21.344 13.336 1 98.88 120 ILE B CA 1
ATOM 2858 C C . ILE B 1 120 ? 7.375 21.156 14.703 1 98.88 120 ILE B C 1
ATOM 2860 O O . ILE B 1 120 ? 8.055 20.891 15.695 1 98.88 120 ILE B O 1
ATOM 2864 N N . LYS B 1 121 ? 6.117 21.375 14.719 1 98.88 121 LYS B N 1
ATOM 2865 C CA . LYS B 1 121 ? 5.34 21.203 15.945 1 98.88 121 LYS B CA 1
ATOM 2866 C C . LYS B 1 121 ? 4.223 20.188 15.75 1 98.88 121 LYS B C 1
ATOM 2868 O O . LYS B 1 121 ? 3.701 20.031 14.648 1 98.88 121 LYS B O 1
ATOM 2873 N N . PHE B 1 122 ? 3.891 19.531 16.844 1 98.94 122 PHE B N 1
ATOM 2874 C CA . PHE B 1 122 ? 2.848 18.516 16.812 1 98.94 122 PHE B CA 1
ATOM 2875 C C . PHE B 1 122 ? 1.773 18.797 17.844 1 98.94 122 PHE B C 1
ATOM 2877 O O . PHE B 1 122 ? 2.078 19.266 18.953 1 98.94 122 PHE B O 1
ATOM 2884 N N . LEU B 1 123 ? 0.561 18.547 17.516 1 98.88 123 LEU B N 1
ATOM 2885 C CA . LEU B 1 123 ? -0.582 18.656 18.422 1 98.88 123 LEU B CA 1
ATOM 2886 C C . LEU B 1 123 ? -1.487 17.438 18.312 1 98.88 123 LEU B C 1
ATOM 2888 O O . LEU B 1 123 ? -1.901 17.062 17.203 1 98.88 123 LEU B O 1
ATOM 2892 N N . GLU B 1 124 ? -1.75 16.812 19.422 1 98.69 124 GLU B N 1
ATOM 2893 C CA . GLU B 1 124 ? -2.596 15.617 19.406 1 98.69 124 GLU B CA 1
ATOM 2894 C C . GLU B 1 124 ? -4.035 15.969 19.031 1 98.69 124 GLU B C 1
ATOM 2896 O O . GLU B 1 124 ? -4.598 16.938 19.547 1 98.69 124 GLU B O 1
ATOM 2901 N N . GLY B 1 125 ? -4.617 15.211 18.078 1 98.25 125 GLY B N 1
ATOM 2902 C CA . GLY B 1 125 ? -5.988 15.406 17.641 1 98.25 125 GLY B CA 1
ATOM 2903 C C . GLY B 1 125 ? -6.98 14.5 18.344 1 98.25 125 GLY B C 1
ATOM 2904 O O . GLY B 1 125 ? -6.703 14.008 19.438 1 98.25 125 GLY B O 1
ATOM 2905 N N . GLN B 1 126 ? -8.227 14.461 17.828 1 98 126 GLN B N 1
ATOM 2906 C CA . GLN B 1 126 ? -9.289 13.57 18.281 1 98 126 GLN B CA 1
ATOM 2907 C C . GLN B 1 126 ? -9.5 12.422 17.297 1 98 126 GLN B C 1
ATOM 2909 O O . GLN B 1 126 ? -10.141 12.602 16.25 1 98 126 GLN B O 1
ATOM 2914 N N . HIS B 1 127 ? -9.031 11.32 17.625 1 98.06 127 HIS B N 1
ATOM 2915 C CA . HIS B 1 127 ? -9.047 10.141 16.766 1 98.06 127 HIS B CA 1
ATOM 2916 C C . HIS B 1 127 ? -8.875 8.867 17.578 1 98.06 127 HIS B C 1
ATOM 2918 O O . HIS B 1 127 ? -8.328 8.898 18.688 1 98.06 127 HIS B O 1
ATOM 2924 N N . PRO B 1 128 ? -9.438 7.723 17.109 1 96.19 128 PRO B N 1
ATOM 2925 C CA . PRO B 1 128 ? -9.297 6.488 17.891 1 96.19 128 PRO B CA 1
ATOM 2926 C C . PRO B 1 128 ? -7.84 6.094 18.109 1 96.19 128 PRO B C 1
ATOM 2928 O O . PRO B 1 128 ? -7.48 5.645 19.203 1 96.19 128 PRO B O 1
ATOM 2931 N N . TYR B 1 129 ? -7.051 6.16 17.062 1 97 129 TYR B N 1
ATOM 2932 C CA . TYR B 1 129 ? -5.605 6.047 17.219 1 97 129 TYR B CA 1
ATOM 2933 C C . TYR B 1 129 ? -4.996 7.379 17.656 1 97 129 TYR B C 1
ATOM 2935 O O . TYR B 1 129 ? -5.531 8.445 17.328 1 97 129 TYR B O 1
ATOM 2943 N N . LYS B 1 130 ? -3.893 7.285 18.438 1 97.94 130 LYS B N 1
ATOM 2944 C CA . LYS B 1 130 ? -3.143 8.523 18.656 1 97.94 130 LYS B CA 1
ATOM 2945 C C . LYS B 1 130 ? -2.768 9.164 17.312 1 97.94 130 LYS B C 1
ATOM 2947 O O . LYS B 1 130 ? -2.102 8.539 16.484 1 97.94 130 LYS B O 1
ATOM 2952 N N . SER B 1 131 ? -3.244 10.328 17.094 1 98.62 131 SER B N 1
ATOM 2953 C CA . SER B 1 131 ? -3.064 11.039 15.836 1 98.62 131 SER B CA 1
ATOM 2954 C C . SER B 1 131 ? -2.635 12.484 16.078 1 98.62 131 SER B C 1
ATOM 2956 O O . SER B 1 131 ? -3.096 13.125 17.016 1 98.62 131 SER B O 1
ATOM 2958 N N . PHE B 1 132 ? -1.812 13.031 15.18 1 98.94 132 PHE B N 1
ATOM 2959 C CA . PHE B 1 132 ? -1.227 14.336 15.461 1 98.94 132 PHE B CA 1
ATOM 2960 C C . PHE B 1 132 ? -1.355 15.258 14.258 1 98.94 132 PHE B C 1
ATOM 2962 O O . PHE B 1 132 ? -1.152 14.828 13.117 1 98.94 132 PHE B O 1
ATOM 2969 N N . ALA B 1 133 ? -1.703 16.5 14.516 1 98.94 133 ALA B N 1
ATOM 2970 C CA . ALA B 1 133 ? -1.519 17.594 13.57 1 98.94 133 ALA B CA 1
ATOM 2971 C C . ALA B 1 133 ? -0.058 18.031 13.516 1 98.94 133 ALA B C 1
ATOM 2973 O O . ALA B 1 133 ? 0.68 17.875 14.492 1 98.94 133 ALA B O 1
ATOM 2974 N N . VAL B 1 134 ? 0.336 18.578 12.375 1 98.94 134 VAL B N 1
ATOM 2975 C CA . VAL B 1 134 ? 1.722 18.969 12.156 1 98.94 134 VAL B CA 1
ATOM 2976 C C . VAL B 1 134 ? 1.77 20.406 11.641 1 98.94 134 VAL B C 1
ATOM 2978 O O . VAL B 1 134 ? 1.03 20.766 10.727 1 98.94 134 VAL B O 1
ATOM 2981 N N . ARG B 1 135 ? 2.527 21.281 12.273 1 98.94 135 ARG B N 1
ATOM 2982 C CA . ARG B 1 135 ? 2.826 22.641 11.828 1 98.94 135 ARG B CA 1
ATOM 2983 C C . ARG B 1 135 ? 4.301 22.781 11.461 1 98.94 135 ARG B C 1
ATOM 2985 O O . ARG B 1 135 ? 5.176 22.5 12.281 1 98.94 135 ARG B O 1
ATOM 2992 N N . ILE B 1 136 ? 4.582 23.109 10.211 1 98.94 136 ILE B N 1
ATOM 2993 C CA . ILE B 1 136 ? 5.953 23.234 9.734 1 98.94 136 ILE B CA 1
ATOM 2994 C C . ILE B 1 136 ? 6.207 24.688 9.305 1 98.94 136 ILE B C 1
ATOM 2996 O O . ILE B 1 136 ? 5.445 25.234 8.508 1 98.94 136 ILE B O 1
ATOM 3000 N N . GLU B 1 137 ? 7.238 25.25 9.82 1 98.75 137 GLU B N 1
ATOM 3001 C CA . GLU B 1 137 ? 7.594 26.641 9.508 1 98.75 137 GLU B CA 1
ATOM 3002 C C . GLU B 1 137 ? 9.031 26.734 9 1 98.75 137 GLU B C 1
ATOM 3004 O O . GLU B 1 137 ? 9.922 26.078 9.523 1 98.75 137 GLU B O 1
ATOM 3009 N N . GLU B 1 138 ? 9.172 27.422 7.941 1 98.19 138 GLU B N 1
ATOM 3010 C CA . GLU B 1 138 ? 10.484 27.766 7.398 1 98.19 138 GLU B CA 1
ATOM 3011 C C . GLU B 1 138 ? 10.484 29.141 6.754 1 98.19 138 GLU B C 1
ATOM 3013 O O . GLU B 1 138 ? 9.641 29.438 5.902 1 98.19 138 GLU B O 1
ATOM 3018 N N . ASP B 1 139 ? 11.438 30.016 7.184 1 96.38 139 ASP B N 1
ATOM 3019 C CA . ASP B 1 139 ? 11.625 31.344 6.602 1 96.38 139 ASP B CA 1
ATOM 3020 C C . ASP B 1 139 ? 10.312 32.125 6.562 1 96.38 139 ASP B C 1
ATOM 3022 O O . ASP B 1 139 ? 9.945 32.688 5.527 1 96.38 139 ASP B O 1
ATOM 3026 N N . GLY B 1 140 ? 9.5 32 7.602 1 96.31 140 GLY B N 1
ATOM 3027 C CA . GLY B 1 140 ? 8.273 32.781 7.742 1 96.31 140 GLY B CA 1
ATOM 3028 C C . GLY B 1 140 ? 7.082 32.156 7.062 1 96.31 140 GLY B C 1
ATOM 3029 O O . GLY B 1 140 ? 5.953 32.625 7.195 1 96.31 140 GLY B O 1
ATOM 3030 N N . LYS B 1 141 ? 7.301 31.078 6.312 1 98.31 141 LYS B N 1
ATOM 3031 C CA . LYS B 1 141 ? 6.203 30.344 5.695 1 98.31 141 LYS B CA 1
ATOM 3032 C C . LYS B 1 141 ? 5.707 29.219 6.609 1 98.31 141 LYS B C 1
ATOM 3034 O O . LYS B 1 141 ? 6.504 28.547 7.262 1 98.31 141 LYS B O 1
ATOM 3039 N N . ILE B 1 142 ? 4.379 29.109 6.613 1 98.81 142 ILE B N 1
ATOM 3040 C CA . ILE B 1 142 ? 3.793 28.141 7.539 1 98.81 142 ILE B CA 1
ATOM 3041 C C . ILE B 1 142 ? 2.912 27.156 6.773 1 98.81 142 ILE B C 1
ATOM 3043 O O . ILE B 1 142 ? 2.014 27.562 6.035 1 98.81 142 ILE B O 1
ATOM 3047 N N . PHE B 1 143 ? 3.203 25.875 6.91 1 98.94 143 PHE B N 1
ATOM 3048 C CA . PHE B 1 143 ? 2.379 24.781 6.426 1 98.94 143 PHE B CA 1
ATOM 3049 C C . PHE B 1 143 ? 1.721 24.047 7.586 1 98.94 143 PHE B C 1
ATOM 3051 O O . PHE B 1 143 ? 2.357 23.781 8.609 1 98.94 143 PHE B O 1
ATOM 3058 N N . GLY B 1 144 ? 0.453 23.734 7.449 1 98.94 144 GLY B N 1
ATOM 3059 C CA . GLY B 1 144 ? -0.252 22.938 8.445 1 98.94 144 GLY B CA 1
ATOM 3060 C C . GLY B 1 144 ? -0.93 21.719 7.855 1 98.94 144 GLY B C 1
ATOM 3061 O O . GLY B 1 144 ? -1.506 21.781 6.77 1 98.94 144 GLY B O 1
ATOM 3062 N N . PHE B 1 145 ? -0.873 20.641 8.555 1 98.94 145 PHE B N 1
ATOM 3063 C CA . PHE B 1 145 ? -1.522 19.375 8.219 1 98.94 145 PHE B CA 1
ATOM 3064 C C . PHE B 1 145 ? -2.268 18.812 9.422 1 98.94 145 PHE B C 1
ATOM 3066 O O . PHE B 1 145 ? -1.692 18.672 10.508 1 98.94 145 PHE B O 1
ATOM 3073 N N . SER B 1 146 ? -3.48 18.422 9.25 1 98.81 146 SER B N 1
ATOM 3074 C CA . SER B 1 146 ? -4.297 18.109 10.414 1 98.81 146 SER B CA 1
ATOM 3075 C C . SER B 1 146 ? -4.102 16.656 10.836 1 98.81 146 SER B C 1
ATOM 3077 O O . SER B 1 146 ? -4.445 16.266 11.953 1 98.81 146 SER B O 1
ATOM 3079 N N . GLY B 1 147 ? -3.566 15.758 9.938 1 98.56 147 GLY B N 1
ATOM 3080 C CA . GLY B 1 147 ? -3.834 14.344 10.172 1 98.56 147 GLY B CA 1
ATOM 3081 C C . GLY B 1 147 ? -5.312 14.016 10.203 1 98.56 147 GLY B C 1
ATOM 3082 O O . GLY B 1 147 ? -6.125 14.727 9.609 1 98.56 147 GLY B O 1
ATOM 3083 N N . ASP B 1 148 ? -5.629 12.852 10.758 1 98.81 148 ASP B N 1
ATOM 3084 C CA . ASP B 1 148 ? -7.035 12.547 11.008 1 98.81 148 ASP B CA 1
ATOM 3085 C C . ASP B 1 148 ? -7.465 13.016 12.391 1 98.81 148 ASP B C 1
ATOM 3087 O O . ASP B 1 148 ? -6.84 12.664 13.391 1 98.81 148 ASP B O 1
ATOM 3091 N N . THR B 1 149 ? -8.484 13.844 12.438 1 98.81 149 THR B N 1
ATOM 3092 C CA . THR B 1 149 ? -8.969 14.406 13.695 1 98.81 149 THR B CA 1
ATOM 3093 C C . THR B 1 149 ? -10.359 15.008 13.516 1 98.81 149 THR B C 1
ATOM 3095 O O . THR B 1 149 ? -10.719 15.438 12.422 1 98.81 149 THR B O 1
ATOM 3098 N N . GLY B 1 150 ? -11.102 14.977 14.586 1 98.5 150 GLY B N 1
ATOM 3099 C CA . GLY B 1 150 ? -12.266 15.844 14.664 1 98.5 150 GLY B CA 1
ATOM 3100 C C . GLY B 1 150 ? -11.922 17.281 14.961 1 98.5 150 GLY B C 1
ATOM 3101 O O . GLY B 1 150 ? -10.75 17.656 15.039 1 98.5 150 GLY B O 1
ATOM 3102 N N . PHE B 1 151 ? -12.992 18.078 15.062 1 98.12 151 PHE B N 1
ATOM 3103 C CA . PHE B 1 151 ? -12.805 19.5 15.344 1 98.12 151 PHE B CA 1
ATOM 3104 C C . PHE B 1 151 ? -12.281 19.703 16.75 1 98.12 151 PHE B C 1
ATOM 3106 O O . PHE B 1 151 ? -12.805 19.141 17.719 1 98.12 151 PHE B O 1
ATOM 3113 N N . LYS B 1 152 ? -11.312 20.391 16.875 1 97.25 152 LYS B N 1
ATOM 3114 C CA . LYS B 1 152 ? -10.75 20.891 18.125 1 97.25 152 LYS B CA 1
ATOM 3115 C C . LYS B 1 152 ? -10.438 22.375 18.047 1 97.25 152 LYS B C 1
ATOM 3117 O O . LYS B 1 152 ? -9.75 22.812 17.125 1 97.25 152 LYS B O 1
ATOM 3122 N N . GLU B 1 153 ? -10.891 23.062 19.047 1 97.19 153 GLU B N 1
ATOM 3123 C CA . GLU B 1 153 ? -10.641 24.5 19.062 1 97.19 153 GLU B CA 1
ATOM 3124 C C . GLU B 1 153 ? -9.141 24.797 19.078 1 97.19 153 GLU B C 1
ATOM 3126 O O . GLU B 1 153 ? -8.695 25.781 18.5 1 97.19 153 GLU B O 1
ATOM 3131 N N . GLU B 1 154 ? -8.359 23.969 19.672 1 98.56 154 GLU B N 1
ATOM 3132 C CA . GLU B 1 154 ? -6.918 24.141 19.812 1 98.56 154 GLU B CA 1
ATOM 3133 C C . GLU B 1 154 ? -6.242 24.188 18.438 1 98.56 154 GLU B C 1
ATOM 3135 O O . GLU B 1 154 ? -5.148 24.734 18.297 1 98.56 154 GLU B O 1
ATOM 3140 N N . LEU B 1 155 ? -6.887 23.609 17.484 1 98.81 155 LEU B N 1
ATOM 3141 C CA . LEU B 1 155 ? -6.312 23.578 16.141 1 98.81 155 LEU B CA 1
ATOM 3142 C C . LEU B 1 155 ? -6.242 24.984 15.547 1 98.81 155 LEU B C 1
ATOM 3144 O O . LEU B 1 155 ? -5.352 25.281 14.75 1 98.81 155 LEU B O 1
ATOM 3148 N N . ILE B 1 156 ? -7.184 25.859 15.914 1 98.88 156 ILE B N 1
ATOM 3149 C CA . ILE B 1 156 ? -7.25 27.219 15.383 1 98.88 156 ILE B CA 1
ATOM 3150 C C . ILE B 1 156 ? -5.98 27.984 15.758 1 98.88 156 ILE B C 1
ATOM 3152 O O . ILE B 1 156 ? -5.312 28.547 14.891 1 98.88 156 ILE B O 1
ATOM 3156 N N . GLU B 1 157 ? -5.668 27.906 17.031 1 98.81 157 GLU B N 1
ATOM 3157 C CA . GLU B 1 157 ? -4.445 28.562 17.469 1 98.81 157 GLU B CA 1
ATOM 3158 C C . GLU B 1 157 ? -3.205 27.859 16.922 1 98.81 157 GLU B C 1
ATOM 3160 O O . GLU B 1 157 ? -2.227 28.516 16.562 1 98.81 157 GLU B O 1
ATOM 3165 N N . PHE B 1 158 ? -3.188 26.594 16.844 1 98.88 158 PHE B N 1
ATOM 3166 C CA . PHE B 1 158 ? -2.062 25.781 16.391 1 98.88 158 PHE B CA 1
ATOM 3167 C C . PHE B 1 158 ? -1.694 26.141 14.953 1 98.88 158 PHE B C 1
ATOM 3169 O O . PHE B 1 158 ? -0.513 26.172 14.602 1 98.88 158 PHE B O 1
ATOM 3176 N N . PHE B 1 159 ? -2.707 26.484 14.117 1 98.88 159 PHE B N 1
ATOM 3177 C CA . PHE B 1 159 ? -2.492 26.719 12.695 1 98.88 159 PHE B CA 1
ATOM 3178 C C . PHE B 1 159 ? -2.518 28.203 12.383 1 98.88 159 PHE B C 1
ATOM 3180 O O . PHE B 1 159 ? -2.619 28.609 11.219 1 98.88 159 PHE B O 1
ATOM 3187 N N . LYS B 1 160 ? -2.43 29.047 13.398 1 98.81 160 LYS B N 1
ATOM 3188 C CA . LYS B 1 160 ? -2.576 30.5 13.234 1 98.81 160 LYS B CA 1
ATOM 3189 C C . LYS B 1 160 ? -1.645 31.031 12.148 1 98.81 160 LYS B C 1
ATOM 3191 O O . LYS B 1 160 ? -0.454 30.703 12.133 1 98.81 160 LYS B O 1
ATOM 3196 N N . ASP B 1 161 ? -2.197 31.797 11.18 1 98.88 161 ASP B N 1
ATOM 3197 C CA . ASP B 1 161 ? -1.508 32.531 10.141 1 98.88 161 ASP B CA 1
ATOM 3198 C C . ASP B 1 161 ? -0.83 31.609 9.141 1 98.88 161 ASP B C 1
ATOM 3200 O O . ASP B 1 161 ? 0.166 31.984 8.516 1 98.88 161 ASP B O 1
ATOM 3204 N N . ALA B 1 162 ? -1.316 30.391 9.031 1 98.88 162 ALA B N 1
ATOM 3205 C CA . ALA B 1 162 ? -0.75 29.438 8.078 1 98.88 162 ALA B CA 1
ATOM 3206 C C . ALA B 1 162 ? -0.888 29.938 6.645 1 98.88 162 ALA B C 1
ATOM 3208 O O . ALA B 1 162 ? -1.913 30.516 6.281 1 98.88 162 ALA B O 1
ATOM 3209 N N . ASP B 1 163 ? 0.172 29.734 5.883 1 98.94 163 ASP B N 1
ATOM 3210 C CA . ASP B 1 163 ? 0.091 30.031 4.457 1 98.94 163 ASP B CA 1
ATOM 3211 C C . ASP B 1 163 ? -0.74 28.984 3.721 1 98.94 163 ASP B C 1
ATOM 3213 O O . ASP B 1 163 ? -1.494 29.312 2.803 1 98.94 163 ASP B O 1
ATOM 3217 N N . LEU B 1 164 ? -0.623 27.75 4.074 1 98.94 164 LEU B N 1
ATOM 3218 C CA . LEU B 1 164 ? -1.386 26.641 3.5 1 98.94 164 LEU B CA 1
ATOM 3219 C C . LEU B 1 164 ? -1.775 25.641 4.574 1 98.94 164 LEU B C 1
ATOM 3221 O O . LEU B 1 164 ? -0.928 25.203 5.355 1 98.94 164 LEU B O 1
ATOM 3225 N N . LEU B 1 165 ? -3.074 25.328 4.613 1 98.94 165 LEU B N 1
ATOM 3226 C CA . LEU B 1 165 ? -3.592 24.266 5.469 1 98.94 165 LEU B CA 1
ATOM 3227 C C . LEU B 1 165 ? -4.082 23.094 4.633 1 98.94 165 LEU B C 1
ATOM 3229 O O . LEU B 1 165 ? -4.836 23.281 3.674 1 98.94 165 LEU B O 1
ATOM 3233 N N . LEU B 1 166 ? -3.584 21.938 4.941 1 98.94 166 LEU B N 1
ATOM 3234 C CA . LEU B 1 166 ? -4.059 20.656 4.43 1 98.94 166 LEU B CA 1
ATOM 3235 C C . LEU B 1 166 ? -4.883 19.922 5.484 1 98.94 166 LEU B C 1
ATOM 3237 O O . LEU B 1 166 ? -4.328 19.281 6.379 1 98.94 166 LEU B O 1
ATOM 3241 N N . LEU B 1 167 ? -6.219 19.969 5.422 1 98.94 167 LEU B N 1
ATOM 3242 C CA . LEU B 1 167 ? -7.074 19.484 6.496 1 98.94 167 LEU B CA 1
ATOM 3243 C C . LEU B 1 167 ? -7.973 18.359 6 1 98.94 167 LEU B C 1
ATOM 3245 O O . LEU B 1 167 ? -8.516 18.422 4.895 1 98.94 167 LEU B O 1
ATOM 3249 N N . ASN B 1 168 ? -8.141 17.312 6.789 1 98.75 168 ASN B N 1
ATOM 3250 C CA . ASN B 1 168 ? -9.023 16.203 6.418 1 98.75 168 ASN B CA 1
ATOM 3251 C C . ASN B 1 168 ? -10.477 16.656 6.352 1 98.75 168 ASN B C 1
ATOM 3253 O O . ASN B 1 168 ? -10.891 17.547 7.086 1 98.75 168 ASN B O 1
ATOM 3257 N N . ALA B 1 169 ? -11.195 16.078 5.531 1 98 169 ALA B N 1
ATOM 3258 C CA . ALA B 1 169 ? -12.625 16.344 5.391 1 98 169 ALA B CA 1
ATOM 3259 C C . ALA B 1 169 ? -13.383 15.078 4.98 1 98 169 ALA B C 1
ATOM 3261 O O . ALA B 1 169 ? -14.133 15.094 4 1 98 169 ALA B O 1
ATOM 3262 N N . ALA B 1 170 ? -13.258 14.109 5.781 1 97.62 170 ALA B N 1
ATOM 3263 C CA . ALA B 1 170 ? -13.797 12.797 5.426 1 97.62 170 ALA B CA 1
ATOM 3264 C C . ALA B 1 170 ? -15.312 12.75 5.625 1 97.62 170 ALA B C 1
ATOM 3266 O O . ALA B 1 170 ? -16.016 12.023 4.918 1 97.62 170 ALA B O 1
ATOM 3267 N N . TYR B 1 171 ? -15.859 13.516 6.602 1 97.75 171 TYR B N 1
ATOM 3268 C CA . TYR B 1 171 ? -17.297 13.555 6.832 1 97.75 171 TYR B CA 1
ATOM 3269 C C . TYR B 1 171 ? -17.969 14.562 5.91 1 97.75 171 TYR B C 1
ATOM 3271 O O . TYR B 1 171 ? -17.359 15.562 5.527 1 97.75 171 TYR B O 1
ATOM 3279 N N . THR B 1 172 ? -19.25 14.273 5.598 1 97.12 172 THR B N 1
ATOM 3280 C CA . THR B 1 172 ? -20.094 15.359 5.105 1 97.12 172 THR B CA 1
ATOM 3281 C C . THR B 1 172 ? -20.594 16.219 6.262 1 97.12 172 THR B C 1
ATOM 3283 O O . THR B 1 172 ? -20.578 15.789 7.418 1 97.12 172 THR B O 1
ATOM 3286 N N . ASP B 1 173 ? -21.062 17.375 5.867 1 97.44 173 ASP B N 1
ATOM 3287 C CA . ASP B 1 173 ? -21.609 18.25 6.902 1 97.44 173 ASP B CA 1
ATOM 3288 C C . ASP B 1 173 ? -22.844 17.641 7.543 1 97.44 173 ASP B C 1
ATOM 3290 O O . ASP B 1 173 ? -23.062 17.781 8.742 1 97.44 173 ASP B O 1
ATOM 3294 N N . LYS B 1 174 ? -23.609 16.891 6.77 1 96.38 174 LYS B N 1
ATOM 3295 C CA . LYS B 1 174 ? -24.797 16.219 7.289 1 96.38 174 LYS B CA 1
ATOM 3296 C C . LYS B 1 174 ? -24.406 15.055 8.188 1 96.38 174 LYS B C 1
ATOM 3298 O O . LYS B 1 174 ? -25 14.867 9.258 1 96.38 174 LYS B O 1
ATOM 3303 N N . GLU B 1 175 ? -23.375 14.312 7.797 1 95.06 175 GLU B N 1
ATOM 3304 C CA . GLU B 1 175 ? -22.922 13.141 8.539 1 95.06 175 GLU B CA 1
ATOM 3305 C C . GLU B 1 175 ? -22.391 13.531 9.914 1 95.06 175 GLU B C 1
ATOM 3307 O O . GLU B 1 175 ? -22.688 12.875 10.914 1 95.06 175 GLU B O 1
ATOM 3312 N N . VAL B 1 176 ? -21.609 14.57 9.906 1 96.62 176 VAL B N 1
ATOM 3313 C CA . VAL B 1 176 ? -20.906 14.93 11.141 1 96.62 176 VAL B CA 1
ATOM 3314 C C . VAL B 1 176 ? -21.922 15.383 12.195 1 96.62 176 VAL B C 1
ATOM 3316 O O . VAL B 1 176 ? -21.734 15.133 13.383 1 96.62 176 VAL B O 1
ATOM 3319 N N . GLU B 1 177 ? -23 15.93 11.828 1 95.06 177 GLU B N 1
ATOM 3320 C CA . GLU B 1 177 ? -24.016 16.406 12.75 1 95.06 177 GLU B CA 1
ATOM 3321 C C . GLU B 1 177 ? -24.703 15.25 13.461 1 95.06 177 GLU B C 1
ATOM 3323 O O . GLU B 1 177 ? -25.266 15.422 14.547 1 95.06 177 GLU B O 1
ATOM 3328 N N . LYS B 1 178 ? -24.734 14.086 12.867 1 96.31 178 LYS B N 1
ATOM 3329 C CA . LYS B 1 178 ? -25.406 12.914 13.406 1 96.31 178 LYS B CA 1
ATOM 3330 C C . LYS B 1 178 ? -24.484 12.148 14.367 1 96.31 178 LYS B C 1
ATOM 3332 O O . LYS B 1 178 ? -24.922 11.188 15.008 1 96.31 178 LYS B O 1
ATOM 3337 N N . ILE B 1 179 ? -23.25 12.625 14.43 1 97 179 ILE B N 1
ATOM 3338 C CA . ILE B 1 179 ? -22.266 11.938 15.266 1 97 179 ILE B CA 1
ATOM 3339 C C . ILE B 1 179 ? -22.062 12.719 16.562 1 97 179 ILE B C 1
ATOM 3341 O O . ILE B 1 179 ? -21.922 13.945 16.531 1 97 179 ILE B O 1
ATOM 3345 N N . GLU B 1 180 ? -21.984 11.969 17.656 1 96.69 180 GLU B N 1
ATOM 3346 C CA . GLU B 1 180 ? -21.672 12.625 18.922 1 96.69 180 GLU B CA 1
ATOM 3347 C C . GLU B 1 180 ? -20.297 13.297 18.859 1 96.69 180 GLU B C 1
ATOM 3349 O O . GLU B 1 180 ? -19.359 12.742 18.312 1 96.69 180 GLU B O 1
ATOM 3354 N N . PRO B 1 181 ? -20.188 14.469 19.422 1 94 181 PRO B N 1
ATOM 3355 C CA . PRO B 1 181 ? -18.938 15.242 19.312 1 94 181 PRO B CA 1
ATOM 3356 C C . PRO B 1 181 ? -17.703 14.453 19.734 1 94 181 PRO B C 1
ATOM 3358 O O . PRO B 1 181 ? -16.672 14.531 19.062 1 94 181 PRO B O 1
ATOM 3361 N N . GLU B 1 182 ? -17.859 13.656 20.75 1 93.69 182 GLU B N 1
ATOM 3362 C CA . GLU B 1 182 ? -16.719 12.914 21.281 1 93.69 182 GLU B CA 1
ATOM 3363 C C . GLU B 1 182 ? -16.312 11.773 20.359 1 93.69 182 GLU B C 1
ATOM 3365 O O . GLU B 1 182 ? -15.227 11.211 20.484 1 93.69 182 GLU B O 1
ATOM 3370 N N . LYS B 1 183 ? -17.219 11.461 19.391 1 96.06 183 LYS B N 1
ATOM 3371 C CA . LYS B 1 183 ? -16.969 10.352 18.484 1 96.06 183 LYS B CA 1
ATOM 3372 C C . LYS B 1 183 ? -16.688 10.852 17.062 1 96.06 183 LYS B C 1
ATOM 3374 O O . LYS B 1 183 ? -16.672 10.07 16.109 1 96.06 183 LYS B O 1
ATOM 3379 N N . ARG B 1 184 ? -16.547 12.195 16.953 1 98 184 ARG B N 1
ATOM 3380 C CA . ARG B 1 184 ? -16.188 12.781 15.664 1 98 184 ARG B CA 1
ATOM 3381 C C . ARG B 1 184 ? -14.68 12.695 15.43 1 98 184 ARG B C 1
ATOM 3383 O O . ARG B 1 184 ? -13.914 13.461 16.016 1 98 184 ARG B O 1
ATOM 3390 N N . PHE B 1 185 ? -14.273 11.844 14.547 1 98.38 185 PHE B N 1
ATOM 3391 C CA . PHE B 1 185 ? -12.859 11.516 14.398 1 98.38 185 PHE B CA 1
ATOM 3392 C C . PHE B 1 185 ? -12.305 12.102 13.109 1 98.38 185 PHE B C 1
ATOM 3394 O O . PHE B 1 185 ? -11.133 11.891 12.773 1 98.38 185 PHE B O 1
ATOM 3401 N N . HIS B 1 186 ? -13.148 12.781 12.367 1 98.69 186 HIS B N 1
ATOM 3402 C CA . HIS B 1 186 ? -12.766 13.547 11.18 1 98.69 186 HIS B CA 1
ATOM 3403 C C . HIS B 1 186 ? -13.523 14.867 11.109 1 98.69 186 HIS B C 1
ATOM 3405 O O . HIS B 1 186 ? -14.523 15.047 11.812 1 98.69 186 HIS B O 1
ATOM 3411 N N . LEU B 1 187 ? -13.062 15.727 10.289 1 98.69 187 LEU B N 1
ATOM 3412 C CA . LEU B 1 187 ? -13.711 17.016 10.047 1 98.69 187 LEU B CA 1
ATOM 3413 C C . LEU B 1 187 ? -14.695 16.906 8.883 1 98.69 187 LEU B C 1
ATOM 3415 O O . LEU B 1 187 ? -14.547 16.047 8.016 1 98.69 187 LEU B O 1
ATOM 3419 N N . SER B 1 188 ? -15.68 17.797 8.906 1 98.31 188 SER B N 1
ATOM 3420 C CA . SER B 1 188 ? -16.484 18.109 7.727 1 98.31 188 SER B CA 1
ATOM 3421 C C . SER B 1 188 ? -15.898 19.297 6.961 1 98.31 188 SER B C 1
ATOM 3423 O O . SER B 1 188 ? -15.039 20.016 7.473 1 98.31 188 SER B O 1
ATOM 3425 N N . PRO B 1 189 ? -16.375 19.469 5.73 1 98.56 189 PRO B N 1
ATOM 3426 C CA . PRO B 1 189 ? -15.883 20.609 4.953 1 98.56 189 PRO B CA 1
ATOM 3427 C C . PRO B 1 189 ? -16.078 21.938 5.664 1 98.56 189 PRO B C 1
ATOM 3429 O O . PRO B 1 189 ? -15.164 22.766 5.715 1 98.56 189 PRO B O 1
ATOM 3432 N N . LYS B 1 190 ? -17.156 22.172 6.258 1 98.56 190 LYS B N 1
ATOM 3433 C CA . LYS B 1 190 ? -17.422 23.422 6.949 1 98.56 190 LYS B CA 1
ATOM 3434 C C . LYS B 1 190 ? -16.516 23.594 8.164 1 98.56 190 LYS B C 1
ATOM 3436 O O . LYS B 1 190 ? -16.031 24.688 8.438 1 98.56 190 LYS B O 1
ATOM 3441 N N . GLN B 1 191 ? -16.344 22.531 8.883 1 98.69 191 GLN B N 1
ATOM 3442 C CA . GLN B 1 191 ? -15.469 22.578 10.047 1 98.69 191 GLN B CA 1
ATOM 3443 C C . GLN B 1 191 ? -14.031 22.906 9.641 1 98.69 191 GLN B C 1
ATOM 3445 O O . GLN B 1 191 ? -13.367 23.703 10.297 1 98.69 191 GLN B O 1
ATOM 3450 N N . ALA B 1 192 ? -13.547 22.234 8.625 1 98.88 192 ALA B N 1
ATOM 3451 C CA . ALA B 1 192 ? -12.211 22.531 8.109 1 98.88 192 ALA B CA 1
ATOM 3452 C C . ALA B 1 192 ? -12.094 24 7.699 1 98.88 192 ALA B C 1
ATOM 3454 O O . ALA B 1 192 ? -11.117 24.656 8.031 1 98.88 192 ALA B O 1
ATOM 3455 N N . ALA B 1 193 ? -13.094 24.469 7.02 1 98.88 193 ALA B N 1
ATOM 3456 C CA . ALA B 1 193 ? -13.117 25.859 6.551 1 98.88 193 ALA B CA 1
ATOM 3457 C C . ALA B 1 193 ? -13.148 26.828 7.727 1 98.88 193 ALA B C 1
ATOM 3459 O O . ALA B 1 193 ? -12.531 27.891 7.68 1 98.88 193 ALA B O 1
ATOM 3460 N N . GLU B 1 194 ? -13.906 26.484 8.703 1 98.81 194 GLU B N 1
ATOM 3461 C CA . GLU B 1 194 ? -13.969 27.328 9.906 1 98.81 194 GLU B CA 1
ATOM 3462 C C . GLU B 1 194 ? -12.594 27.453 10.555 1 98.81 194 GLU B C 1
ATOM 3464 O O . GLU B 1 194 ? -12.203 28.547 10.969 1 98.81 194 GLU B O 1
ATOM 3469 N N . ILE B 1 195 ? -11.898 26.344 10.664 1 98.88 195 ILE B N 1
ATOM 3470 C CA . ILE B 1 195 ? -10.547 26.375 11.219 1 98.88 195 ILE B CA 1
ATOM 3471 C C . ILE B 1 195 ? -9.664 27.297 10.375 1 98.88 195 ILE B C 1
ATOM 3473 O O . ILE B 1 195 ? -8.953 28.141 10.906 1 98.88 195 ILE B O 1
ATOM 3477 N N . ALA B 1 196 ? -9.742 27.125 9.086 1 98.94 196 ALA B N 1
ATOM 3478 C CA . ALA B 1 196 ? -8.922 27.922 8.18 1 98.94 196 ALA B CA 1
ATOM 3479 C C . ALA B 1 196 ? -9.219 29.422 8.336 1 98.94 196 ALA B C 1
ATOM 3481 O O . ALA B 1 196 ? -8.305 30.234 8.43 1 98.94 196 ALA B O 1
ATOM 3482 N N . LYS B 1 197 ? -10.477 29.719 8.375 1 98.88 197 LYS B N 1
ATOM 3483 C CA . LYS B 1 197 ? -10.906 31.109 8.516 1 98.88 197 LYS B CA 1
ATOM 3484 C C . LYS B 1 197 ? -10.414 31.703 9.828 1 98.88 197 LYS B C 1
ATOM 3486 O O . LYS B 1 197 ? -9.781 32.75 9.836 1 98.88 197 LYS B O 1
ATOM 3491 N N . LYS B 1 198 ? -10.688 31.047 10.914 1 98.88 198 LYS B N 1
ATOM 3492 C CA . LYS B 1 198 ? -10.352 31.547 12.242 1 98.88 198 LYS B CA 1
ATOM 3493 C C . LYS B 1 198 ? -8.844 31.578 12.453 1 98.88 198 LYS B C 1
ATOM 3495 O O . LYS B 1 198 ? -8.328 32.406 13.211 1 98.88 198 LYS B O 1
ATOM 3500 N N . ALA B 1 199 ? -8.086 30.719 11.773 1 98.88 199 ALA B N 1
ATOM 3501 C CA . ALA B 1 199 ? -6.629 30.672 11.875 1 98.88 199 ALA B CA 1
ATOM 3502 C C . ALA B 1 199 ? -5.98 31.703 10.961 1 98.88 199 ALA B C 1
ATOM 3504 O O . ALA B 1 199 ? -4.758 31.875 10.969 1 98.88 199 ALA B O 1
ATOM 3505 N N . ASN B 1 200 ? -6.777 32.375 10.195 1 98.75 200 ASN B N 1
ATOM 3506 C CA . ASN B 1 200 ? -6.281 33.344 9.227 1 98.75 200 ASN B CA 1
ATOM 3507 C C . ASN B 1 200 ? -5.359 32.688 8.195 1 98.75 200 ASN B C 1
ATOM 3509 O O . ASN B 1 200 ? -4.277 33.219 7.914 1 98.75 200 ASN B O 1
ATOM 3513 N N . ALA B 1 201 ? -5.75 31.547 7.746 1 98.88 201 ALA B N 1
ATOM 3514 C CA . ALA B 1 201 ? -4.969 30.844 6.734 1 98.88 201 ALA B CA 1
ATOM 3515 C C . ALA B 1 201 ? -5.129 31.5 5.363 1 98.88 201 ALA B C 1
ATOM 3517 O O . ALA B 1 201 ? -6.129 32.156 5.105 1 98.88 201 ALA B O 1
ATOM 3518 N N . LYS B 1 202 ? -4.156 31.328 4.504 1 98.88 202 LYS B N 1
ATOM 3519 C CA . LYS B 1 202 ? -4.242 31.922 3.172 1 98.88 202 LYS B CA 1
ATOM 3520 C C . LYS B 1 202 ? -4.891 30.953 2.186 1 98.88 202 LYS B C 1
ATOM 3522 O O . LYS B 1 202 ? -5.594 31.375 1.265 1 98.88 202 LYS B O 1
ATOM 3527 N N . LEU B 1 203 ? -4.648 29.672 2.312 1 98.81 203 LEU B N 1
ATOM 3528 C CA . LEU B 1 203 ? -5.16 28.641 1.418 1 98.81 203 LEU B CA 1
ATOM 3529 C C . LEU B 1 203 ? -5.531 27.375 2.193 1 98.81 203 LEU B C 1
ATOM 3531 O O . LEU B 1 203 ? -4.781 26.953 3.07 1 98.81 203 LEU B O 1
ATOM 3535 N N . LEU B 1 204 ? -6.73 26.844 1.903 1 98.88 204 LEU B N 1
ATOM 3536 C CA . LEU B 1 204 ? -7.184 25.578 2.484 1 98.88 204 LEU B CA 1
ATOM 3537 C C . LEU B 1 204 ? -7.273 24.5 1.421 1 98.88 204 LEU B C 1
ATOM 3539 O O . LEU B 1 204 ? -7.883 24.703 0.368 1 98.88 204 LEU B O 1
ATOM 3543 N N . VAL B 1 205 ? -6.621 23.391 1.639 1 98.88 205 VAL B N 1
ATOM 3544 C CA . VAL B 1 205 ? -6.734 22.188 0.82 1 98.88 205 VAL B CA 1
ATOM 3545 C C . VAL B 1 205 ? -7.473 21.094 1.6 1 98.88 205 VAL B C 1
ATOM 3547 O O . VAL B 1 205 ? -7.039 20.703 2.684 1 98.88 205 VAL B O 1
ATOM 3550 N N . LEU B 1 206 ? -8.578 20.656 1.072 1 98.81 206 LEU B N 1
ATOM 3551 C CA . LEU B 1 206 ? -9.297 19.531 1.684 1 98.81 206 LEU B CA 1
ATOM 3552 C C . LEU B 1 206 ? -8.727 18.203 1.213 1 98.81 206 LEU B C 1
ATOM 3554 O O . LEU B 1 206 ? -8.523 18 0.014 1 98.81 206 LEU B O 1
ATOM 3558 N N . THR B 1 207 ? -8.492 17.312 2.168 1 98.75 207 THR B N 1
ATOM 3559 C CA . THR B 1 207 ? -7.934 16.016 1.841 1 98.75 207 THR B CA 1
ATOM 3560 C C . THR B 1 207 ? -8.68 14.906 2.584 1 98.75 207 THR B C 1
ATOM 3562 O O . THR B 1 207 ? -9.703 15.156 3.225 1 98.75 207 THR B O 1
ATOM 3565 N N . HIS B 1 208 ? -8.164 13.617 2.393 1 98.75 208 HIS B N 1
ATOM 3566 C CA . HIS B 1 208 ? -8.75 12.422 2.998 1 98.75 208 HIS B CA 1
ATOM 3567 C C . HIS B 1 208 ? -10.219 12.281 2.619 1 98.75 208 HIS B C 1
ATOM 3569 O O . HIS B 1 208 ? -11.07 12.07 3.486 1 98.75 208 HIS B O 1
ATOM 3575 N N . ILE B 1 209 ? -10.5 12.5 1.365 1 98.44 209 ILE B N 1
ATOM 3576 C CA . ILE B 1 209 ? -11.859 12.5 0.833 1 98.44 209 ILE B CA 1
ATOM 3577 C C . ILE B 1 209 ? -12.289 11.062 0.521 1 98.44 209 ILE B C 1
ATOM 3579 O O . ILE B 1 209 ? -11.586 10.344 -0.197 1 98.44 209 ILE B O 1
ATOM 3583 N N . LYS B 1 210 ? -13.461 10.672 1.036 1 98.06 210 LYS B N 1
ATOM 3584 C CA . LYS B 1 210 ? -13.977 9.344 0.708 1 98.06 210 LYS B CA 1
ATOM 3585 C C . LYS B 1 210 ? -14.219 9.211 -0.792 1 98.06 210 LYS B C 1
ATOM 3587 O O . LYS B 1 210 ? -14.719 10.133 -1.434 1 98.06 210 LYS B O 1
ATOM 3592 N N . PRO B 1 211 ? -13.875 8.031 -1.323 1 97.56 211 PRO B N 1
ATOM 3593 C CA . PRO B 1 211 ? -14.055 7.855 -2.766 1 97.56 211 PRO B CA 1
ATOM 3594 C C . PRO B 1 211 ? -15.5 8.062 -3.211 1 97.56 211 PRO B C 1
ATOM 3596 O O . PRO B 1 211 ? -15.742 8.523 -4.328 1 97.56 211 PRO B O 1
ATOM 3599 N N . GLU B 1 212 ? -16.438 7.844 -2.395 1 95.88 212 GLU B N 1
ATOM 3600 C CA . GLU B 1 212 ? -17.844 7.941 -2.766 1 95.88 212 GLU B CA 1
ATOM 3601 C C . GLU B 1 212 ? -18.375 9.352 -2.547 1 95.88 212 GLU B C 1
ATOM 3603 O O . GLU B 1 212 ? -19.531 9.648 -2.881 1 95.88 212 GLU B O 1
ATOM 3608 N N . CYS B 1 213 ? -17.578 10.172 -2.041 1 94.38 213 CYS B N 1
ATOM 3609 C CA . CYS B 1 213 ? -17.984 11.523 -1.668 1 94.38 213 CYS B CA 1
ATOM 3610 C C . CYS B 1 213 ? -18.375 12.336 -2.898 1 94.38 213 CYS B C 1
ATOM 3612 O O . CYS B 1 213 ? -17.719 12.234 -3.941 1 94.38 213 CYS B O 1
ATOM 3614 N N . ASN B 1 214 ? -19.469 13.133 -2.801 1 97.06 214 ASN B N 1
ATOM 3615 C CA . ASN B 1 214 ? -19.719 14.188 -3.775 1 97.06 214 ASN B CA 1
ATOM 3616 C C . ASN B 1 214 ? -18.766 15.367 -3.594 1 97.06 214 ASN B C 1
ATOM 3618 O O . ASN B 1 214 ? -19.016 16.25 -2.775 1 97.06 214 ASN B O 1
ATOM 3622 N N . GLU B 1 215 ? -17.766 15.406 -4.367 1 97.5 215 GLU B N 1
ATOM 3623 C CA . GLU B 1 215 ? -16.688 16.359 -4.188 1 97.5 215 GLU B CA 1
ATOM 3624 C C . GLU B 1 215 ? -17.156 17.797 -4.426 1 97.5 215 GLU B C 1
ATOM 3626 O O . GLU B 1 215 ? -16.703 18.719 -3.756 1 97.5 215 GLU B O 1
ATOM 3631 N N . LYS B 1 216 ? -18.062 17.953 -5.355 1 97.19 216 LYS B N 1
ATOM 3632 C CA . LYS B 1 216 ? -18.594 19.281 -5.602 1 97.19 216 LYS B CA 1
ATOM 3633 C C . LYS B 1 216 ? -19.328 19.828 -4.371 1 97.19 216 LYS B C 1
ATOM 3635 O O . LYS B 1 216 ? -19.156 20.984 -4.008 1 97.19 216 LYS B O 1
ATOM 3640 N N . GLU B 1 217 ? -20.062 18.984 -3.809 1 97 217 GLU B N 1
ATOM 3641 C CA . GLU B 1 217 ? -20.781 19.391 -2.605 1 97 217 GLU B CA 1
ATOM 3642 C C . GLU B 1 217 ? -19.828 19.703 -1.463 1 97 217 GLU B C 1
ATOM 3644 O O . GLU B 1 217 ? -20.047 20.656 -0.709 1 97 217 GLU B O 1
ATOM 3649 N N . HIS B 1 218 ? -18.812 18.891 -1.353 1 97.19 218 HIS B N 1
ATOM 3650 C CA . HIS B 1 218 ? -17.781 19.141 -0.341 1 97.19 218 HIS B CA 1
ATOM 3651 C C . HIS B 1 218 ? -17.156 20.516 -0.521 1 97.19 218 HIS B C 1
ATOM 3653 O O . HIS B 1 218 ? -17.047 21.297 0.437 1 97.19 218 HIS B O 1
ATOM 3659 N N . LEU B 1 219 ? -16.75 20.766 -1.727 1 97.56 219 LEU B N 1
ATOM 3660 C CA . LEU B 1 219 ? -16.078 22.031 -2.041 1 97.56 219 LEU B CA 1
ATOM 3661 C C . LEU B 1 219 ? -17 23.219 -1.789 1 97.56 219 LEU B C 1
ATOM 3663 O O . LEU B 1 219 ? -16.609 24.188 -1.149 1 97.56 219 LEU B O 1
ATOM 3667 N N . MET B 1 220 ? -18.25 23.125 -2.227 1 97.69 220 MET B N 1
ATOM 3668 C CA . MET B 1 220 ? -19.203 24.219 -2.102 1 97.69 220 MET B CA 1
ATOM 3669 C C . MET B 1 220 ? -19.531 24.484 -0.639 1 97.69 220 MET B C 1
ATOM 3671 O O . MET B 1 220 ? -19.656 25.641 -0.225 1 97.69 220 MET B O 1
ATOM 3675 N N . SER B 1 221 ? -19.656 23.422 0.054 1 97.44 221 SER B N 1
ATOM 3676 C CA . SER B 1 221 ? -19.938 23.562 1.479 1 97.44 221 SER B CA 1
ATOM 3677 C C . SER B 1 221 ? -18.844 24.328 2.193 1 97.44 221 SER B C 1
ATOM 3679 O O . SER B 1 221 ? -19.109 25.219 2.998 1 97.44 221 SER B O 1
ATOM 3681 N N . ALA B 1 222 ? -17.625 23.984 1.962 1 98.25 222 ALA B N 1
ATOM 3682 C CA . ALA B 1 222 ? -16.484 24.656 2.576 1 98.25 222 ALA B CA 1
ATOM 3683 C C . ALA B 1 222 ? -16.375 26.109 2.105 1 98.25 222 ALA B C 1
ATOM 3685 O O . ALA B 1 222 ? -16.062 27 2.891 1 98.25 222 ALA B O 1
ATOM 3686 N N . LYS B 1 223 ? -16.703 26.391 0.853 1 98.12 223 LYS B N 1
ATOM 3687 C CA . LYS B 1 223 ? -16.594 27.719 0.26 1 98.12 223 LYS B CA 1
ATOM 3688 C C . LYS B 1 223 ? -17.578 28.688 0.892 1 98.12 223 LYS B C 1
ATOM 3690 O O . LYS B 1 223 ? -17.375 29.906 0.862 1 98.12 223 LYS B O 1
ATOM 3695 N N . ASP B 1 224 ? -18.578 28.141 1.37 1 97.81 224 ASP B N 1
ATOM 3696 C CA . ASP B 1 224 ? -19.562 28.969 2.078 1 97.81 224 ASP B CA 1
ATOM 3697 C C . ASP B 1 224 ? -18.922 29.641 3.293 1 97.81 224 ASP B C 1
ATOM 3699 O O . ASP B 1 224 ? -19.438 30.656 3.779 1 97.81 224 ASP B O 1
ATOM 3703 N N . VAL B 1 225 ? -17.844 29.125 3.764 1 98.38 225 VAL B N 1
ATOM 3704 C CA . VAL B 1 225 ? -17.25 29.594 5.012 1 98.38 225 VAL B CA 1
ATOM 3705 C C . VAL B 1 225 ? -15.898 30.25 4.73 1 98.38 225 VAL B C 1
ATOM 3707 O O . VAL B 1 225 ? -15.531 31.234 5.375 1 98.38 225 VAL B O 1
ATOM 3710 N N . PHE B 1 226 ? -15.156 29.719 3.826 1 98.38 226 PHE B N 1
ATOM 3711 C CA . PHE B 1 226 ? -13.812 30.156 3.475 1 98.38 226 PHE B CA 1
ATOM 3712 C C . PHE B 1 226 ? -13.609 30.125 1.964 1 98.38 226 PHE B C 1
ATOM 3714 O O . PHE B 1 226 ? -13.859 29.094 1.323 1 98.38 226 PHE B O 1
ATOM 3721 N N . GLU B 1 227 ? -13.117 31.125 1.354 1 97.06 227 GLU B N 1
ATOM 3722 C CA . GLU B 1 227 ? -13.18 31.297 -0.095 1 97.06 227 GLU B CA 1
ATOM 3723 C C . GLU B 1 227 ? -12.008 30.594 -0.781 1 97.06 227 GLU B C 1
ATOM 3725 O O . GLU B 1 227 ? -12.203 29.875 -1.765 1 97.06 227 GLU B O 1
ATOM 3730 N N . ASN B 1 228 ? -10.742 30.797 -0.337 1 98.12 228 ASN B N 1
ATOM 3731 C CA . ASN B 1 228 ? -9.562 30.266 -1.007 1 98.12 228 ASN B CA 1
ATOM 3732 C C . ASN B 1 228 ? -9.328 28.797 -0.648 1 98.12 228 ASN B C 1
ATOM 3734 O O . ASN B 1 228 ? -8.516 28.5 0.227 1 98.12 228 ASN B O 1
ATOM 3738 N N . ILE B 1 229 ? -10.031 27.922 -1.379 1 98.06 229 ILE B N 1
ATOM 3739 C CA . ILE B 1 229 ? -10.055 26.516 -1.031 1 98.06 229 ILE B CA 1
ATOM 3740 C C . ILE B 1 229 ? -9.93 25.672 -2.297 1 98.06 229 ILE B C 1
ATOM 3742 O O . ILE B 1 229 ? -10.5 26.016 -3.338 1 98.06 229 ILE B O 1
ATOM 3746 N N . VAL B 1 230 ? -9.203 24.547 -2.291 1 98.12 230 VAL B N 1
ATOM 3747 C CA . VAL B 1 230 ? -9.156 23.547 -3.355 1 98.12 230 VAL B CA 1
ATOM 3748 C C . VAL B 1 230 ? -9.289 22.141 -2.76 1 98.12 230 VAL B C 1
ATOM 3750 O O . VAL B 1 230 ? -9.18 21.969 -1.545 1 98.12 230 VAL B O 1
ATOM 3753 N N . LEU B 1 231 ? -9.617 21.172 -3.592 1 98.31 231 LEU B N 1
ATOM 3754 C CA . LEU B 1 231 ? -9.633 19.766 -3.201 1 98.31 231 LEU B CA 1
ATOM 3755 C C . LEU B 1 231 ? -8.289 19.109 -3.498 1 98.31 231 LEU B C 1
ATOM 3757 O O . LEU B 1 231 ? -7.746 19.266 -4.594 1 98.31 231 LEU B O 1
ATOM 3761 N N . GLY B 1 232 ? -7.852 18.359 -2.492 1 98.25 232 GLY B N 1
ATOM 3762 C CA . GLY B 1 232 ? -6.609 17.641 -2.686 1 98.25 232 GLY B CA 1
ATOM 3763 C C . GLY B 1 232 ? -6.691 16.594 -3.791 1 98.25 232 GLY B C 1
ATOM 3764 O O . GLY B 1 232 ? -5.676 16.234 -4.387 1 98.25 232 GLY B O 1
ATOM 3765 N N . THR B 1 233 ? -7.879 16.141 -4.148 1 97.06 233 THR B N 1
ATOM 3766 C CA . THR B 1 233 ? -8.078 15.102 -5.16 1 97.06 233 THR B CA 1
ATOM 3767 C C . THR B 1 233 ? -7.898 15.68 -6.562 1 97.06 233 THR B C 1
ATOM 3769 O O . THR B 1 233 ? -7.703 14.93 -7.523 1 97.06 233 THR B O 1
ATOM 3772 N N . ASN B 1 234 ? -7.949 17.016 -6.695 1 91.31 234 ASN B N 1
ATOM 3773 C CA . ASN B 1 234 ? -7.895 17.672 -8 1 91.31 234 ASN B CA 1
ATOM 3774 C C . ASN B 1 234 ? -6.664 18.562 -8.125 1 91.31 234 ASN B C 1
ATOM 3776 O O . ASN B 1 234 ? -6.617 19.438 -8.984 1 91.31 234 ASN B O 1
ATOM 3780 N N . THR B 1 235 ? -5.801 18.391 -7.164 1 90.5 235 THR B N 1
ATOM 3781 C CA . THR B 1 235 ? -4.613 19.234 -7.121 1 90.5 235 THR B CA 1
ATOM 3782 C C . THR B 1 235 ? -3.35 18.391 -7.012 1 90.5 235 THR B C 1
ATOM 3784 O O . THR B 1 235 ? -3.299 17.438 -6.227 1 90.5 235 THR B O 1
ATOM 3787 N N . GLN B 1 236 ? -2.406 18.797 -7.883 1 91.62 236 GLN B N 1
ATOM 3788 C CA . GLN B 1 236 ? -1.196 17.984 -7.855 1 91.62 236 GLN B CA 1
ATOM 3789 C C . GLN B 1 236 ? -0.032 18.75 -7.23 1 91.62 236 GLN B C 1
ATOM 3791 O O . GLN B 1 236 ? 0.723 18.188 -6.43 1 91.62 236 GLN B O 1
ATOM 3796 N N . VAL B 1 237 ? 0.075 20.016 -7.574 1 98.25 237 VAL B N 1
ATOM 3797 C CA . VAL B 1 237 ? 1.22 20.797 -7.117 1 98.25 237 VAL B CA 1
ATOM 3798 C C . VAL B 1 237 ? 0.755 22.188 -6.664 1 98.25 237 VAL B C 1
ATOM 3800 O O . VAL B 1 237 ? 0.028 22.875 -7.383 1 98.25 237 VAL B O 1
ATOM 3803 N N . ILE B 1 238 ? 1.165 22.641 -5.488 1 98.56 238 ILE B N 1
ATOM 3804 C CA . ILE B 1 238 ? 0.847 23.953 -4.941 1 98.56 238 ILE B CA 1
ATOM 3805 C C . ILE B 1 238 ? 2.123 24.625 -4.453 1 98.56 238 ILE B C 1
ATOM 3807 O O . ILE B 1 238 ? 2.82 24.109 -3.58 1 98.56 238 ILE B O 1
ATOM 3811 N N . GLU B 1 239 ? 2.398 25.75 -5.012 1 98.19 239 GLU B N 1
ATOM 3812 C CA . GLU B 1 239 ? 3.498 26.578 -4.527 1 98.19 239 GLU B CA 1
ATOM 3813 C C . GLU B 1 239 ? 2.982 27.734 -3.678 1 98.19 239 GLU B C 1
ATOM 3815 O O . GLU B 1 239 ? 2.004 28.391 -4.043 1 98.19 239 GLU B O 1
ATOM 3820 N N . PHE B 1 240 ? 3.654 27.922 -2.578 1 97.5 240 PHE B N 1
ATOM 3821 C CA . PHE B 1 240 ? 3.207 29 -1.703 1 97.5 240 PHE B CA 1
ATOM 3822 C C . PHE B 1 240 ? 4.379 29.578 -0.914 1 97.5 240 PHE B C 1
ATOM 3824 O O . PHE B 1 240 ? 5.414 28.922 -0.771 1 97.5 240 PHE B O 1
#

pLDDT: mean 98.03, std 1.37, range [90.31, 99.0]

Sequence (480 aa):
MILNILGARGPYPAKGEPTSGYLLMTKEANILIECGSGVLTRLLNFISFDDISFIICSHLHADHTSDLGVLRYYLASRGKEIDLYIPSEPKEEYNLIRKGVYRVKEIENNMEIEIGNLSIKFLEGQHPYKSFAVRIEEDGKIFGFSGDTGFKEELIEFFKDADLLLLNAAYTDKEVEKIEPEKRFHLSPKQAAEIAKKANAKLLVLTHIKPECNEKEHLMSAKDVFENIVLGTNTQVIEFMILNILGARGPYPAKGEPTSGYLLMTKEANILIECGSGVLTRLLNFISFDDISFIICSHLHADHTSDLGVLRYYLASRGKEIDLYIPSEPKEEYNLIRKGVYRVKEIENNMEIEIGNLSIKFLEGQHPYKSFAVRIEEDGKIFGFSGDTGFKEELIEFFKDADLLLLNAAYTDKEVEKIEPEKRFHLSPKQAAEIAKKANAKLLVLTHIKPECNEKEHLMSAKDVFENIVLGTNTQVIEF

InterPro domains:
  IPR001279 Metallo-beta-lactamase [PF12706] (30-209)
  IPR001279 Metallo-beta-lactamase [SM00849] (18-191)
  IPR036866 Ribonuclease Z/Hydroxyacylglutathione hydrolase-like [G3DSA:3.60.15.10] (2-238)
  IPR036866 Ribonuclease Z/Hydroxyacylglutathione hydrolase-like [SSF56281] (1-239)

Secondary structure (DSSP, 8-state):
-EEEEEE-B-SS-BTTB-BSEEEEE-SS-EEEEEE-TTHHHHHTTT--GGG--EEE-SS--HHHHTTHHHHHHHHHHTT--EEEEE---SHHHHHHHTSTTEEEEE--TT-EEEETTEEEEEEE-SSSS--EEEEEEETTEEEEE--S----THHHHHTTT-SEEEEE--S-HHHHHTS-GGG--S--HHHHHHHHHHTT-SEEEEESB-TTS-HHHHHHHHHTT-SSEEEGGG-SEEE-/-EEEEEE-B-SS-BTTB-BSEEEEE-SS-EEEEEE-TTHHHHHTTT--GGG--EEE-SS--HHHHTTHHHHHHHHHHTT--EEEEE---SHHHHHHHTSTTEEEEE--TT-EEEETTEEEEEEE-SSSS--EEEEEEETTEEEEE--S----THHHHHTTT-SEEEEE--S-HHHHHTS-GGG--S--HHHHHHHHHHTT-SEEEEESB-TTS-HHHHHHHHHTT-SSEEEGGG--EEE-

Nearest PDB structures (foldseek):
  6kns-assembly4_D-2  TM=9.146E-01  e=2.290E-25  Bacillus subtilis
  1zkp-assembly1_C  TM=9.064E-01  e=1.609E-25  Bacillus anthracis str. Ames
  6kns-assembly2_B-2  TM=9.168E-01  e=4.126E-25  Bacillus subtilis
  6kns-assembly1_A  TM=9.195E-01  e=8.361E-25  Bacillus subtilis
  6kns-assembly3_C-2  TM=9.247E-01  e=1.797E-24  Bacillus subtilis

Radius of gyration: 23.06 Å; Cα contacts (8 Å, |Δi|>4): 1284; chains: 2; bounding box: 52×65×49 Å

Organism: Caldicellulosiruptor owensensis (strain ATCC 700167 / DSM 13100 / OL) (NCBI:txid632518)